Protein 2O1Z (pdb70)

Nearest PDB structures (foldseek):
  2o1z-assembly1_A  TM=1.003E+00  e=4.443E-39  Plasmodium vivax
  2p1i-assembly4_H  TM=9.904E-01  e=1.654E-27  Plasmodium yoelii yoelii 17XNL
  2vux-assembly1_A  TM=9.767E-01  e=7.278E-23  Homo sapiens
  3hf1-assembly1_A  TM=9.801E-01  e=6.678E-22  Homo sapiens
  3hf1-assembly1_B  TM=9.652E-01  e=6.975E-22  Homo sapiens

Radius of gyration: 26.18 Å; Cα contacts (8 Å, |Δi|>4): 699; chains: 2; bounding box: 75×48×66 Å

Solvent-accessible surface area: 23807 Å² total; per-residue (Å²): 112,78,42,17,86,126,7,90,81,120,15,95,87,7,93,2,40,45,81,53,99,117,39,70,21,8,40,89,38,97,44,81,85,2,22,92,43,2,40,46,9,6,89,33,43,14,14,5,122,106,15,103,11,78,64,1,47,154,25,22,74,150,13,83,113,76,21,45,94,4,5,41,36,3,0,0,5,19,34,54,33,84,6,67,50,4,30,63,61,0,75,1,39,0,0,60,12,2,0,1,4,6,24,3,15,58,32,2,11,50,2,0,16,7,41,0,0,43,48,17,1,144,73,62,56,73,18,87,96,18,11,115,53,2,64,51,41,88,1,21,122,60,26,59,67,11,36,72,106,18,54,49,114,66,17,0,6,0,11,28,0,0,0,6,0,0,51,9,14,0,7,39,8,0,0,15,0,0,7,38,43,2,90,105,82,143,30,0,115,2,4,5,80,1,4,51,25,3,27,109,8,23,35,43,5,15,65,0,0,7,30,0,8,68,57,3,90,39,95,10,59,95,123,20,3,33,56,0,0,62,61,0,0,105,13,4,47,26,4,3,19,66,41,4,88,1,83,82,16,50,8,62,38,168,58,1,35,38,12,1,46,49,4,0,4,113,6,0,95,58,12,64,8,70,95,55,50,126,19,152,43,41,19,94,55,29,123,113,79,87,102,67,80,89,15,163,3,45,42,87,45,103,103,40,78,18,7,44,94,38,91,44,83,63,0,18,93,46,2,36,63,10,6,93,26,44,12,16,4,120,94,9,102,29,90,72,2,40,84,56,32,94,91,121,108,39,57,92,13,6,42,58,0,0,0,6,15,36,36,10,83,76,126,135,30,6,40,33,0,34,152,34,0,72,5,39,0,0,63,11,1,0,1,3,2,22,4,13,48,31,1,12,57,1,0,16,5,27,1,0,49,52,13,4,93,52,67,72,74,21,42,101,19,15,137,74,10,67,82,20,93,6,27,64,60,28,60,130,9,32,64,101,19,45,50,98,94,23,11,16,4,35,25,0,0,0,0,0,0,28,10,17,0,7,32,9,0,1,17,1,4,0,46,63,10,108,72,64,106,76,13,93,4,2,7,90,0,3,35,21,2,26,105,11,22,34,34,3,15,66,0,0,5,28,0,4,61,56,10,162,51,94,20,84,93,61,39,4,42,76,0,0,36,60,0,0,100,14,9,32,17,22,2,15,110,43,6,91,29,72,63,30,47,49,174,52,3,28,66,23,4,37,48,4,0,1,133,8,0,99,64,10,64,10,71,82,56,57,125,8,114,48,37,13,109,76,128

Secondary structure (DSSP, 8-state):
-HHHHHHHTTGGG-GGGS---S--SSPSPS-HHHHHHHHHHHHT---GGG---HHHHHHHHHS-HHHHHHHHHHHHHHHH--HHHHHHH---HHHHHHHHHHHHHHHHHHHHHHHHHHHH---HHHHHHHHHHHTTSHHHHHHHHHHHHHSSTTS-HHHHHHHHHHHHHTTTHHHHHHHHHHHHTT--HHHHHHHHHHHHHHHHHHHHHHHHHHT-SSPPPHHHHHHHHHHHHHHHHTTBTTTB--TTTT--HHHHHHHHHHHHHHHHHHTTPPPSS-PPP--TTTT-/-TT----STTS--TT-SSSPSPS-HHHHHHHHHHHHT---GGG---HHHHHHH--HHHHHHHHHHHHHHHHS----HHHHHHHH---HHHHHHHHHHHHHHHHHHHHHHHHHHHH---HHHHHHHHHHHTT-HHHHHHHHHHHHHS-SSS-HHHHHHHHHHHHHTTTHHHHHHHHHHHHTT--HHHHHHHHHHHHHHHHHHHHHHHHHTT-SSPPPHHHHHHHHHHHHHHHHHIIIIITT-----HHHHHHHHHHHHHHHHHHHT---SS----S-TT-

Structure (mmCIF, N/CA/C/O backbone):
data_2O1Z
#
_entry.id   2O1Z
#
_cell.length_a   76.151
_cell.length_b   79.978
_cell.length_c   103.846
_cell.angle_alpha   90.00
_cell.angle_beta   90.00
_cell.angle_gamma   90.00
#
_symmetry.space_group_name_H-M   'P 21 21 21'
#
loop_
_entity.id
_entity.type
_entity.pdbx_description
1 polymer 'Ribonucleotide Reductase Subunit R2'
2 non-polymer 'FE (III) ION'
3 non-polymer 'UNKNOWN ATOM OR ION'
4 water water
#
loop_
_atom_site.group_PDB
_atom_site.id
_atom_site.type_symbol
_atom_site.label_atom_id
_atom_site.label_alt_id
_atom_site.label_comp_id
_atom_site.label_asym_id
_atom_site.label_entity_id
_atom_site.label_seq_id
_atom_site.pdbx_PDB_ins_code
_atom_site.Cartn_x
_atom_site.Cartn_y
_atom_site.Cartn_z
_atom_site.occupancy
_atom_site.B_iso_or_equiv
_atom_site.auth_seq_id
_atom_site.auth_comp_id
_atom_site.auth_asym_id
_atom_site.auth_atom_id
_atom_site.pdbx_PDB_model_num
ATOM 1 N N . LYS A 1 17 ? 27.625 -26.373 -24.162 1.00 66.69 17 LYS A N 1
ATOM 2 C CA . LYS A 1 17 ? 28.793 -26.186 -23.254 1.00 66.43 17 LYS A CA 1
ATOM 3 C C . LYS A 1 17 ? 30.076 -26.741 -23.859 1.00 66.77 17 LYS A C 1
ATOM 4 O O . LYS A 1 17 ? 31.106 -26.796 -23.181 1.00 67.59 17 LYS A O 1
ATOM 6 N N . LYS A 1 18 ? 30.011 -27.155 -25.130 1.00 66.00 18 LYS A N 1
ATOM 7 C CA . LYS A 1 18 ? 31.196 -27.609 -25.866 1.00 65.68 18 LYS A CA 1
ATOM 8 C C . LYS A 1 18 ? 32.156 -26.442 -26.115 1.00 64.94 18 LYS A C 1
ATOM 9 O O . LYS A 1 18 ? 33.372 -26.581 -25.983 1.00 64.25 18 LYS A O 1
ATOM 11 N N . PHE A 1 19 ? 31.583 -25.291 -26.468 1.00 64.49 19 PHE A N 1
ATOM 12 C CA . PHE A 1 19 ? 32.342 -24.061 -26.698 1.00 63.68 19 PHE A CA 1
ATOM 13 C C . PHE A 1 19 ? 32.900 -23.454 -25.397 1.00 62.83 19 PHE A C 1
ATOM 14 O O . PHE A 1 19 ? 33.799 -22.615 -25.438 1.00 62.83 19 PHE A O 1
ATOM 16 N N . SER A 1 20 ? 32.370 -23.898 -24.254 1.00 62.09 20 SER A N 1
ATOM 17 C CA . SER A 1 20 ? 32.837 -23.447 -22.933 1.00 61.13 20 SER A CA 1
ATOM 18 C C . SER A 1 20 ? 33.973 -24.296 -22.378 1.00 61.35 20 SER A C 1
ATOM 19 O O . SER A 1 20 ? 34.870 -23.780 -21.702 1.00 61.94 20 SER A O 1
ATOM 22 N N . ASP A 1 21 ? 33.917 -25.600 -22.633 1.00 61.86 21 ASP A N 1
ATOM 23 C CA . ASP A 1 21 ? 34.925 -26.526 -22.123 1.00 62.17 21 ASP A CA 1
ATOM 24 C C . ASP A 1 21 ? 36.244 -26.384 -22.878 1.00 61.90 21 ASP A C 1
ATOM 25 O O . ASP A 1 21 ? 37.312 -26.594 -22.314 1.00 61.66 21 ASP A O 1
ATOM 30 N N . LEU A 1 22 ? 36.154 -26.003 -24.150 1.00 61.79 22 LEU A N 1
ATOM 31 C CA . LEU A 1 22 ? 37.328 -25.743 -24.967 1.00 62.66 22 LEU A CA 1
ATOM 32 C C . LEU A 1 22 ? 37.985 -24.413 -24.594 1.00 62.43 22 LEU A C 1
ATOM 33 O O . LEU A 1 22 ? 39.198 -24.248 -24.736 1.00 62.62 22 LEU A O 1
ATOM 38 N N . GLN A 1 23 ? 37.166 -23.475 -24.117 1.00 61.96 23 GLN A N 1
ATOM 39 C CA . GLN A 1 23 ? 37.612 -22.136 -23.724 1.00 60.90 23 GLN A CA 1
ATOM 40 C C . GLN A 1 23 ? 38.437 -22.168 -22.432 1.00 60.89 23 GLN A C 1
ATOM 41 O O . GLN A 1 23 ? 39.461 -21.499 -22.332 1.00 59.67 23 GLN A O 1
ATOM 47 N N . LYS A 1 24 ? 37.990 -22.959 -21.456 1.00 62.08 24 LYS A N 1
ATOM 48 C CA . LYS A 1 24 ? 38.704 -23.105 -20.171 1.00 63.46 24 LYS A CA 1
ATOM 49 C C . LYS A 1 24 ? 40.032 -23.813 -20.351 1.00 64.00 24 LYS A C 1
ATOM 50 O O . LYS A 1 24 ? 41.037 -23.414 -19.769 1.00 63.89 24 LYS A O 1
ATOM 56 N N . SER A 1 25 ? 40.011 -24.886 -21.148 1.00 65.08 25 SER A N 1
ATOM 57 C CA . SER A 1 25 ? 41.195 -25.695 -21.447 1.00 65.24 25 SER A CA 1
ATOM 58 C C . SER A 1 25 ? 42.269 -24.888 -22.167 1.00 65.05 25 SER A C 1
ATOM 59 O O . SER A 1 25 ? 43.394 -25.350 -22.322 1.00 65.43 25 SER A O 1
ATOM 61 N N . LYS A 1 26 ? 41.896 -23.690 -22.616 1.00 64.56 26 LYS A N 1
ATOM 62 C CA . LYS A 1 26 ? 42.789 -22.797 -23.334 1.00 64.10 26 LYS A CA 1
ATOM 63 C C . LYS A 1 26 ? 43.305 -21.674 -22.442 1.00 63.79 26 LYS A C 1
ATOM 64 O O . LYS A 1 26 ? 44.356 -21.094 -22.720 1.00 64.16 26 LYS A O 1
ATOM 70 N N . GLU A 1 27 ? 42.546 -21.353 -21.391 1.00 62.74 27 GLU A N 1
ATOM 71 C CA . GLU A 1 27 ? 42.853 -20.213 -20.515 1.00 61.74 27 GLU A CA 1
ATOM 72 C C . GLU A 1 27 ? 43.849 -20.622 -19.436 1.00 61.64 27 GLU A C 1
ATOM 73 O O . GLU A 1 27 ? 44.180 -19.825 -18.530 1.00 61.32 27 GLU A O 1
ATOM 79 N N . ALA A 1 28 ? 44.322 -21.867 -19.538 1.00 60.70 28 ALA A N 1
ATOM 80 C CA . ALA A 1 28 ? 45.389 -22.390 -18.683 1.00 60.14 28 ALA A CA 1
ATOM 81 C C . ALA A 1 28 ? 46.475 -21.343 -18.436 1.00 58.71 28 ALA A C 1
ATOM 82 O O . ALA A 1 28 ? 46.861 -21.083 -17.285 1.00 58.84 28 ALA A O 1
ATOM 84 N N . ASN A 1 29 ? 46.930 -20.726 -19.526 1.00 56.62 29 ASN A N 1
ATOM 85 C CA . ASN A 1 29 ? 48.097 -19.875 -19.511 1.00 54.17 29 ASN A CA 1
ATOM 86 C C . ASN A 1 29 ? 47.843 -18.508 -20.150 1.00 51.85 29 ASN A C 1
ATOM 87 O O . ASN A 1 29 ? 48.679 -18.024 -20.904 1.00 51.55 29 ASN A O 1
ATOM 89 N N . GLU A 1 30 ? 46.683 -17.898 -19.856 1.00 48.78 30 GLU A N 1
ATOM 90 C CA . GLU A 1 30 ? 46.417 -16.487 -20.246 1.00 45.39 30 GLU A CA 1
ATOM 91 C C . GLU A 1 30 ? 47.301 -15.581 -19.431 1.00 43.81 30 GLU A C 1
ATOM 92 O O . GLU A 1 30 ? 47.424 -15.768 -18.225 1.00 43.97 30 GLU A O 1
ATOM 98 N N . LYS A 1 31 ? 47.897 -14.589 -20.088 1.00 42.09 31 LYS A N 1
ATOM 99 C CA . LYS A 1 31 ? 48.768 -13.627 -19.432 1.00 41.41 31 LYS A CA 1
ATOM 100 C C . LYS A 1 31 ? 48.149 -13.043 -18.177 1.00 40.29 31 LYS A C 1
ATOM 101 O O . LYS A 1 31 ? 48.772 -13.031 -17.108 1.00 40.11 31 LYS A O 1
ATOM 104 N N . ILE A 1 32 ? 46.924 -12.538 -18.318 1.00 39.00 32 ILE A N 1
ATOM 105 C CA . ILE A 1 32 ? 46.298 -11.733 -17.278 1.00 37.20 32 ILE A CA 1
ATOM 106 C C . ILE A 1 32 ? 45.685 -12.581 -16.164 1.00 37.79 32 ILE A C 1
ATOM 107 O O . ILE A 1 32 ? 45.253 -12.053 -15.125 1.00 37.55 32 ILE A O 1
ATOM 112 N N . LEU A 1 33 ? 45.684 -13.897 -16.383 1.00 37.87 33 LEU A N 1
ATOM 113 C CA . LEU A 1 33 ? 45.271 -14.876 -15.377 1.00 38.24 33 LEU A CA 1
ATOM 114 C C . LEU A 1 33 ? 46.476 -15.611 -14.728 1.00 40.11 33 LEU A C 1
ATOM 115 O O . LEU A 1 33 ? 46.291 -16.553 -13.931 1.00 38.32 33 LEU A O 1
ATOM 120 N N . SER A 1 34 ? 47.695 -15.147 -15.044 1.00 42.33 34 SER A N 1
ATOM 121 C CA . SER A 1 34 ? 48.948 -15.782 -14.567 1.00 44.72 34 SER A CA 1
ATOM 122 C C . SER A 1 34 ? 49.670 -14.878 -13.591 1.00 46.53 34 SER A C 1
ATOM 123 O O . SER A 1 34 ? 49.862 -13.687 -13.868 1.00 47.13 34 SER A O 1
ATOM 126 N N . LYS A 1 35 ? 50.092 -15.446 -12.458 1.00 48.10 35 LYS A N 1
ATOM 127 C CA . LYS A 1 35 ? 50.844 -14.697 -11.459 1.00 49.43 35 LYS A CA 1
ATOM 128 C C . LYS A 1 35 ? 51.975 -13.868 -12.088 1.00 50.83 35 LYS A C 1
ATOM 129 O O . LYS A 1 35 ? 52.743 -14.363 -12.943 1.00 50.96 35 LYS A O 1
ATOM 131 N N . GLU A 1 36 ? 52.055 -12.600 -11.686 1.00 52.31 36 GLU A N 1
ATOM 132 C CA . GLU A 1 36 ? 53.207 -11.765 -12.028 1.00 53.58 36 GLU A CA 1
ATOM 133 C C . GLU A 1 36 ? 54.389 -12.166 -11.126 1.00 55.08 36 GLU A C 1
ATOM 134 O O . GLU A 1 36 ? 54.503 -11.713 -9.971 1.00 55.26 36 GLU A O 1
ATOM 140 N N . THR A 1 37 ? 55.234 -13.049 -11.655 1.00 55.89 37 THR A N 1
ATOM 141 C CA . THR A 1 37 ? 56.341 -13.613 -10.908 1.00 56.11 37 THR A CA 1
ATOM 142 C C . THR A 1 37 ? 57.538 -12.682 -10.999 1.00 56.32 37 THR A C 1
ATOM 143 O O . THR A 1 37 ? 58.188 -12.383 -9.975 1.00 58.02 37 THR A O 1
ATOM 145 N N . ASP A 1 38 ? 57.800 -12.190 -12.214 1.00 53.93 38 ASP A N 1
ATOM 146 C CA . ASP A 1 38 ? 58.931 -11.307 -12.480 1.00 52.44 38 ASP A CA 1
ATOM 147 C C . ASP A 1 38 ? 58.607 -9.801 -12.315 1.00 50.57 38 ASP A C 1
ATOM 148 O O . ASP A 1 38 ? 59.236 -8.946 -12.958 1.00 50.40 38 ASP A O 1
ATOM 150 N N . ARG A 1 39 ? 57.629 -9.493 -11.454 1.00 48.08 39 ARG A N 1
ATOM 151 C CA . ARG A 1 39 ? 57.273 -8.111 -11.106 1.00 42.95 39 ARG A CA 1
ATOM 152 C C . ARG A 1 39 ? 57.345 -7.978 -9.598 1.00 43.69 39 ARG A C 1
ATOM 153 O O . ARG A 1 39 ? 56.965 -8.895 -8.883 1.00 44.67 39 ARG A O 1
ATOM 161 N N . PHE A 1 40 ? 57.831 -6.831 -9.122 1.00 42.55 40 PHE A N 1
ATOM 162 C CA . PHE A 1 40 ? 58.105 -6.623 -7.700 1.00 41.60 40 PHE A CA 1
ATOM 163 C C . PHE A 1 40 ? 57.626 -5.258 -7.262 1.00 40.59 40 PHE A C 1
ATOM 164 O O . PHE A 1 40 ? 57.484 -4.998 -6.080 1.00 41.79 40 PHE A O 1
ATOM 166 N N . THR A 1 41 ? 57.353 -4.389 -8.227 1.00 37.85 41 THR A N 1
ATOM 167 C CA . THR A 1 41 ? 56.876 -3.053 -7.933 1.00 34.98 41 THR A CA 1
ATOM 168 C C . THR A 1 41 ? 55.922 -2.580 -9.061 1.00 32.50 41 THR A C 1
ATOM 169 O O . THR A 1 41 ? 55.955 -3.103 -10.184 1.00 31.12 41 THR A O 1
ATOM 173 N N . LEU A 1 42 ? 55.057 -1.626 -8.752 1.00 29.57 42 LEU A N 1
ATOM 174 C CA . LEU A 1 42 ? 54.080 -1.154 -9.728 1.00 27.36 42 LEU A CA 1
ATOM 175 C C . LEU A 1 42 ? 54.706 -0.469 -10.972 1.00 26.79 42 LEU A C 1
ATOM 176 O O . LEU A 1 42 ? 54.219 -0.645 -12.116 1.00 25.11 42 LEU A O 1
ATOM 181 N N . TYR A 1 43 ? 55.756 0.315 -10.747 1.00 24.83 43 TYR A N 1
ATOM 182 C CA . TYR A 1 43 ? 56.493 0.960 -11.844 1.00 25.43 43 TYR A CA 1
ATOM 183 C C . TYR A 1 43 ? 57.687 0.142 -12.275 1.00 24.75 43 TYR A C 1
ATOM 184 O O . TYR A 1 43 ? 58.376 -0.454 -11.427 1.00 27.26 43 TYR A O 1
ATOM 193 N N . PRO A 1 44 ? 57.900 0.029 -13.597 1.00 23.85 44 PRO A N 1
ATOM 194 C CA . PRO A 1 44 ? 57.162 0.732 -14.649 1.00 22.49 44 PRO A CA 1
ATOM 195 C C . PRO A 1 44 ? 55.812 0.066 -14.909 1.00 23.03 44 PRO A C 1
ATOM 196 O O . PRO A 1 44 ? 55.649 -1.157 -14.677 1.00 22.39 44 PRO A O 1
ATOM 200 N N . ILE A 1 45 ? 54.855 0.861 -15.375 1.00 22.92 45 ILE A N 1
ATOM 201 C CA . ILE A 1 45 ? 53.513 0.384 -15.627 1.00 24.67 45 ILE A CA 1
ATOM 202 C C . ILE A 1 45 ? 53.509 -0.559 -16.822 1.00 25.61 45 ILE A C 1
ATOM 203 O O . ILE A 1 45 ? 53.935 -0.183 -17.929 1.00 26.45 45 ILE A O 1
ATOM 208 N N . LEU A 1 46 ? 52.987 -1.766 -16.613 1.00 25.90 46 LEU A N 1
ATOM 209 C CA . LEU A 1 46 ? 53.001 -2.780 -17.653 1.00 26.61 46 LEU A CA 1
ATOM 210 C C . LEU A 1 46 ? 51.725 -2.804 -18.507 1.00 26.89 46 LEU A C 1
ATOM 211 O O . LEU A 1 46 ? 51.725 -3.385 -19.599 1.00 27.31 46 LEU A O 1
ATOM 216 N N . TYR A 1 47 ? 50.656 -2.165 -18.016 1.00 25.97 47 TYR A N 1
ATOM 217 C CA . TYR A 1 47 ? 49.366 -2.138 -18.709 1.00 23.23 47 TYR A CA 1
ATOM 218 C C . TYR A 1 47 ? 48.762 -0.750 -18.694 1.00 22.98 47 TYR A C 1
ATOM 219 O O . TYR A 1 47 ? 47.838 -0.509 -17.947 1.00 22.23 47 TYR A O 1
ATOM 228 N N . PRO A 1 48 ? 49.249 0.159 -19.574 1.00 22.76 48 PRO A N 1
ATOM 229 C CA . PRO A 1 48 ? 48.996 1.599 -19.445 1.00 23.33 48 PRO A CA 1
ATOM 230 C C . PRO A 1 48 ? 47.541 1.971 -19.637 1.00 23.39 48 PRO A C 1
ATOM 231 O O . PRO A 1 48 ? 47.121 3.024 -19.171 1.00 25.07 48 PRO A O 1
ATOM 235 N N . ASP A 1 49 ? 46.791 1.145 -20.361 1.00 23.12 49 ASP A N 1
ATOM 236 C CA . ASP A 1 49 ? 45.378 1.415 -20.625 1.00 22.39 49 ASP A CA 1
ATOM 237 C C . ASP A 1 49 ? 44.515 0.961 -19.441 1.00 20.62 49 ASP A C 1
ATOM 238 O O . ASP A 1 49 ? 43.557 1.651 -19.061 1.00 20.86 49 ASP A O 1
ATOM 243 N N . VAL A 1 50 ? 44.810 -0.220 -18.893 1.00 16.31 50 VAL A N 1
ATOM 244 C CA . VAL A 1 50 ? 44.241 -0.604 -17.614 1.00 16.49 50 VAL A CA 1
ATOM 245 C C . VAL A 1 50 ? 44.543 0.452 -16.523 1.00 16.48 50 VAL A C 1
ATOM 246 O O . VAL A 1 50 ? 43.658 0.816 -15.771 1.00 15.28 50 VAL A O 1
ATOM 250 N N . TRP A 1 51 ? 45.785 0.953 -16.470 1.00 18.16 51 TRP A N 1
ATOM 251 C CA . TRP A 1 51 ? 46.161 2.025 -15.531 1.00 20.04 51 TRP A CA 1
ATOM 252 C C . TRP A 1 51 ? 45.307 3.251 -15.706 1.00 20.29 51 TRP A C 1
ATOM 253 O O . TRP A 1 51 ? 44.738 3.767 -14.727 1.00 19.84 51 TRP A O 1
ATOM 264 N N . ASP A 1 52 ? 45.213 3.724 -16.952 1.00 19.91 52 ASP A N 1
ATOM 265 C CA . ASP A 1 52 ? 44.381 4.917 -17.291 1.00 22.07 52 ASP A CA 1
ATOM 266 C C . ASP A 1 52 ? 42.948 4.854 -16.739 1.00 20.55 52 ASP A C 1
ATOM 267 O O . ASP A 1 52 ? 42.424 5.859 -16.281 1.00 21.92 52 ASP A O 1
ATOM 272 N N . PHE A 1 53 ? 42.320 3.678 -16.826 1.00 19.41 53 PHE A N 1
ATOM 273 C CA . PHE A 1 53 ? 40.977 3.441 -16.273 1.00 19.60 53 PHE A CA 1
ATOM 274 C C . PHE A 1 53 ? 40.988 3.653 -14.751 1.00 18.67 53 PHE A C 1
ATOM 275 O O . PHE A 1 53 ? 40.146 4.358 -14.224 1.00 20.22 53 PHE A O 1
ATOM 283 N N . TYR A 1 54 ? 41.982 3.084 -14.071 1.00 17.30 54 TYR A N 1
ATOM 284 C CA . TYR A 1 54 ? 42.098 3.221 -12.636 1.00 17.07 54 TYR A CA 1
ATOM 285 C C . TYR A 1 54 ? 42.197 4.693 -12.204 1.00 15.71 54 TYR A C 1
ATOM 286 O O . TYR A 1 54 ? 41.526 5.110 -11.276 1.00 15.22 54 TYR A O 1
ATOM 295 N N . LYS A 1 55 ? 42.990 5.483 -12.929 1.00 15.32 55 LYS A N 1
ATOM 296 C CA . LYS A 1 55 ? 43.198 6.890 -12.607 1.00 15.65 55 LYS A CA 1
ATOM 297 C C . LYS A 1 55 ? 41.977 7.720 -12.872 1.00 16.81 55 LYS A C 1
ATOM 298 O O . LYS A 1 55 ? 41.737 8.707 -12.154 1.00 17.25 55 LYS A O 1
ATOM 304 N N . LYS A 1 56 ? 41.239 7.388 -13.945 1.00 15.98 56 LYS A N 1
ATOM 305 C CA . LYS A 1 56 ? 39.945 8.032 -14.217 1.00 17.75 56 LYS A CA 1
ATOM 306 C C . LYS A 1 56 ? 38.886 7.744 -13.115 1.00 18.38 56 LYS A C 1
ATOM 307 O O . LYS A 1 56 ? 38.198 8.647 -12.681 1.00 19.42 56 LYS A O 1
ATOM 309 N N . ALA A 1 57 ? 38.716 6.473 -12.754 1.00 17.79 57 ALA A N 1
ATOM 310 C CA . ALA A 1 57 ? 37.900 6.081 -11.625 1.00 18.80 57 ALA A CA 1
ATOM 311 C C . ALA A 1 57 ? 38.249 6.895 -10.350 1.00 21.08 57 ALA A C 1
ATOM 312 O O . ALA A 1 57 ? 37.403 7.594 -9.792 1.00 20.24 57 ALA A O 1
ATOM 314 N N . GLU A 1 58 ? 39.504 6.814 -9.934 1.00 22.19 58 GLU A N 1
ATOM 315 C CA . GLU A 1 58 ? 39.971 7.500 -8.763 1.00 25.56 58 GLU A CA 1
ATOM 316 C C . GLU A 1 58 ? 39.773 9.028 -8.820 1.00 25.52 58 GLU A C 1
ATOM 317 O O . GLU A 1 58 ? 39.328 9.649 -7.821 1.00 26.36 58 GLU A O 1
ATOM 323 N N . ALA A 1 59 ? 39.976 9.624 -9.997 1.00 25.00 59 ALA A N 1
ATOM 324 C CA . ALA A 1 59 ? 39.672 11.056 -10.196 1.00 24.16 59 ALA A CA 1
ATOM 325 C C . ALA A 1 59 ? 38.168 11.352 -10.176 1.00 24.85 59 ALA A C 1
ATOM 326 O O . ALA A 1 59 ? 37.754 12.537 -10.064 1.00 24.56 59 ALA A O 1
ATOM 328 N N . SER A 1 60 ? 37.341 10.309 -10.290 1.00 23.58 60 SER A N 1
ATOM 329 C CA . SER A 1 60 ? 35.881 10.509 -10.277 1.00 24.77 60 SER A CA 1
ATOM 330 C C . SER A 1 60 ? 35.253 10.369 -8.888 1.00 23.99 60 SER A C 1
ATOM 331 O O . SER A 1 60 ? 34.045 10.499 -8.757 1.00 27.67 60 SER A O 1
ATOM 334 N N . PHE A 1 61 ? 36.067 10.068 -7.879 1.00 19.12 61 PHE A N 1
ATOM 335 C CA . PHE A 1 61 ? 35.581 9.758 -6.573 1.00 17.16 61 PHE A CA 1
ATOM 336 C C . PHE A 1 61 ? 34.618 10.792 -6.050 1.00 16.91 61 PHE A C 1
ATOM 337 O O . PHE A 1 61 ? 34.879 11.967 -6.126 1.00 16.60 61 PHE A O 1
ATOM 345 N N . TRP A 1 62 ? 33.471 10.323 -5.554 1.00 16.59 62 TRP A N 1
ATOM 346 C CA . TRP A 1 62 ? 32.441 11.170 -4.951 1.00 15.06 62 TRP A CA 1
ATOM 347 C C . TRP A 1 62 ? 31.791 10.318 -3.871 1.00 15.51 62 TRP A C 1
ATOM 348 O O . TRP A 1 62 ? 31.947 9.103 -3.874 1.00 16.96 62 TRP A O 1
ATOM 359 N N . THR A 1 63 ? 31.138 10.962 -2.900 1.00 15.37 63 THR A N 1
ATOM 360 C CA . THR A 1 63 ? 30.486 10.260 -1.799 1.00 13.77 63 THR A CA 1
ATOM 361 C C . THR A 1 63 ? 29.058 10.737 -1.649 1.00 13.64 63 THR A C 1
ATOM 362 O O . THR A 1 63 ? 28.707 11.812 -2.143 1.00 15.87 63 THR A O 1
ATOM 366 N N . ALA A 1 64 ? 28.234 9.948 -0.973 1.00 14.49 64 ALA A N 1
ATOM 367 C CA . ALA A 1 64 ? 26.817 10.267 -0.779 1.00 17.10 64 ALA A CA 1
ATOM 368 C C . ALA A 1 64 ? 26.629 11.555 0.014 1.00 20.20 64 ALA A C 1
ATOM 369 O O . ALA A 1 64 ? 25.563 12.067 0.083 1.00 22.60 64 ALA A O 1
ATOM 371 N N . GLU A 1 65 ? 27.699 12.060 0.614 1.00 24.77 65 GLU A N 1
ATOM 372 C CA . GLU A 1 65 ? 27.667 13.299 1.371 1.00 27.22 65 GLU A CA 1
ATOM 373 C C . GLU A 1 65 ? 27.350 14.471 0.487 1.00 27.19 65 GLU A C 1
ATOM 374 O O . GLU A 1 65 ? 27.032 15.546 0.977 1.00 27.80 65 GLU A O 1
ATOM 380 N N . GLU A 1 66 ? 27.461 14.269 -0.823 1.00 27.40 66 GLU A N 1
ATOM 381 C CA . GLU A 1 66 ? 27.329 15.359 -1.800 1.00 27.81 66 GLU A CA 1
ATOM 382 C C . GLU A 1 66 ? 25.905 15.431 -2.313 1.00 28.01 66 GLU A C 1
ATOM 383 O O . GLU A 1 66 ? 25.563 16.322 -3.080 1.00 29.89 66 GLU A O 1
ATOM 389 N N . ILE A 1 67 ? 25.076 14.486 -1.885 1.00 26.86 67 ILE A N 1
ATOM 390 C CA . ILE A 1 67 ? 23.705 14.416 -2.323 1.00 27.36 67 ILE A CA 1
ATOM 391 C C . ILE A 1 67 ? 22.780 15.033 -1.279 1.00 29.97 67 ILE A C 1
ATOM 392 O O . ILE A 1 67 ? 22.794 14.626 -0.129 1.00 32.62 67 ILE A O 1
ATOM 397 N N . ASP A 1 68 ? 21.968 15.999 -1.684 1.00 31.99 68 ASP A N 1
ATOM 398 C CA . ASP A 1 68 ? 20.975 16.573 -0.788 1.00 34.86 68 ASP A CA 1
ATOM 399 C C . ASP A 1 68 ? 19.564 16.391 -1.360 1.00 35.92 68 ASP A C 1
ATOM 400 O O . ASP A 1 68 ? 19.347 16.592 -2.547 1.00 36.62 68 ASP A O 1
ATOM 405 N N . LEU A 1 69 ? 18.616 16.024 -0.495 1.00 36.04 69 LEU A N 1
ATOM 406 C CA . LEU A 1 69 ? 17.270 15.664 -0.915 1.00 37.18 69 LEU A CA 1
ATOM 407 C C . LEU A 1 69 ? 16.139 16.614 -0.475 1.00 37.84 69 LEU A C 1
ATOM 408 O O . LEU A 1 69 ? 14.972 16.297 -0.670 1.00 38.85 69 LEU A O 1
ATOM 413 N N . SER A 1 70 ? 16.476 17.788 0.066 1.00 38.30 70 SER A N 1
ATOM 414 C CA . SER A 1 70 ? 15.447 18.740 0.550 1.00 37.85 70 SER A CA 1
ATOM 415 C C . SER A 1 70 ? 14.525 19.227 -0.549 1.00 38.30 70 SER A C 1
ATOM 416 O O . SER A 1 70 ? 13.294 19.252 -0.358 1.00 40.32 70 SER A O 1
ATOM 418 N N . SER A 1 71 ? 15.102 19.649 -1.682 1.00 35.84 71 SER A N 1
ATOM 419 C CA . SER A 1 71 ? 14.304 20.041 -2.845 1.00 35.06 71 SER A CA 1
ATOM 420 C C . SER A 1 71 ? 13.420 18.899 -3.331 1.00 35.12 71 SER A C 1
ATOM 421 O O . SER A 1 71 ? 12.271 19.149 -3.759 1.00 33.90 71 SER A O 1
ATOM 423 N N . ASP A 1 72 ? 13.970 17.665 -3.298 1.00 34.19 72 ASP A N 1
ATOM 424 C CA . ASP A 1 72 ? 13.287 16.454 -3.828 1.00 34.60 72 ASP A CA 1
ATOM 425 C C . ASP A 1 72 ? 11.976 16.195 -3.132 1.00 34.76 72 ASP A C 1
ATOM 426 O O . ASP A 1 72 ? 11.013 15.781 -3.762 1.00 35.11 72 ASP A O 1
ATOM 431 N N . LEU A 1 73 ? 11.960 16.388 -1.815 1.00 35.92 73 LEU A N 1
ATOM 432 C CA . LEU A 1 73 ? 10.819 15.989 -1.000 1.00 36.67 73 LEU A CA 1
ATOM 433 C C . LEU A 1 73 ? 9.624 16.886 -1.284 1.00 37.13 73 LEU A C 1
ATOM 434 O O . LEU A 1 73 ? 8.485 16.428 -1.263 1.00 38.28 73 LEU A O 1
ATOM 436 N N . LYS A 1 74 ? 9.898 18.151 -1.604 1.00 37.48 74 LYS A N 1
ATOM 437 C CA . LYS A 1 74 ? 8.872 19.079 -2.055 1.00 37.66 74 LYS A CA 1
ATOM 438 C C . LYS A 1 74 ? 8.285 18.631 -3.378 1.00 37.48 74 LYS A C 1
ATOM 439 O O . LYS A 1 74 ? 7.070 18.526 -3.515 1.00 38.72 74 LYS A O 1
ATOM 445 N N . ASP A 1 75 ? 9.162 18.379 -4.351 1.00 37.32 75 ASP A N 1
ATOM 446 C CA . ASP A 1 75 ? 8.795 17.776 -5.654 1.00 35.77 75 ASP A CA 1
ATOM 447 C C . ASP A 1 75 ? 7.977 16.476 -5.524 1.00 34.32 75 ASP A C 1
ATOM 448 O O . ASP A 1 75 ? 6.937 16.330 -6.152 1.00 34.42 75 ASP A O 1
ATOM 453 N N . PHE A 1 76 ? 8.491 15.517 -4.758 1.00 33.81 76 PHE A N 1
ATOM 454 C CA . PHE A 1 76 ? 7.883 14.180 -4.643 1.00 33.41 76 PHE A CA 1
ATOM 455 C C . PHE A 1 76 ? 6.424 14.306 -4.201 1.00 35.27 76 PHE A C 1
ATOM 456 O O . PHE A 1 76 ? 5.542 13.622 -4.728 1.00 34.51 76 PHE A O 1
ATOM 464 N N . GLU A 1 77 ? 6.161 15.235 -3.277 1.00 37.16 77 GLU A N 1
ATOM 465 C CA . GLU A 1 77 ? 4.823 15.392 -2.732 1.00 38.09 77 GLU A CA 1
ATOM 466 C C . GLU A 1 77 ? 3.850 15.970 -3.766 1.00 38.75 77 GLU A C 1
ATOM 467 O O . GLU A 1 77 ? 2.654 15.768 -3.643 1.00 38.32 77 GLU A O 1
ATOM 469 N N . LYS A 1 78 ? 4.378 16.677 -4.776 1.00 39.54 78 LYS A N 1
ATOM 470 C CA . LYS A 1 78 ? 3.576 17.195 -5.914 1.00 40.98 78 LYS A CA 1
ATOM 471 C C . LYS A 1 78 ? 3.246 16.109 -6.948 1.00 40.38 78 LYS A C 1
ATOM 472 O O . LYS A 1 78 ? 2.311 16.267 -7.754 1.00 41.13 78 LYS A O 1
ATOM 478 N N . LEU A 1 79 ? 4.035 15.030 -6.952 1.00 39.18 79 LEU A N 1
ATOM 479 C CA . LEU A 1 79 ? 3.922 13.967 -7.978 1.00 39.13 79 LEU A CA 1
ATOM 480 C C . LEU A 1 79 ? 2.595 13.257 -7.858 1.00 38.68 79 LEU A C 1
ATOM 481 O O . LEU A 1 79 ? 2.058 13.159 -6.760 1.00 40.40 79 LEU A O 1
ATOM 486 N N . ASN A 1 80 ? 2.063 12.724 -8.952 1.00 37.32 80 ASN A N 1
ATOM 487 C CA . ASN A 1 80 ? 0.849 11.916 -8.796 1.00 37.31 80 ASN A CA 1
ATOM 488 C C . ASN A 1 80 ? 1.153 10.516 -8.235 1.00 36.40 80 ASN A C 1
ATOM 489 O O . 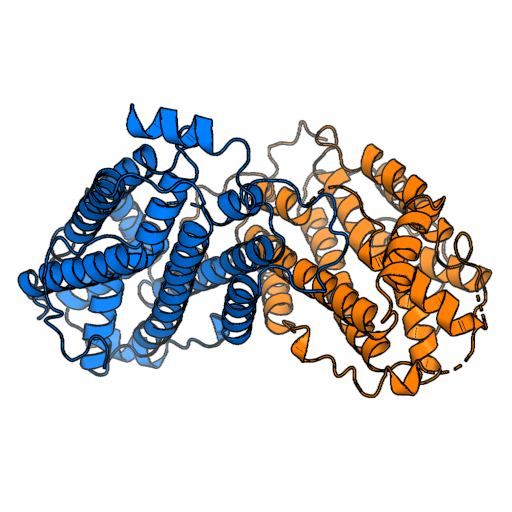ASN A 1 80 ? 2.313 10.160 -8.050 1.00 38.28 80 ASN A O 1
ATOM 494 N N . ASP A 1 81 ? 0.124 9.755 -7.912 1.00 35.48 81 ASP A N 1
ATOM 495 C CA . ASP A 1 81 ? 0.311 8.464 -7.256 1.00 35.99 81 ASP A CA 1
ATOM 496 C C . ASP A 1 81 ? 1.044 7.423 -8.105 1.00 34.37 81 ASP A C 1
ATOM 497 O O . ASP A 1 81 ? 1.873 6.686 -7.583 1.00 34.75 81 ASP A O 1
ATOM 502 N N . ASN A 1 82 ? 0.743 7.369 -9.403 1.00 32.41 82 ASN A N 1
ATOM 503 C CA . ASN A 1 82 ? 1.467 6.491 -10.348 1.00 32.63 82 ASN A CA 1
ATOM 504 C C . ASN A 1 82 ? 3.008 6.700 -10.365 1.00 29.69 82 ASN A C 1
ATOM 505 O O . ASN A 1 82 ? 3.779 5.752 -10.413 1.00 26.88 82 ASN A O 1
ATOM 510 N N . GLU A 1 83 ? 3.404 7.965 -10.381 1.00 29.19 83 GLU A N 1
ATOM 511 C C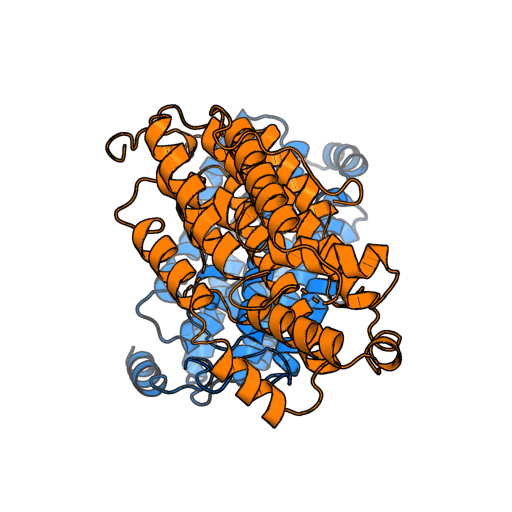A . GLU A 1 83 ? 4.779 8.387 -10.443 1.00 27.80 83 GLU A CA 1
ATOM 512 C C . GLU A 1 83 ? 5.503 8.111 -9.157 1.00 27.20 83 GLU A C 1
ATOM 513 O O . GLU A 1 83 ? 6.642 7.711 -9.198 1.00 28.31 83 GLU A O 1
ATOM 519 N N . LYS A 1 84 ? 4.839 8.319 -8.008 1.00 27.01 84 LYS A N 1
ATOM 520 C CA . LYS A 1 84 ? 5.393 7.918 -6.694 1.00 26.45 84 LYS A CA 1
ATOM 521 C C . LYS A 1 84 ? 5.600 6.400 -6.606 1.00 26.41 84 LYS A C 1
ATOM 522 O O . LYS A 1 84 ? 6.687 5.912 -6.213 1.00 26.35 84 LYS A O 1
ATOM 528 N N . HIS A 1 85 ? 4.567 5.644 -6.961 1.00 24.97 85 HIS A N 1
ATOM 529 C CA . HIS A 1 85 ? 4.680 4.187 -6.974 1.00 26.03 85 HIS A CA 1
ATOM 530 C C . HIS A 1 85 ? 5.839 3.718 -7.886 1.00 24.41 85 HIS A C 1
ATOM 531 O O . HIS A 1 85 ? 6.573 2.786 -7.541 1.00 22.29 85 HIS A O 1
ATOM 538 N N . PHE A 1 86 ? 6.013 4.391 -9.028 1.00 22.70 86 PHE A N 1
ATOM 539 C CA . PHE A 1 86 ? 7.046 4.025 -10.018 1.00 22.84 86 PHE A CA 1
ATOM 540 C C . PHE A 1 86 ? 8.444 4.272 -9.434 1.00 22.59 86 PHE A C 1
ATOM 541 O O . PHE A 1 86 ? 9.299 3.406 -9.446 1.00 22.45 86 PHE A O 1
ATOM 549 N N . ILE A 1 87 ? 8.635 5.459 -8.888 1.00 23.07 87 ILE A N 1
ATOM 550 C CA . ILE A 1 87 ? 9.871 5.842 -8.244 1.00 23.31 87 ILE A CA 1
ATOM 551 C C . ILE A 1 87 ? 10.231 4.934 -7.055 1.00 22.77 87 ILE A C 1
ATOM 552 O O . ILE A 1 87 ? 11.369 4.485 -6.924 1.00 24.03 87 ILE A O 1
ATOM 557 N N . LYS A 1 88 ? 9.265 4.637 -6.209 1.00 24.09 88 LYS A N 1
ATOM 558 C CA . LYS A 1 88 ? 9.543 3.757 -5.048 1.00 23.88 88 LYS A CA 1
ATOM 559 C C . LYS A 1 88 ? 9.998 2.387 -5.480 1.00 22.84 88 LYS A C 1
ATOM 560 O O . LYS A 1 88 ? 10.927 1.828 -4.877 1.00 23.62 88 LYS A O 1
ATOM 566 N N . HIS A 1 89 ? 9.398 1.848 -6.547 1.00 21.44 89 HIS A N 1
ATOM 567 C CA . HIS A 1 89 ? 9.774 0.503 -7.006 1.00 23.18 89 HIS A CA 1
ATOM 568 C C . HIS A 1 89 ? 11.122 0.440 -7.717 1.00 22.24 89 HIS A C 1
ATOM 569 O O . HIS A 1 89 ? 11.864 -0.538 -7.581 1.00 23.61 89 HIS A O 1
ATOM 576 N N . VAL A 1 90 ? 11.440 1.479 -8.462 1.00 21.42 90 VAL A N 1
ATOM 577 C CA . VAL A 1 90 ? 12.745 1.600 -9.110 1.00 19.84 90 VAL A CA 1
ATOM 578 C C . VAL A 1 90 ? 13.858 1.690 -8.052 1.00 20.43 90 VAL A C 1
ATOM 579 O O . VAL A 1 90 ? 14.870 1.022 -8.160 1.00 19.84 90 VAL A O 1
ATOM 583 N N . LEU A 1 91 ? 13.653 2.528 -7.037 1.00 19.75 91 LEU A N 1
ATOM 584 C CA . LEU A 1 91 ? 14.602 2.645 -5.948 1.00 22.23 91 LEU A CA 1
ATOM 585 C C . LEU A 1 91 ? 14.773 1.326 -5.258 1.00 22.53 91 LEU A C 1
ATOM 586 O O . LEU A 1 91 ? 15.904 0.906 -4.951 1.00 23.33 91 LEU A O 1
ATOM 591 N N . ALA A 1 92 ? 13.660 0.659 -5.006 1.00 23.97 92 ALA A N 1
ATOM 592 C CA . ALA A 1 92 ? 13.711 -0.594 -4.232 1.00 25.05 92 ALA A CA 1
ATOM 593 C C . ALA A 1 92 ? 14.351 -1.687 -5.035 1.00 24.76 92 ALA A C 1
ATOM 594 O O . ALA A 1 92 ? 15.003 -2.538 -4.479 1.00 27.03 92 ALA A O 1
ATOM 596 N N . PHE A 1 93 ? 14.141 -1.673 -6.349 1.00 22.87 93 PHE A N 1
ATOM 597 C CA . PHE A 1 93 ? 14.877 -2.553 -7.252 1.00 22.53 93 PHE A CA 1
ATOM 598 C C . PHE A 1 93 ? 16.411 -2.280 -7.235 1.00 22.80 93 PHE A C 1
ATOM 599 O O . PHE A 1 93 ? 17.210 -3.212 -7.141 1.00 26.48 93 PHE A O 1
ATOM 607 N N . PHE A 1 94 ? 16.823 -1.023 -7.350 1.00 19.60 94 PHE A N 1
ATOM 608 C CA . PHE A 1 94 ? 18.239 -0.678 -7.291 1.00 19.35 94 PHE A CA 1
ATOM 609 C C . PHE A 1 94 ? 18.860 -1.170 -5.941 1.00 22.36 94 PHE A C 1
ATOM 610 O O . PHE A 1 94 ? 19.930 -1.763 -5.920 1.00 19.32 94 PHE A O 1
ATOM 618 N N . ALA A 1 95 ? 18.161 -0.899 -4.823 1.00 24.09 95 ALA A N 1
ATOM 619 C CA . ALA A 1 95 ? 18.674 -1.207 -3.493 1.00 26.54 95 ALA A CA 1
ATOM 620 C C . ALA A 1 95 ? 18.908 -2.688 -3.308 1.00 29.89 95 ALA A C 1
ATOM 621 O O . ALA A 1 95 ? 19.935 -3.089 -2.757 1.00 30.72 95 ALA A O 1
ATOM 623 N N . ALA A 1 96 ? 17.981 -3.509 -3.792 1.00 32.58 96 ALA A N 1
ATOM 624 C CA . ALA A 1 96 ? 17.913 -4.891 -3.341 1.00 35.13 96 ALA A CA 1
ATOM 625 C C . ALA A 1 96 ? 17.690 -5.960 -4.419 1.00 37.62 96 ALA A C 1
ATOM 626 O O . ALA A 1 96 ? 17.672 -7.142 -4.098 1.00 40.58 96 ALA A O 1
ATOM 628 N N . SER A 1 97 ? 17.533 -5.573 -5.686 1.00 38.84 97 SER A N 1
ATOM 629 C CA . SER A 1 97 ? 17.194 -6.567 -6.734 1.00 39.65 97 SER A CA 1
ATOM 630 C C . SER A 1 97 ? 18.274 -7.645 -6.901 1.00 40.09 97 SER A C 1
ATOM 631 O O . SER A 1 97 ? 18.129 -8.563 -7.720 1.00 40.34 97 SER A O 1
ATOM 634 N N . LEU A 1 105 ? 30.361 -9.596 -9.543 1.00 20.00 105 LEU A N 1
ATOM 635 C CA . LEU A 1 105 ? 31.353 -9.816 -8.481 1.00 20.00 105 LEU A CA 1
ATOM 636 C C . LEU A 1 105 ? 32.669 -9.176 -8.709 1.00 20.00 105 LEU A C 1
ATOM 637 O O . LEU A 1 105 ? 33.551 -9.814 -9.164 1.00 44.60 105 LEU A O 1
ATOM 639 N N . ALA A 1 106 ? 32.811 -7.907 -8.398 1.00 42.04 106 ALA A N 1
ATOM 640 C CA . ALA A 1 106 ? 34.134 -7.241 -8.494 1.00 41.95 106 ALA A CA 1
ATOM 641 C C . ALA A 1 106 ? 35.146 -7.911 -7.562 1.00 41.86 106 ALA A C 1
ATOM 642 O O . ALA A 1 106 ? 36.342 -7.965 -7.848 1.00 41.94 106 ALA A O 1
ATOM 644 N N . SER A 1 107 ? 34.635 -8.438 -6.456 1.00 41.76 107 SER A N 1
ATOM 645 C CA . SER A 1 107 ? 35.426 -9.170 -5.482 1.00 42.41 107 SER A CA 1
ATOM 646 C C . SER A 1 107 ? 35.978 -10.485 -6.057 1.00 41.69 107 SER A C 1
ATOM 647 O O . SER A 1 107 ? 37.045 -10.935 -5.672 1.00 41.28 107 SER A O 1
ATOM 650 N N . LYS A 1 108 ? 35.228 -11.098 -6.963 1.00 41.60 108 LYS A N 1
ATOM 651 C CA . LYS A 1 108 ? 35.653 -12.331 -7.599 1.00 42.05 108 LYS A CA 1
ATOM 652 C C . LYS A 1 108 ? 36.679 -12.060 -8.730 1.00 41.43 108 LYS A C 1
ATOM 653 O O . LYS A 1 108 ? 37.637 -12.823 -8.904 1.00 41.59 108 LYS A O 1
ATOM 655 N N . PHE A 1 109 ? 36.490 -10.965 -9.471 1.00 40.42 109 PHE A N 1
ATOM 656 C CA . PHE A 1 109 ? 37.476 -10.554 -10.493 1.00 39.52 109 PHE A CA 1
ATOM 657 C C . PHE A 1 109 ? 38.753 -10.020 -9.861 1.00 39.54 109 PHE A C 1
ATOM 658 O O . PHE A 1 109 ? 39.852 -10.313 -10.338 1.00 38.85 109 PHE A O 1
ATOM 666 N N . LEU A 1 110 ? 38.613 -9.298 -8.742 1.00 39.90 110 LEU A N 1
ATOM 667 C CA . LEU A 1 110 ? 39.778 -8.930 -7.912 1.00 38.87 110 LEU A CA 1
ATOM 668 C C . LEU A 1 110 ? 40.711 -10.127 -7.765 1.00 40.57 110 LEU A C 1
ATOM 669 O O . LEU A 1 110 ? 41.899 -10.023 -8.081 1.00 40.76 110 LEU A O 1
ATOM 674 N N . ARG A 1 111 ? 40.166 -11.268 -7.325 1.00 41.46 111 ARG A N 1
ATOM 675 C CA . ARG A 1 111 ? 40.981 -12.451 -7.057 1.00 43.40 111 ARG A CA 1
ATOM 676 C C . ARG A 1 111 ? 41.415 -13.226 -8.310 1.00 44.63 111 ARG A C 1
ATOM 677 O O . ARG A 1 111 ? 42.492 -13.798 -8.322 1.00 46.15 111 ARG A O 1
ATOM 679 N N . GLN A 1 112 ? 40.598 -13.223 -9.359 1.00 44.80 112 GLN A N 1
ATOM 680 C CA . GLN A 1 112 ? 40.894 -14.022 -10.565 1.00 45.22 112 GLN A CA 1
ATOM 681 C C . GLN A 1 112 ? 41.896 -13.409 -11.569 1.00 44.71 112 GLN A C 1
ATOM 682 O O . GLN A 1 112 ? 42.712 -14.133 -12.142 1.00 46.53 112 GLN A O 1
ATOM 688 N N . VAL A 1 113 ? 41.806 -12.105 -11.826 1.00 43.38 113 VAL A N 1
ATOM 689 C CA . VAL A 1 113 ? 42.788 -11.436 -12.690 1.00 41.33 113 VAL A CA 1
ATOM 690 C C . VAL A 1 113 ? 44.041 -11.171 -11.860 1.00 41.56 113 VAL A C 1
ATOM 691 O O . VAL A 1 113 ? 43.943 -10.822 -10.682 1.00 42.83 113 VAL A O 1
ATOM 695 N N . LYS A 1 114 ? 45.221 -11.403 -12.447 1.00 40.55 114 LYS A N 1
ATOM 696 C CA . LYS A 1 114 ? 46.460 -11.443 -11.667 1.00 38.08 114 LYS A CA 1
ATOM 697 C C . LYS A 1 114 ? 47.297 -10.205 -11.845 1.00 36.01 114 LYS A C 1
ATOM 698 O O . LYS A 1 114 ? 48.292 -10.021 -11.135 1.00 36.59 114 LYS A O 1
ATOM 704 N N . ILE A 1 115 ? 46.911 -9.352 -12.784 1.00 31.78 115 ILE A N 1
ATOM 705 C CA . ILE A 1 115 ? 47.698 -8.159 -13.057 1.00 29.37 115 ILE A CA 1
ATOM 706 C C . ILE A 1 115 ? 47.368 -6.984 -12.132 1.00 27.49 115 ILE A C 1
ATOM 707 O O . ILE A 1 115 ? 46.192 -6.669 -11.896 1.00 25.58 115 ILE A O 1
ATOM 712 N N . THR A 1 116 ? 48.420 -6.330 -11.642 1.00 26.58 116 THR A N 1
ATOM 713 C CA . THR A 1 116 ? 48.314 -5.329 -10.574 1.00 27.21 116 THR A CA 1
ATOM 714 C C . THR A 1 116 ? 47.395 -4.153 -10.898 1.00 26.87 116 THR A C 1
ATOM 715 O O . THR A 1 116 ? 46.586 -3.763 -10.062 1.00 27.13 116 THR A O 1
ATOM 719 N N . GLU A 1 117 ? 47.530 -3.580 -12.097 1.00 25.06 117 GLU A N 1
ATOM 720 C CA . GLU A 1 117 ? 46.648 -2.472 -12.515 1.00 24.12 117 GLU A CA 1
ATOM 721 C C . GLU A 1 117 ? 45.138 -2.840 -12.481 1.00 23.51 117 GLU A C 1
ATOM 722 O O . GLU A 1 117 ? 44.300 -2.003 -12.118 1.00 23.89 117 GLU A O 1
ATOM 728 N N . ALA A 1 118 ? 44.797 -4.075 -12.858 1.00 22.11 118 ALA A N 1
ATOM 729 C CA . ALA A 1 118 ? 43.375 -4.508 -12.831 1.00 21.47 118 ALA A CA 1
ATOM 730 C C . ALA A 1 118 ? 42.850 -4.757 -11.436 1.00 21.43 118 ALA A C 1
ATOM 731 O O . ALA A 1 118 ? 41.702 -4.417 -11.133 1.00 24.44 118 ALA A O 1
ATOM 733 N N . LYS A 1 119 ? 43.674 -5.368 -10.589 1.00 20.90 119 LYS A N 1
ATOM 734 C CA . LYS A 1 119 ? 43.366 -5.516 -9.182 1.00 21.14 119 LYS A CA 1
ATOM 735 C C . LYS A 1 119 ? 43.055 -4.191 -8.494 1.00 21.33 119 LYS A C 1
ATOM 736 O O . LYS A 1 119 ? 42.165 -4.128 -7.659 1.00 23.82 119 LYS A O 1
ATOM 742 N N . LYS A 1 120 ? 43.775 -3.137 -8.856 1.00 19.19 120 LYS A N 1
ATOM 743 C CA . LYS A 1 120 ? 43.567 -1.831 -8.265 1.00 19.56 120 LYS A CA 1
ATOM 744 C C . LYS A 1 120 ? 42.243 -1.258 -8.673 1.00 18.90 120 LYS A C 1
ATOM 745 O O . LYS A 1 120 ? 41.526 -0.727 -7.848 1.00 19.77 120 LYS A O 1
ATOM 751 N N . PHE A 1 121 ? 41.911 -1.404 -9.955 1.00 17.39 121 PHE A N 1
ATOM 752 C CA . PHE A 1 121 ? 40.636 -0.982 -10.485 1.00 14.21 121 PHE A CA 1
ATOM 753 C C . PHE A 1 121 ? 39.458 -1.679 -9.796 1.00 14.04 121 PHE A C 1
ATOM 754 O O . PHE A 1 121 ? 38.506 -1.017 -9.374 1.00 13.14 121 PHE A O 1
ATOM 762 N N . TYR A 1 122 ? 39.512 -3.010 -9.732 1.00 14.29 122 TYR A N 1
ATOM 763 C CA . TYR A 1 122 ? 38.473 -3.815 -9.083 1.00 15.07 122 TYR A CA 1
ATOM 764 C C . TYR A 1 122 ? 38.265 -3.542 -7.630 1.00 14.60 122 TYR A C 1
ATOM 765 O O . TYR A 1 122 ? 37.132 -3.479 -7.192 1.00 14.13 122 TYR A O 1
ATOM 774 N N . ALA A 1 123 ? 39.352 -3.429 -6.861 1.00 14.47 123 ALA A N 1
ATOM 775 C CA . ALA A 1 123 ? 39.244 -3.053 -5.461 1.00 13.90 123 ALA A CA 1
ATOM 776 C C . ALA A 1 123 ? 38.603 -1.671 -5.304 1.00 15.90 123 ALA A C 1
ATOM 777 O O . ALA A 1 123 ? 37.758 -1.490 -4.439 1.00 19.25 123 ALA A O 1
ATOM 779 N N . PHE A 1 124 ? 38.981 -0.702 -6.156 1.00 16.34 124 PHE A N 1
ATOM 780 C CA . PHE A 1 124 ? 38.340 0.617 -6.138 1.00 17.85 124 PHE A CA 1
ATOM 781 C C . PHE A 1 124 ? 36.864 0.500 -6.446 1.00 18.88 124 PHE A C 1
ATOM 782 O O . PHE A 1 124 ? 36.026 1.212 -5.851 1.00 21.28 124 PHE A O 1
ATOM 790 N N . GLN A 1 125 ? 36.537 -0.401 -7.358 1.00 18.41 125 GLN A N 1
ATOM 791 C CA . GLN A 1 125 ? 35.158 -0.578 -7.797 1.00 20.20 125 GLN A CA 1
ATOM 792 C C . GLN A 1 125 ? 34.258 -1.032 -6.653 1.00 18.59 125 GLN A C 1
ATOM 793 O O . GLN A 1 125 ? 33.131 -0.605 -6.559 1.00 19.02 125 GLN A O 1
ATOM 799 N N . ILE A 1 126 ? 34.763 -1.903 -5.785 1.00 19.28 126 ILE A N 1
ATOM 800 C CA . ILE A 1 126 ? 33.998 -2.338 -4.594 1.00 18.26 126 ILE A CA 1
ATOM 801 C C . ILE A 1 126 ? 33.559 -1.135 -3.730 1.00 17.50 126 ILE A C 1
ATOM 802 O O . ILE A 1 126 ? 32.400 -0.993 -3.405 1.00 19.30 126 ILE A O 1
ATOM 807 N N . ALA A 1 127 ? 34.502 -0.261 -3.405 1.00 19.37 127 ALA A N 1
ATOM 808 C CA . ALA A 1 127 ? 34.244 0.947 -2.609 1.00 17.90 127 ALA A CA 1
ATOM 809 C C . ALA A 1 127 ? 33.225 1.873 -3.268 1.00 16.62 127 ALA A C 1
ATOM 810 O O . ALA A 1 127 ? 32.437 2.516 -2.586 1.00 18.55 127 ALA A O 1
ATOM 812 N N . VAL A 1 128 ? 33.232 1.919 -4.596 1.00 14.57 128 VAL A N 1
ATOM 813 C CA . VAL A 1 128 ? 32.407 2.844 -5.347 1.00 11.68 128 VAL A CA 1
ATOM 814 C C . VAL A 1 128 ? 30.993 2.315 -5.426 1.00 14.14 128 VAL A C 1
ATOM 815 O O . VAL A 1 128 ? 30.035 3.059 -5.231 1.00 14.63 128 VAL A O 1
ATOM 819 N N . GLU A 1 129 ? 30.858 1.017 -5.671 1.00 15.44 129 GLU A N 1
ATOM 820 C CA . GLU A 1 129 ? 29.567 0.349 -5.635 1.00 19.41 129 GLU A CA 1
ATOM 821 C C . GLU A 1 129 ? 28.926 0.398 -4.240 1.00 17.34 129 GLU A C 1
ATOM 822 O O . GLU A 1 129 ? 27.707 0.524 -4.117 1.00 18.37 129 GLU A O 1
ATOM 828 N N . ASN A 1 130 ? 29.740 0.275 -3.194 1.00 16.04 130 ASN A N 1
ATOM 829 C CA . ASN A 1 130 ? 29.276 0.571 -1.818 1.00 14.49 130 ASN A CA 1
ATOM 830 C C . ASN A 1 130 ? 28.732 1.974 -1.676 1.00 14.48 130 ASN A C 1
ATOM 831 O O . ASN A 1 130 ? 27.740 2.174 -1.008 1.00 15.65 130 ASN A O 1
ATOM 836 N N . ILE A 1 131 ? 29.376 2.955 -2.318 1.00 14.87 131 ILE A N 1
ATOM 837 C CA . ILE A 1 131 ? 28.848 4.324 -2.308 1.00 14.00 131 ILE A CA 1
ATOM 838 C C . ILE A 1 131 ? 27.501 4.470 -3.044 1.00 14.80 131 ILE A C 1
ATOM 839 O O . ILE A 1 131 ? 26.645 5.281 -2.619 1.00 15.83 131 ILE A O 1
ATOM 844 N N . HIS A 1 132 ? 27.333 3.723 -4.153 1.00 14.24 132 HIS A N 1
ATOM 845 C CA . HIS A 1 132 ? 26.059 3.672 -4.941 1.00 13.59 132 HIS A CA 1
ATOM 846 C C . HIS A 1 132 ? 24.960 3.097 -4.075 1.00 12.79 132 HIS A C 1
ATOM 847 O O . HIS A 1 132 ? 23.874 3.627 -4.022 1.00 15.37 132 HIS A O 1
ATOM 854 N N . SER A 1 133 ? 25.219 1.936 -3.500 1.00 12.48 133 SER A N 1
ATOM 855 C CA . SER A 1 133 ? 24.338 1.323 -2.506 1.00 14.84 133 SER A CA 1
ATOM 856 C C . SER A 1 133 ? 23.921 2.278 -1.357 1.00 14.54 133 SER A C 1
ATOM 857 O O . SER A 1 133 ? 22.753 2.409 -1.050 1.00 18.66 133 SER A O 1
ATOM 860 N N . GLU A 1 134 ? 24.861 2.950 -0.741 1.00 14.29 134 GLU A N 1
ATOM 861 C CA . GLU A 1 134 ? 24.537 3.923 0.316 1.00 18.04 134 GLU A CA 1
ATOM 862 C C . GLU A 1 134 ? 23.646 5.046 -0.210 1.00 18.8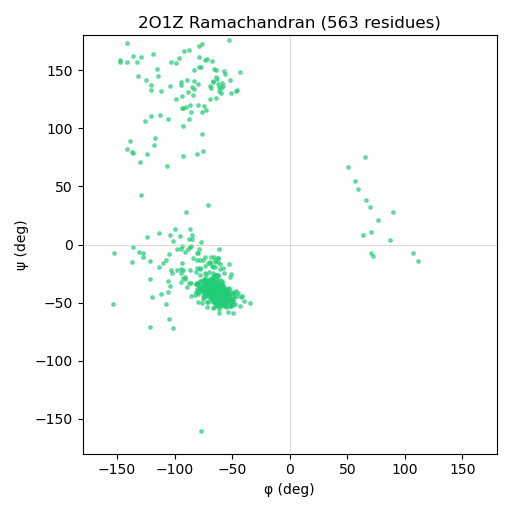7 134 GLU A C 1
ATOM 863 O O . GLU A 1 134 ? 22.742 5.557 0.511 1.00 18.48 134 GLU A O 1
ATOM 869 N N . THR A 1 135 ? 23.906 5.457 -1.454 1.00 16.55 135 THR A N 1
ATOM 870 C CA . THR A 1 135 ? 23.144 6.523 -2.056 1.00 16.63 135 THR A CA 1
ATOM 871 C C . THR A 1 135 ? 21.666 6.116 -2.257 1.00 17.48 135 THR A C 1
ATOM 872 O O . THR A 1 135 ? 20.742 6.898 -1.957 1.00 16.23 135 THR A O 1
ATOM 876 N N . TYR A 1 136 ? 21.455 4.872 -2.694 1.00 16.71 136 TYR A N 1
ATOM 877 C CA . TYR A 1 136 ? 20.107 4.332 -2.817 1.00 17.72 136 TYR A CA 1
ATOM 878 C C . TYR A 1 136 ? 19.403 4.204 -1.422 1.00 17.49 136 TYR A C 1
ATOM 879 O O . TYR A 1 136 ? 18.198 4.498 -1.291 1.00 17.61 136 TYR A O 1
ATOM 888 N N . SER A 1 137 ? 20.171 3.815 -0.407 1.00 15.95 137 SER A N 1
ATOM 889 C CA . SER A 1 137 ? 19.679 3.700 0.964 1.00 17.19 137 SER A CA 1
ATOM 890 C C . SER A 1 137 ? 19.231 5.049 1.456 1.00 16.63 137 SER A C 1
ATOM 891 O O . SER A 1 137 ? 18.163 5.182 1.963 1.00 16.00 137 SER A O 1
ATOM 894 N N . LEU A 1 138 ? 20.063 6.054 1.253 1.00 18.05 138 LEU A N 1
ATOM 895 C CA . LEU A 1 138 ? 19.699 7.450 1.509 1.00 19.38 138 LEU A CA 1
ATOM 896 C C . LEU A 1 138 ? 18.431 7.936 0.756 1.00 20.83 138 LEU A C 1
ATOM 897 O O . LEU A 1 138 ? 17.604 8.633 1.315 1.00 22.03 138 LEU A O 1
ATOM 902 N N . LEU A 1 139 ? 18.303 7.588 -0.518 1.00 22.12 139 LEU A N 1
ATOM 903 C CA . LEU A 1 139 ? 17.148 8.004 -1.295 1.00 20.69 139 LEU A CA 1
ATOM 904 C C . LEU A 1 139 ? 15.896 7.335 -0.701 1.00 20.43 139 LEU A C 1
ATOM 905 O O . LEU A 1 139 ? 14.878 7.975 -0.444 1.00 19.83 139 LEU A O 1
ATOM 910 N N . ILE A 1 140 ? 16.006 6.038 -0.453 1.00 21.83 140 ILE A N 1
ATOM 911 C CA . ILE A 1 140 ? 14.927 5.261 0.077 1.00 22.73 140 ILE A CA 1
ATOM 912 C C . ILE A 1 140 ? 14.519 5.739 1.499 1.00 22.91 140 ILE A C 1
ATOM 913 O O . ILE A 1 140 ? 13.343 5.833 1.806 1.00 23.30 140 ILE A O 1
ATOM 918 N N . ASP A 1 141 ? 15.480 6.113 2.333 1.00 23.09 141 ASP A N 1
ATOM 919 C CA . ASP A 1 141 ? 15.140 6.635 3.655 1.00 25.37 141 ASP A CA 1
ATOM 920 C C . ASP A 1 141 ? 14.379 7.961 3.594 1.00 25.77 141 ASP A C 1
ATOM 921 O O . ASP A 1 141 ? 13.640 8.289 4.493 1.00 24.02 141 ASP A O 1
ATOM 926 N N . ASN A 1 142 ? 14.566 8.719 2.525 1.00 27.56 142 ASN A N 1
ATOM 927 C CA . ASN A 1 142 ? 13.917 10.010 2.428 1.00 30.13 142 ASN A CA 1
ATOM 928 C C . ASN A 1 142 ? 12.571 9.956 1.710 1.00 29.72 142 ASN A C 1
ATOM 929 O O . ASN A 1 142 ? 11.676 10.755 1.985 1.00 28.17 142 ASN A O 1
ATOM 934 N N . TYR A 1 143 ? 12.446 8.998 0.796 1.00 31.91 143 TYR A N 1
ATOM 935 C CA . TYR A 1 143 ? 11.300 8.895 -0.096 1.00 32.31 143 TYR A CA 1
ATOM 936 C C . TYR A 1 143 ? 10.240 8.011 0.559 1.00 32.10 143 TYR A C 1
ATOM 937 O O . TYR A 1 143 ? 9.037 8.157 0.321 1.00 32.39 143 TYR A O 1
ATOM 946 N N . ILE A 1 144 ? 10.705 7.101 1.400 1.00 31.54 144 ILE A N 1
ATOM 947 C CA . ILE A 1 144 ? 9.851 6.104 2.022 1.00 30.70 144 ILE A CA 1
ATOM 948 C C . ILE A 1 144 ? 10.136 6.129 3.529 1.00 31.77 144 ILE A C 1
ATOM 949 O O . ILE A 1 144 ? 10.757 5.231 4.068 1.00 31.68 144 ILE A O 1
ATOM 954 N N . LYS A 1 145 ? 9.698 7.205 4.173 1.00 34.27 145 LYS A N 1
ATOM 955 C CA . LYS A 1 145 ? 9.962 7.474 5.577 1.00 37.91 145 LYS A CA 1
ATOM 956 C C . LYS A 1 145 ? 9.337 6.444 6.517 1.00 38.62 145 LYS A C 1
ATOM 957 O O . LYS A 1 145 ? 9.828 6.219 7.613 1.00 39.34 145 LYS A O 1
ATOM 963 N N . ASP A 1 146 ? 8.263 5.819 6.069 1.00 41.11 146 ASP A N 1
ATOM 964 C CA . ASP A 1 146 ? 7.600 4.753 6.817 1.00 43.55 146 ASP A CA 1
ATOM 965 C C . ASP A 1 146 ? 8.378 3.448 6.768 1.00 41.75 146 ASP A C 1
ATOM 966 O O . ASP A 1 146 ? 8.559 2.889 5.706 1.00 42.94 146 ASP A O 1
ATOM 971 N N . GLU A 1 147 ? 8.799 2.954 7.927 1.00 40.48 147 GLU A N 1
ATOM 972 C CA . GLU A 1 147 ? 9.587 1.719 8.007 1.00 40.33 147 GLU A CA 1
ATOM 973 C C . GLU A 1 147 ? 8.789 0.475 7.594 1.00 39.11 147 GLU A C 1
ATOM 974 O O . GLU A 1 147 ? 9.355 -0.503 7.082 1.00 38.83 147 GLU A O 1
ATOM 976 N N . LYS A 1 148 ? 7.485 0.521 7.833 1.00 38.53 148 LYS A N 1
ATOM 977 C CA . LYS A 1 148 ? 6.587 -0.579 7.496 1.00 38.29 148 LYS A CA 1
ATOM 978 C C . LYS A 1 148 ? 6.355 -0.722 5.980 1.00 36.37 148 LYS A C 1
ATOM 979 O O . LYS A 1 148 ? 6.510 -1.810 5.438 1.00 35.81 148 LYS A O 1
ATOM 981 N N . GLU A 1 149 ? 6.018 0.369 5.300 1.00 36.00 149 GLU A N 1
ATOM 982 C CA . GLU A 1 149 ? 5.923 0.311 3.838 1.00 38.44 149 GLU A CA 1
ATOM 983 C C . GLU A 1 149 ? 7.232 -0.048 3.130 1.00 37.79 149 GLU A C 1
ATOM 984 O O . GLU A 1 149 ? 7.196 -0.745 2.112 1.00 37.75 149 GLU A O 1
ATOM 990 N N . ARG A 1 150 ? 8.369 0.409 3.678 1.00 36.52 150 ARG A N 1
ATOM 991 C CA . ARG A 1 150 ? 9.705 -0.001 3.186 1.00 38.47 150 ARG A CA 1
ATOM 992 C C . ARG A 1 150 ? 9.836 -1.485 3.238 1.00 38.53 150 ARG A C 1
ATOM 993 O O . ARG A 1 150 ? 10.259 -2.109 2.281 1.00 36.85 150 ARG A O 1
ATOM 1001 N N . MET A 1 151 ? 9.523 -2.030 4.414 1.00 40.22 151 MET A N 1
ATOM 1002 C CA . MET A 1 151 ? 9.547 -3.452 4.669 1.00 43.09 151 MET A CA 1
ATOM 1003 C C . MET A 1 151 ? 8.697 -4.194 3.649 1.00 40.21 151 MET A C 1
ATOM 1004 O O . MET A 1 151 ? 9.149 -5.164 3.067 1.00 40.03 151 MET A O 1
ATOM 1009 N N . ASN A 1 152 ? 7.477 -3.704 3.417 1.00 39.42 152 ASN A N 1
ATOM 1010 C CA . ASN A 1 152 ? 6.581 -4.287 2.423 1.00 39.02 152 ASN A CA 1
ATOM 1011 C C . ASN A 1 152 ? 7.067 -4.127 0.993 1.00 38.40 152 ASN A C 1
ATOM 1012 O O . ASN A 1 152 ? 6.928 -5.040 0.187 1.00 40.07 152 ASN A O 1
ATOM 1017 N N . LEU A 1 153 ? 7.632 -2.969 0.673 1.00 36.83 153 LEU A N 1
ATOM 1018 C CA . LEU A 1 153 ? 8.230 -2.776 -0.639 1.00 35.97 153 LEU A CA 1
ATOM 1019 C C . LEU A 1 153 ? 9.270 -3.850 -0.898 1.00 35.49 153 LEU A C 1
ATOM 1020 O O . LEU A 1 153 ? 9.173 -4.557 -1.878 1.00 35.58 153 LEU A O 1
ATOM 1025 N N . PHE A 1 154 ? 10.225 -4.010 0.014 1.00 35.08 154 PHE A N 1
ATOM 1026 C CA . PHE A 1 154 ? 11.320 -4.943 -0.204 1.00 36.64 154 PHE A CA 1
ATOM 1027 C C . PHE A 1 154 ? 10.868 -6.383 -0.305 1.00 38.57 154 PHE A C 1
ATOM 1028 O O . PHE A 1 154 ? 11.354 -7.116 -1.167 1.00 38.66 154 PHE A O 1
ATOM 1036 N N . HIS A 1 155 ? 9.942 -6.791 0.580 1.00 41.03 155 HIS A N 1
ATOM 1037 C CA . HIS A 1 155 ? 9.327 -8.123 0.506 1.00 42.84 155 HIS A CA 1
ATOM 1038 C C . HIS A 1 155 ? 8.604 -8.318 -0.816 1.00 42.74 155 HIS A C 1
ATOM 1039 O O . HIS A 1 155 ? 8.713 -9.364 -1.431 1.00 44.02 155 HIS A O 1
ATOM 1046 N N . ALA A 1 156 ? 7.896 -7.291 -1.265 1.00 43.01 156 ALA A N 1
ATOM 1047 C CA . ALA A 1 156 ? 7.217 -7.330 -2.565 1.00 43.65 156 ALA A CA 1
ATOM 1048 C C . ALA A 1 156 ? 8.145 -7.521 -3.797 1.00 44.66 156 ALA A C 1
ATOM 1049 O O . ALA A 1 156 ? 7.800 -8.276 -4.709 1.00 46.38 156 ALA A O 1
ATOM 1051 N N . ILE A 1 157 ? 9.303 -6.846 -3.829 1.00 43.93 157 ILE A N 1
ATOM 1052 C CA . ILE A 1 157 ? 10.198 -6.942 -4.998 1.00 43.90 157 ILE A CA 1
ATOM 1053 C C . ILE A 1 157 ? 11.021 -8.243 -5.039 1.00 43.85 157 ILE A C 1
ATOM 1054 O O . ILE A 1 157 ? 11.324 -8.757 -6.119 1.00 42.60 157 ILE A O 1
ATOM 1059 N N . GLU A 1 158 ? 11.361 -8.779 -3.866 1.00 44.15 158 GLU A N 1
ATOM 1060 C CA . GLU A 1 158 ? 12.093 -10.066 -3.776 1.00 44.21 158 GLU A CA 1
ATOM 1061 C C . GLU A 1 158 ? 11.389 -11.192 -4.579 1.00 44.13 158 GLU A C 1
ATOM 1062 O O . GLU A 1 158 ? 11.995 -12.223 -4.906 1.00 43.56 158 GLU A O 1
ATOM 1064 N N . ASN A 1 159 ? 10.120 -10.955 -4.912 1.00 44.25 159 ASN A N 1
ATOM 1065 C CA . ASN A 1 159 ? 9.261 -11.956 -5.517 1.00 44.00 159 ASN A CA 1
ATOM 1066 C C . ASN A 1 159 ? 9.009 -11.726 -7.007 1.00 43.88 159 ASN A C 1
ATOM 1067 O O . ASN A 1 159 ? 8.824 -12.680 -7.746 1.00 45.35 159 ASN A O 1
ATOM 1069 N N . ILE A 1 160 ? 8.994 -10.468 -7.449 1.00 42.27 160 ILE A N 1
ATOM 1070 C CA . ILE A 1 160 ? 8.672 -10.174 -8.843 1.00 40.26 160 ILE A CA 1
ATOM 1071 C C . ILE A 1 160 ? 9.514 -10.997 -9.824 1.00 39.20 160 ILE A C 1
ATOM 1072 O O . ILE A 1 160 ? 10.688 -11.260 -9.572 1.00 40.00 160 ILE A O 1
ATOM 1077 N N . PRO A 1 161 ? 8.894 -11.444 -10.927 1.00 38.23 161 PRO A N 1
ATOM 1078 C CA . PRO A 1 161 ? 9.563 -12.224 -11.969 1.00 38.31 161 PRO A CA 1
ATOM 1079 C C . PRO A 1 161 ? 10.898 -11.645 -12.402 1.00 37.38 161 PRO A C 1
ATOM 1080 O O . PRO A 1 161 ? 11.846 -12.400 -12.638 1.00 37.63 161 PRO A O 1
ATOM 1084 N N . ALA A 1 162 ? 10.959 -10.315 -12.510 1.00 36.48 162 ALA A N 1
ATOM 1085 C CA . ALA A 1 162 ? 12.153 -9.604 -12.975 1.00 35.38 162 ALA A CA 1
ATOM 1086 C C . ALA A 1 162 ? 13.397 -9.896 -12.120 1.00 33.70 162 ALA A C 1
ATOM 1087 O O . ALA A 1 162 ? 14.499 -9.992 -12.648 1.00 34.60 162 ALA A O 1
ATOM 1089 N N . VAL A 1 163 ? 13.197 -10.085 -10.812 1.00 32.74 163 VAL A N 1
ATOM 1090 C CA . VAL A 1 163 ? 14.292 -10.433 -9.878 1.00 31.19 163 VAL A CA 1
ATOM 1091 C C . VAL A 1 163 ? 14.646 -11.906 -10.060 1.00 31.91 163 VAL A C 1
ATOM 1092 O O . VAL A 1 163 ? 15.817 -12.293 -10.079 1.00 31.02 163 VAL A O 1
ATOM 1096 N N . LYS A 1 164 ? 13.624 -12.724 -10.232 1.00 34.07 164 LYS A N 1
ATOM 1097 C CA . LYS A 1 164 ? 13.835 -14.129 -10.480 1.00 37.11 164 LYS A CA 1
ATOM 1098 C C . LYS A 1 164 ? 14.484 -14.377 -11.848 1.00 36.46 164 LYS A C 1
ATOM 1099 O O . LYS A 1 164 ? 15.364 -15.236 -11.989 1.00 35.50 164 LYS A O 1
ATOM 1105 N N . ASN A 1 165 ? 14.083 -13.585 -12.840 1.00 36.72 165 ASN A N 1
ATOM 1106 C CA . ASN A 1 165 ? 14.747 -13.592 -14.151 1.00 36.09 165 ASN A CA 1
ATOM 1107 C C . ASN A 1 165 ? 16.209 -13.199 -14.006 1.00 35.19 165 ASN A C 1
ATOM 1108 O O . ASN A 1 165 ? 17.088 -13.809 -14.607 1.00 34.12 165 ASN A O 1
ATOM 1113 N N . LYS A 1 166 ? 16.467 -12.210 -13.147 1.00 34.88 166 LYS A N 1
ATOM 1114 C CA . LYS A 1 166 ? 17.829 -11.719 -12.942 1.00 32.90 166 LYS A CA 1
ATOM 1115 C C . LYS A 1 166 ? 18.722 -12.827 -12.407 1.00 31.89 166 LYS A C 1
ATOM 1116 O O . LYS A 1 166 ? 19.835 -13.008 -12.881 1.00 33.85 166 LYS A O 1
ATOM 1122 N N . ALA A 1 167 ? 18.192 -13.596 -11.462 1.00 31.04 167 ALA A N 1
ATOM 1123 C CA . ALA A 1 167 ? 18.941 -14.606 -10.714 1.00 30.31 167 ALA A CA 1
ATOM 1124 C C . ALA A 1 167 ? 19.259 -15.857 -11.532 1.00 30.29 167 ALA A C 1
ATOM 1125 O O . ALA A 1 167 ? 20.340 -16.436 -11.391 1.00 32.70 167 ALA A O 1
ATOM 1127 N N . LEU A 1 168 ? 18.340 -16.250 -12.408 1.00 30.13 168 LEU A N 1
ATOM 1128 C CA . LEU A 1 168 ? 18.564 -17.370 -13.320 1.00 30.18 168 LEU A CA 1
ATOM 1129 C C . LEU A 1 168 ? 19.631 -17.051 -14.360 1.00 30.63 168 LEU A C 1
ATOM 1130 O O . LEU A 1 168 ? 20.511 -17.888 -14.657 1.00 33.15 168 LEU A O 1
ATOM 1132 N N . TRP A 1 169 ? 19.587 -15.840 -14.904 1.00 27.73 169 TRP A N 1
ATOM 1133 C CA . TRP A 1 169 ? 20.612 -15.423 -15.830 1.00 26.10 169 TRP A CA 1
ATOM 1134 C C . TRP A 1 169 ? 21.962 -15.421 -15.147 1.00 26.66 169 TRP A C 1
ATOM 1135 O O . TRP A 1 169 ? 22.961 -15.873 -15.722 1.00 27.61 169 TRP A O 1
ATOM 1146 N N . ALA A 1 170 ? 21.985 -14.925 -13.906 1.00 27.16 170 ALA A N 1
ATOM 1147 C CA . ALA A 1 170 ? 23.214 -14.804 -13.148 1.00 28.33 170 ALA A CA 1
ATOM 1148 C C . ALA A 1 170 ? 23.749 -16.166 -12.701 1.00 29.61 170 ALA A C 1
ATOM 1149 O O . ALA A 1 170 ? 24.955 -16.397 -12.718 1.00 29.28 170 ALA A O 1
ATOM 1151 N N . ALA A 1 171 ? 22.845 -17.071 -12.319 1.00 31.46 171 ALA A N 1
ATOM 1152 C CA . ALA A 1 171 ? 23.248 -18.438 -11.943 1.00 32.41 171 ALA A CA 1
ATOM 1153 C C . ALA A 1 171 ? 23.783 -19.239 -13.146 1.00 32.07 171 ALA A C 1
ATOM 1154 O O . ALA A 1 171 ? 24.654 -20.079 -12.989 1.00 33.86 171 ALA A O 1
ATOM 1156 N N . LYS A 1 172 ? 23.290 -18.942 -14.340 1.00 30.02 172 LYS A N 1
ATOM 1157 C CA . LYS A 1 172 ? 23.770 -19.605 -15.546 1.00 29.88 172 LYS A CA 1
ATOM 1158 C C . LYS A 1 172 ? 25.144 -19.110 -16.015 1.00 31.28 172 LYS A C 1
ATOM 1159 O O . LYS A 1 172 ? 26.013 -19.908 -16.378 1.00 31.66 172 LYS A O 1
ATOM 1165 N N . TRP A 1 173 ? 25.315 -17.786 -16.061 1.00 32.84 173 TRP A N 1
ATOM 1166 C CA . TRP A 1 173 ? 26.466 -17.180 -16.724 1.00 31.76 173 TRP A CA 1
ATOM 1167 C C . TRP A 1 173 ? 27.595 -16.792 -15.768 1.00 34.55 173 TRP A C 1
ATOM 1168 O O . TRP A 1 173 ? 28.756 -16.618 -16.202 1.00 34.61 173 TRP A O 1
ATOM 1179 N N . ILE A 1 174 ? 27.273 -16.615 -14.482 1.00 36.66 174 ILE A N 1
ATOM 1180 C CA . ILE A 1 174 ? 28.321 -16.341 -13.506 1.00 40.30 174 ILE A CA 1
ATOM 1181 C C . ILE A 1 174 ? 28.412 -17.419 -12.434 1.00 42.39 174 ILE A C 1
ATOM 1182 O O . ILE A 1 174 ? 27.806 -17.318 -11.363 1.00 43.77 174 ILE A O 1
ATOM 1187 N N . ASN A 1 175 ? 29.154 -18.473 -12.735 1.00 44.31 175 ASN A N 1
ATOM 1188 C CA . ASN A 1 175 ? 29.440 -19.497 -11.733 1.00 47.06 175 ASN A CA 1
ATOM 1189 C C . ASN A 1 175 ? 30.900 -19.932 -11.754 1.00 48.70 175 ASN A C 1
ATOM 1190 O O . ASN A 1 175 ? 31.624 -19.698 -12.750 1.00 49.82 175 ASN A O 1
ATOM 1195 N N . ASP A 1 176 ? 31.322 -20.566 -10.654 1.00 49.80 176 ASP A N 1
ATOM 1196 C CA . ASP A 1 176 ? 32.680 -21.111 -10.493 1.00 49.80 176 ASP A CA 1
ATOM 1197 C C . ASP A 1 176 ? 33.013 -22.200 -11.541 1.00 49.59 176 ASP A C 1
ATOM 1198 O O . ASP A 1 176 ? 34.146 -22.715 -11.587 1.00 49.57 176 ASP A O 1
ATOM 1200 N N . THR A 1 177 ? 32.023 -22.537 -12.368 1.00 48.30 177 THR A N 1
ATOM 1201 C CA . THR A 1 177 ? 32.176 -23.543 -13.417 1.00 48.27 177 THR A CA 1
ATOM 1202 C C . THR A 1 177 ? 32.541 -22.906 -14.767 1.00 47.72 177 THR A C 1
ATOM 1203 O O . THR A 1 177 ? 33.253 -23.501 -15.564 1.00 48.87 177 THR A O 1
ATOM 1205 N N . ASN A 1 178 ? 32.049 -21.695 -15.011 1.00 47.26 178 ASN A N 1
ATOM 1206 C CA . ASN A 1 178 ? 32.216 -21.005 -16.310 1.00 46.46 178 ASN A CA 1
ATOM 1207 C C . ASN A 1 178 ? 33.689 -20.907 -16.822 1.00 43.76 178 ASN A C 1
ATOM 1208 O O . ASN A 1 178 ? 34.625 -21.320 -16.138 1.00 42.80 178 ASN A O 1
ATOM 1213 N N . SER A 1 179 ? 33.869 -20.367 -18.031 1.00 40.39 179 SER A N 1
ATOM 1214 C CA . SER A 1 179 ? 35.173 -19.870 -18.447 1.00 37.20 179 SER A CA 1
ATOM 1215 C C . SER A 1 179 ? 35.259 -18.427 -18.032 1.00 34.49 179 SER A C 1
ATOM 1216 O O . SER A 1 179 ? 34.274 -17.729 -18.070 1.00 37.18 179 SER A O 1
ATOM 1219 N N . PHE A 1 180 ? 36.424 -18.003 -17.576 1.00 31.21 180 PHE A N 1
ATOM 1220 C CA . PHE A 1 180 ? 36.671 -16.620 -17.242 1.00 28.47 180 PHE A CA 1
ATOM 1221 C C . PHE A 1 180 ? 36.139 -15.651 -18.318 1.00 28.61 180 PHE A C 1
ATOM 1222 O O . PHE A 1 180 ? 35.550 -14.635 -17.992 1.00 28.81 180 PHE A O 1
ATOM 1230 N N . ALA A 1 181 ? 36.346 -15.996 -19.588 1.00 28.60 181 ALA A N 1
ATOM 1231 C CA . ALA A 1 181 ? 35.884 -15.192 -20.721 1.00 29.05 181 ALA A CA 1
ATOM 1232 C C . ALA A 1 181 ? 34.366 -14.979 -20.713 1.00 29.66 181 ALA A C 1
ATOM 1233 O O . ALA A 1 181 ? 33.896 -13.890 -21.005 1.00 29.83 181 ALA A O 1
ATOM 1235 N N . GLU A 1 182 ? 33.615 -16.037 -20.398 1.00 29.96 182 GLU A N 1
ATOM 1236 C CA . GLU A 1 182 ? 32.161 -15.947 -20.223 1.00 31.53 182 GLU A CA 1
ATOM 1237 C C . GLU A 1 182 ? 31.793 -14.972 -19.099 1.00 31.09 182 GLU A C 1
ATOM 1238 O O . GLU A 1 182 ? 30.914 -14.109 -19.264 1.00 29.95 182 GLU A O 1
ATOM 1244 N N . ARG A 1 183 ? 32.481 -15.109 -17.966 1.00 30.18 183 ARG A N 1
ATOM 1245 C CA . ARG A 1 183 ? 32.117 -14.398 -16.776 1.00 29.79 183 ARG A CA 1
ATOM 1246 C C . ARG A 1 183 ? 32.328 -12.897 -16.938 1.00 28.97 183 ARG A C 1
ATOM 1247 O O . ARG A 1 183 ? 31.575 -12.100 -16.391 1.00 27.13 183 ARG A O 1
ATOM 1255 N N . ILE A 1 184 ? 33.316 -12.546 -17.754 1.00 27.88 184 ILE A N 1
ATOM 1256 C CA . ILE A 1 184 ? 33.729 -11.194 -17.988 1.00 27.17 184 ILE A CA 1
ATOM 1257 C C . ILE A 1 184 ? 32.782 -10.499 -18.983 1.00 25.93 184 ILE A C 1
ATOM 1258 O O . ILE A 1 184 ? 32.507 -9.307 -18.874 1.00 26.34 184 ILE A O 1
ATOM 1263 N N . VAL A 1 185 ? 32.245 -11.267 -19.928 1.00 26.35 185 VAL A N 1
ATOM 1264 C CA . VAL A 1 185 ? 31.172 -10.781 -20.831 1.00 23.67 185 VAL A CA 1
ATOM 1265 C C . VAL A 1 185 ? 29.840 -10.620 -20.077 1.00 22.47 185 VAL A C 1
ATOM 1266 O O . VAL A 1 185 ? 29.105 -9.632 -20.279 1.00 22.39 185 VAL A O 1
ATOM 1270 N N . ALA A 1 186 ? 29.539 -11.573 -19.202 1.00 21.04 186 ALA A N 1
ATOM 1271 C CA . ALA A 1 186 ? 28.404 -11.432 -18.294 1.00 21.61 186 ALA A CA 1
ATOM 1272 C C . ALA A 1 186 ? 28.580 -10.173 -17.411 1.00 22.34 186 ALA A C 1
ATOM 1273 O O . ALA A 1 186 ? 27.698 -9.324 -17.337 1.00 23.53 186 ALA A O 1
ATOM 1275 N N . ASN A 1 187 ? 29.745 -10.037 -16.798 1.00 22.94 187 ASN A N 1
ATOM 1276 C CA . ASN A 1 187 ? 30.052 -8.869 -15.989 1.00 23.44 187 ASN A CA 1
ATOM 1277 C C . ASN A 1 187 ? 29.839 -7.516 -16.729 1.00 23.58 187 ASN A C 1
ATOM 1278 O O . ASN A 1 187 ? 29.303 -6.562 -16.163 1.00 23.36 187 ASN A O 1
ATOM 1283 N N . ALA A 1 188 ? 30.278 -7.465 -17.983 1.00 23.87 188 ALA A N 1
ATOM 1284 C CA . ALA A 1 188 ? 30.039 -6.345 -18.887 1.00 22.91 188 ALA A CA 1
ATOM 1285 C C . ALA A 1 188 ? 28.545 -6.059 -19.114 1.00 22.58 188 ALA A C 1
ATOM 1286 O O . ALA A 1 188 ? 28.148 -4.894 -19.147 1.00 23.59 188 ALA A O 1
ATOM 1288 N N . CYS A 1 189 ? 27.724 -7.113 -19.225 1.00 20.21 189 CYS A N 1
ATOM 1289 C CA . CYS A 1 189 ? 26.250 -6.960 -19.310 1.00 20.92 189 CYS A CA 1
ATOM 1290 C C . CYS A 1 189 ? 25.615 -6.466 -18.038 1.00 21.28 189 CYS A C 1
ATOM 1291 O O . CYS A 1 189 ? 24.628 -5.731 -18.081 1.00 22.46 189 CYS A O 1
ATOM 1294 N N . VAL A 1 190 ? 26.135 -6.921 -16.907 1.00 21.73 190 VAL A N 1
ATOM 1295 C CA . VAL A 1 190 ? 25.675 -6.464 -15.599 1.00 23.43 190 VAL A CA 1
ATOM 1296 C C . VAL A 1 190 ? 25.833 -4.962 -15.457 1.00 23.15 190 VAL A C 1
ATOM 1297 O O . VAL A 1 190 ? 24.926 -4.270 -14.994 1.00 24.48 190 VAL A O 1
ATOM 1301 N N . GLU A 1 191 ? 26.990 -4.457 -15.836 1.00 23.44 191 GLU A N 1
ATOM 1302 C CA . GLU A 1 191 ? 27.198 -3.030 -15.823 1.00 24.96 191 GLU A CA 1
ATOM 1303 C C . GLU A 1 191 ? 26.591 -2.318 -16.988 1.00 24.41 191 GLU A C 1
ATOM 1304 O O . GLU A 1 191 ? 26.174 -1.191 -16.845 1.00 24.96 191 GLU A O 1
ATOM 1310 N N . GLY A 1 192 ? 26.592 -2.958 -18.158 1.00 22.87 192 GLY A N 1
ATOM 1311 C CA . GLY A 1 192 ? 26.252 -2.262 -19.409 1.00 23.60 192 GLY A CA 1
ATOM 1312 C C . GLY A 1 192 ? 24.769 -2.246 -19.714 1.00 20.98 192 GLY A C 1
ATOM 1313 O O . GLY A 1 192 ? 24.257 -1.294 -20.270 1.00 21.63 192 GLY A O 1
ATOM 1314 N N . ILE A 1 193 ? 24.078 -3.298 -19.333 1.00 21.31 193 ILE A N 1
ATOM 1315 C CA . ILE A 1 193 ? 22.717 -3.525 -19.849 1.00 20.54 193 ILE A CA 1
ATOM 1316 C C . ILE A 1 193 ? 21.711 -3.557 -18.719 1.00 19.78 193 ILE A C 1
ATOM 1317 O O . ILE A 1 193 ? 20.633 -2.970 -18.829 1.00 19.46 193 ILE A O 1
ATOM 1322 N N . LEU A 1 194 ? 22.048 -4.272 -17.653 1.00 18.58 194 LEU A N 1
ATOM 1323 C CA . LEU A 1 194 ? 21.170 -4.330 -16.495 1.00 21.21 194 LEU A CA 1
ATOM 1324 C C . LEU A 1 194 ? 21.121 -2.935 -15.849 1.00 22.38 194 LEU A C 1
ATOM 1325 O O . LEU A 1 194 ? 22.127 -2.215 -15.814 1.00 23.46 194 LEU A O 1
ATOM 1330 N N . PHE A 1 195 ? 19.928 -2.543 -15.413 1.00 21.80 195 PHE A N 1
ATOM 1331 C CA . PHE A 1 195 ? 19.678 -1.218 -14.880 1.00 20.14 195 PHE A CA 1
ATOM 1332 C C . PHE A 1 195 ? 19.708 -0.106 -15.931 1.00 19.13 195 PHE A C 1
ATOM 1333 O O . PHE A 1 195 ? 19.337 1.014 -15.636 1.00 18.58 195 PHE A O 1
ATOM 1341 N N . SER A 1 196 ? 20.097 -0.419 -17.164 1.00 18.90 196 SER A N 1
ATOM 1342 C CA . SER A 1 196 ? 20.057 0.603 -18.267 1.00 18.67 196 SER A CA 1
ATOM 1343 C C . SER A 1 196 ? 18.693 1.306 -18.428 1.00 17.97 196 SER A C 1
ATOM 1344 O O . SER A 1 196 ? 18.644 2.537 -18.512 1.00 20.20 196 SER A O 1
ATOM 1347 N N . GLY A 1 197 ? 17.606 0.525 -18.413 1.00 17.45 197 GLY A N 1
ATOM 1348 C CA . GLY A 1 197 ? 16.232 1.044 -18.374 1.00 16.38 197 GLY A CA 1
ATOM 1349 C C . GLY A 1 197 ? 15.847 1.936 -17.181 1.00 18.61 197 GLY A C 1
ATOM 1350 O O . GLY A 1 197 ? 15.116 2.949 -17.354 1.00 18.64 197 GLY A O 1
ATOM 1351 N N . SER A 1 198 ? 16.302 1.582 -15.962 1.00 18.35 198 SER A N 1
ATOM 1352 C CA . SER A 1 198 ? 15.981 2.417 -14.763 1.00 16.49 198 SER A CA 1
ATOM 1353 C C . SER A 1 198 ? 16.818 3.676 -14.771 1.00 16.70 198 SER A C 1
ATOM 1354 O O . SER A 1 198 ? 16.327 4.749 -14.414 1.00 17.40 198 SER A O 1
ATOM 1357 N N . PHE A 1 199 ? 18.078 3.573 -15.206 1.00 17.46 199 PHE A N 1
ATOM 1358 C CA . PHE A 1 199 ? 18.893 4.794 -15.382 1.00 19.67 199 PHE A CA 1
ATOM 1359 C C . PHE A 1 199 ? 18.164 5.743 -16.304 1.00 21.51 199 PHE A C 1
ATOM 1360 O O . PHE A 1 199 ? 17.942 6.902 -15.959 1.00 24.16 199 PHE A O 1
ATOM 1368 N N . CYS A 1 200 ? 17.736 5.222 -17.451 1.00 22.09 200 CYS A N 1
ATOM 1369 C CA . CYS A 1 200 ? 17.034 6.019 -18.479 1.00 21.87 200 CYS A CA 1
ATOM 1370 C C . CYS A 1 200 ? 15.726 6.639 -17.965 1.00 20.22 200 CYS A C 1
ATOM 1371 O O . CYS A 1 200 ? 15.417 7.821 -18.235 1.00 19.99 200 CYS A O 1
ATOM 1374 N N . ALA A 1 201 ? 14.970 5.851 -17.212 1.00 19.09 201 ALA A N 1
ATOM 1375 C CA . ALA A 1 201 ? 13.701 6.314 -16.640 1.00 18.21 201 ALA A CA 1
ATOM 1376 C C . ALA A 1 201 ? 13.931 7.455 -15.679 1.00 19.76 201 ALA A C 1
ATOM 1377 O O . ALA A 1 201 ? 13.144 8.383 -15.636 1.00 20.72 201 ALA A O 1
ATOM 1379 N N . ILE A 1 202 ? 15.025 7.393 -14.906 1.00 20.70 202 ILE A N 1
ATOM 1380 C CA . ILE A 1 202 ? 15.363 8.500 -14.001 1.00 18.93 202 ILE A CA 1
ATOM 1381 C C . ILE A 1 202 ? 15.761 9.751 -14.785 1.00 19.20 202 ILE A C 1
ATOM 1382 O O . ILE A 1 202 ? 15.415 10.844 -14.393 1.00 18.99 202 ILE A O 1
ATOM 1387 N N . PHE A 1 203 ? 16.441 9.580 -15.922 1.00 20.68 203 PHE A N 1
ATOM 1388 C CA . PHE A 1 203 ? 16.778 10.711 -16.798 1.00 22.11 203 PHE A CA 1
ATOM 1389 C C . PHE A 1 203 ? 15.458 11.315 -17.394 1.00 24.75 203 PHE A C 1
ATOM 1390 O O . PHE A 1 203 ? 15.348 12.499 -17.611 1.00 25.76 203 PHE A O 1
ATOM 1398 N N . TRP A 1 204 ? 14.461 10.481 -17.627 1.00 27.96 204 TRP A N 1
ATOM 1399 C CA . TRP A 1 204 ? 13.129 10.975 -17.998 1.00 29.36 204 TRP A CA 1
ATOM 1400 C C . TRP A 1 204 ? 12.613 12.043 -16.993 1.00 28.30 204 TRP A C 1
ATOM 1401 O O . TRP A 1 204 ? 12.060 13.065 -17.389 1.00 26.69 204 TRP A O 1
ATOM 1412 N N . PHE A 1 205 ? 12.866 11.826 -15.702 1.00 28.57 205 PHE A N 1
ATOM 1413 C CA . PHE A 1 205 ? 12.458 12.774 -14.637 1.00 27.87 205 PHE A CA 1
ATOM 1414 C C . PHE A 1 205 ? 13.324 14.065 -14.605 1.00 29.40 205 PHE A C 1
ATOM 1415 O O . PHE A 1 205 ? 12.838 15.160 -14.284 1.00 29.32 205 PHE A O 1
ATOM 1423 N N . LYS A 1 206 ? 14.604 13.923 -14.936 1.00 31.21 206 LYS A N 1
ATOM 1424 C CA . LYS A 1 206 ? 15.508 15.049 -15.037 1.00 32.58 206 LYS A CA 1
ATOM 1425 C C . LYS A 1 206 ? 14.997 15.989 -16.118 1.00 33.92 206 LYS A C 1
ATOM 1426 O O . LYS A 1 206 ? 15.009 17.203 -15.969 1.00 33.46 206 LYS A O 1
ATOM 1432 N N . LYS A 1 207 ? 14.559 15.392 -17.220 1.00 34.96 207 LYS A N 1
ATOM 1433 C CA . LYS A 1 207 ? 14.026 16.113 -18.350 1.00 35.35 207 LYS A CA 1
ATOM 1434 C C . LYS A 1 207 ? 12.793 16.964 -17.940 1.00 34.78 207 LYS A C 1
ATOM 1435 O O . LYS A 1 207 ? 12.597 18.061 -18.450 1.00 34.15 207 LYS A O 1
ATOM 1441 N N . GLN A 1 208 ? 12.012 16.462 -16.977 1.00 35.39 208 GLN A N 1
ATOM 1442 C CA . GLN A 1 208 ? 10.910 17.210 -16.365 1.00 34.53 208 GLN A CA 1
ATOM 1443 C C . GLN A 1 208 ? 11.380 18.256 -15.338 1.00 34.62 208 GLN A C 1
ATOM 1444 O O . GLN A 1 208 ? 10.560 18.897 -14.677 1.00 34.13 208 GLN A O 1
ATOM 1450 N N . ASN A 1 209 ? 12.693 18.388 -15.167 1.00 34.76 209 ASN A N 1
ATOM 1451 C CA . ASN A 1 209 ? 13.251 19.322 -14.206 1.00 35.75 209 ASN A CA 1
ATOM 1452 C C . ASN A 1 209 ? 12.768 19.002 -12.776 1.00 35.96 209 ASN A C 1
ATOM 1453 O O . ASN A 1 209 ? 12.344 19.886 -12.019 1.00 36.31 209 ASN A O 1
ATOM 1458 N N . LYS A 1 210 ? 12.851 17.730 -12.407 1.00 35.45 210 LYS A N 1
ATOM 1459 C CA . LYS A 1 210 ? 12.302 17.270 -11.123 1.00 35.15 210 LYS A CA 1
ATOM 1460 C C . LYS A 1 210 ? 13.294 16.398 -10.382 1.00 32.95 210 LYS A C 1
ATOM 1461 O O . LYS A 1 210 ? 14.173 15.787 -10.999 1.00 32.26 210 LYS A O 1
ATOM 1465 N N . LEU A 1 211 ? 13.117 16.319 -9.056 1.00 30.16 211 LEU A N 1
ATOM 1466 C CA . LEU A 1 211 ? 13.847 15.387 -8.199 1.00 27.35 211 LEU A CA 1
ATOM 1467 C C . LEU A 1 211 ? 15.340 15.443 -8.405 1.00 26.10 211 LEU A C 1
ATOM 1468 O O . LEU A 1 211 ? 15.934 14.484 -8.879 1.00 27.56 211 LEU A O 1
ATOM 1473 N N . HIS A 1 212 ? 15.950 16.567 -8.039 1.00 25.89 212 HIS A N 1
ATOM 1474 C CA . HIS A 1 212 ? 17.353 16.840 -8.390 1.00 24.79 212 HIS A CA 1
ATOM 1475 C C . HIS A 1 212 ? 18.358 15.870 -7.731 1.00 22.19 212 HIS A C 1
ATOM 1476 O O . HIS A 1 212 ? 19.202 15.333 -8.402 1.00 23.04 212 HIS A O 1
ATOM 1483 N N . GLY A 1 213 ? 18.262 15.672 -6.424 1.00 20.85 213 GLY A N 1
ATOM 1484 C CA . GLY A 1 213 ? 19.029 14.618 -5.753 1.00 20.69 213 GLY A CA 1
ATOM 1485 C C . GLY A 1 213 ? 18.978 13.249 -6.448 1.00 18.26 213 GLY A C 1
ATOM 1486 O O . GLY A 1 213 ? 20.009 12.637 -6.731 1.00 17.00 213 GLY A O 1
ATOM 1487 N N . LEU A 1 214 ? 17.783 12.791 -6.746 1.00 17.46 214 LEU A N 1
ATOM 1488 C CA . LEU A 1 214 ? 17.605 11.509 -7.446 1.00 18.56 214 LEU A CA 1
ATOM 1489 C C . LEU A 1 214 ? 18.326 11.496 -8.817 1.00 17.54 214 LEU A C 1
ATOM 1490 O O . LEU A 1 214 ? 19.080 10.558 -9.125 1.00 16.94 214 LEU A O 1
ATOM 1495 N N . THR A 1 215 ? 18.145 12.559 -9.596 1.00 15.62 215 THR A N 1
ATOM 1496 C CA . THR A 1 215 ? 18.597 12.556 -10.978 1.00 16.72 215 THR A CA 1
ATOM 1497 C C . THR A 1 215 ? 20.077 12.865 -11.025 1.00 17.69 215 THR A C 1
ATOM 1498 O O . THR A 1 215 ? 20.798 12.349 -11.884 1.00 17.92 215 THR A O 1
ATOM 1502 N N . PHE A 1 216 ? 20.529 13.715 -10.104 1.00 18.28 216 PHE A N 1
ATOM 1503 C CA . PHE A 1 216 ? 21.936 14.052 -10.023 1.00 19.42 216 PHE A CA 1
ATOM 1504 C C . PHE A 1 216 ? 22.832 12.889 -9.555 1.00 18.51 216 PHE A C 1
ATOM 1505 O O . PHE A 1 216 ? 23.879 12.619 -10.144 1.00 20.00 216 PHE A O 1
ATOM 1513 N N . SER A 1 217 ? 22.431 12.206 -8.500 1.00 17.49 217 SER A N 1
ATOM 1514 C CA . SER A 1 217 ? 23.126 10.991 -8.094 1.00 17.23 217 SER A CA 1
ATOM 1515 C C . SER A 1 217 ? 22.991 9.921 -9.192 1.00 17.29 217 SER A C 1
ATOM 1516 O O . SER A 1 217 ? 23.863 9.083 -9.347 1.00 18.20 217 SER A O 1
ATOM 1519 N N . ASN A 1 218 ? 21.885 9.959 -9.939 1.00 18.43 218 ASN A N 1
ATOM 1520 C CA . ASN A 1 218 ? 21.683 9.067 -11.094 1.00 19.29 218 ASN A CA 1
ATOM 1521 C C . ASN A 1 218 ? 22.707 9.222 -12.194 1.00 19.51 218 ASN A C 1
ATOM 1522 O O . ASN A 1 218 ? 23.219 8.238 -12.698 1.00 20.53 218 ASN A O 1
ATOM 1527 N N . GLU A 1 219 ? 23.005 10.459 -12.580 1.00 22.03 219 GLU A N 1
ATOM 1528 C CA . GLU A 1 219 ? 24.059 10.684 -13.556 1.00 25.06 219 GLU A CA 1
ATOM 1529 C C . GLU A 1 219 ? 25.468 10.351 -13.073 1.00 22.17 219 GLU A C 1
ATOM 1530 O O . GLU A 1 219 ? 26.290 9.920 -13.861 1.00 23.84 219 GLU A O 1
ATOM 1536 N N . LEU A 1 220 ? 25.739 10.527 -11.776 1.00 20.76 220 LEU A N 1
ATOM 1537 C CA . LEU A 1 220 ? 27.033 10.149 -11.213 1.00 17.33 220 LEU A CA 1
ATOM 1538 C C . LEU A 1 220 ? 27.186 8.648 -11.266 1.00 16.25 220 LEU A C 1
ATOM 1539 O O . LEU A 1 220 ? 28.233 8.146 -11.630 1.00 17.04 220 LEU A O 1
ATOM 1544 N N . ILE A 1 221 ? 26.136 7.929 -10.880 1.00 14.13 221 ILE A N 1
ATOM 1545 C CA . ILE A 1 221 ? 26.196 6.492 -10.765 1.00 13.96 221 ILE A CA 1
ATOM 1546 C C . ILE A 1 221 ? 26.189 5.839 -12.189 1.00 17.56 221 ILE A C 1
ATOM 1547 O O . ILE A 1 221 ? 26.953 4.902 -12.467 1.00 17.97 221 ILE A O 1
ATOM 1552 N N . SER A 1 222 ? 25.301 6.331 -13.057 1.00 17.21 222 SER A N 1
ATOM 1553 C CA . SER A 1 222 ? 25.307 5.960 -14.464 1.00 19.42 222 SER A CA 1
ATOM 1554 C C . SER A 1 222 ? 26.661 6.147 -15.144 1.00 19.09 222 SER A C 1
ATOM 1555 O O . SER A 1 222 ? 27.143 5.262 -15.826 1.00 21.04 222 SER A O 1
ATOM 1558 N N . ARG A 1 223 ? 27.273 7.302 -14.958 1.00 19.03 223 ARG A N 1
ATOM 1559 C CA . ARG A 1 223 ? 28.630 7.531 -15.461 1.00 18.92 223 ARG A CA 1
ATOM 1560 C C . ARG A 1 223 ? 29.646 6.500 -14.900 1.00 18.81 223 ARG A C 1
ATOM 1561 O O . ARG A 1 223 ? 30.472 5.987 -15.643 1.00 17.21 223 ARG A O 1
ATOM 1569 N N . ASP A 1 224 ? 29.568 6.178 -13.595 1.00 20.72 224 ASP A N 1
ATOM 1570 C CA . ASP A 1 224 ? 30.460 5.121 -13.007 1.00 20.32 224 ASP A CA 1
ATOM 1571 C C . ASP A 1 224 ? 30.283 3.742 -13.670 1.00 20.47 224 ASP A C 1
ATOM 1572 O O . ASP A 1 224 ? 31.267 3.093 -13.973 1.00 23.22 224 ASP A O 1
ATOM 1577 N N . GLU A 1 225 ? 29.038 3.286 -13.821 1.00 19.93 225 GLU A N 1
ATOM 1578 C CA . GLU A 1 225 ? 28.696 2.020 -14.575 1.00 20.99 225 GLU A CA 1
ATOM 1579 C C . GLU A 1 225 ? 29.189 1.998 -16.047 1.00 20.59 225 GLU A C 1
ATOM 1580 O O . GLU A 1 225 ? 29.651 0.974 -16.518 1.00 20.71 225 GLU A O 1
ATOM 1586 N N . GLY A 1 226 ? 29.105 3.144 -16.753 1.00 19.75 226 GLY A N 1
ATOM 1587 C CA . GLY A 1 226 ? 29.770 3.316 -18.064 1.00 15.72 226 GLY A CA 1
ATOM 1588 C C . GLY A 1 226 ? 31.268 2.989 -18.004 1.00 15.82 226 GLY A C 1
ATOM 1589 O O . GLY A 1 226 ? 31.792 2.248 -18.827 1.00 15.16 226 GLY A O 1
ATOM 1590 N N . LEU A 1 227 ? 31.955 3.526 -17.005 1.00 15.45 227 LEU A N 1
ATOM 1591 C CA . LEU A 1 227 ? 33.395 3.286 -16.856 1.00 14.81 227 LEU A CA 1
ATOM 1592 C C . LEU A 1 227 ? 33.679 1.818 -16.512 1.00 13.24 227 LEU A C 1
ATOM 1593 O O . LEU A 1 227 ? 34.646 1.237 -16.982 1.00 12.25 227 LEU A O 1
ATOM 1598 N N . HIS A 1 228 ? 32.843 1.252 -15.661 1.00 12.40 228 HIS A N 1
ATOM 1599 C CA . HIS A 1 228 ? 32.945 -0.153 -15.317 1.00 16.95 228 HIS A CA 1
ATOM 1600 C C . HIS A 1 228 ? 32.710 -1.056 -16.543 1.00 15.76 228 HIS A C 1
ATOM 1601 O O . HIS A 1 228 ? 33.402 -1.985 -16.732 1.00 15.30 228 HIS A O 1
ATOM 1608 N N . THR A 1 229 ? 31.725 -0.723 -17.361 1.00 17.32 229 THR A N 1
ATOM 1609 C CA . THR A 1 229 ? 31.419 -1.460 -18.591 1.00 18.97 229 THR A CA 1
ATOM 1610 C C . THR A 1 229 ? 32.584 -1.479 -19.573 1.00 21.23 229 THR A C 1
ATOM 1611 O O . THR A 1 229 ? 32.990 -2.555 -20.027 1.00 22.14 229 THR A O 1
ATOM 1615 N N . ASP A 1 230 ? 33.110 -0.290 -19.904 1.00 21.68 230 ASP A N 1
ATOM 1616 C CA . ASP A 1 230 ? 34.257 -0.150 -20.821 1.00 22.32 230 ASP A CA 1
ATOM 1617 C C . ASP A 1 230 ? 35.508 -0.880 -20.349 1.00 22.05 230 ASP A C 1
ATOM 1618 O O . ASP A 1 230 ? 36.327 -1.342 -21.155 1.00 23.05 230 ASP A O 1
ATOM 1623 N N . PHE A 1 231 ? 35.713 -0.889 -19.042 1.00 20.80 231 PHE A N 1
ATOM 1624 C CA . PHE A 1 231 ? 36.884 -1.551 -18.445 1.00 19.36 231 PHE A CA 1
ATOM 1625 C C . PHE A 1 231 ? 36.805 -3.074 -18.635 1.00 19.57 231 PHE A C 1
ATOM 1626 O O . PHE A 1 231 ? 37.796 -3.714 -18.993 1.00 19.49 231 PHE A O 1
ATOM 1634 N N . ASN A 1 232 ? 35.630 -3.650 -18.394 1.00 19.27 232 ASN A N 1
ATOM 1635 C CA . ASN A 1 232 ? 35.403 -5.039 -18.727 1.00 21.04 232 ASN A CA 1
ATOM 1636 C C . ASN A 1 232 ? 35.582 -5.339 -20.219 1.00 21.87 232 ASN A C 1
ATOM 1637 O O . ASN A 1 232 ? 36.076 -6.409 -20.569 1.00 22.29 232 ASN A O 1
ATOM 1642 N N . CYS A 1 233 ? 35.231 -4.383 -21.090 1.00 21.56 233 CYS A N 1
ATOM 1643 C CA . CYS A 1 233 ? 35.479 -4.547 -22.519 1.00 23.76 233 CYS A CA 1
ATOM 1644 C C . CYS A 1 233 ? 36.964 -4.569 -22.846 1.00 23.31 233 CYS A C 1
ATOM 1645 O O . CYS A 1 233 ? 37.405 -5.394 -23.638 1.00 25.28 233 CYS A O 1
ATOM 1648 N N . LEU A 1 234 ? 37.712 -3.640 -22.260 1.00 22.52 234 LEU A N 1
ATOM 1649 C CA . LEU A 1 234 ? 39.179 -3.672 -22.280 1.00 22.24 234 LEU A CA 1
ATOM 1650 C C . LEU A 1 234 ? 39.765 -4.991 -21.783 1.00 22.02 234 LEU A C 1
ATOM 1651 O O . LEU A 1 234 ? 40.614 -5.607 -22.458 1.00 22.77 234 LEU A O 1
ATOM 1656 N N . ILE A 1 235 ? 39.351 -5.421 -20.598 1.00 21.92 235 ILE A N 1
ATOM 1657 C CA . ILE A 1 235 ? 39.838 -6.690 -20.058 1.00 21.66 235 ILE A CA 1
ATOM 1658 C C . ILE A 1 235 ? 39.589 -7.863 -21.035 1.00 21.74 235 ILE A C 1
ATOM 1659 O O . ILE A 1 235 ? 40.466 -8.683 -21.255 1.00 23.00 235 ILE A O 1
ATOM 1664 N N . TYR A 1 236 ? 38.398 -7.921 -21.612 1.00 21.21 236 TYR A N 1
ATOM 1665 C CA . TYR A 1 236 ? 38.069 -8.928 -22.597 1.00 21.79 236 TYR A CA 1
ATOM 1666 C C . TYR A 1 236 ? 38.993 -8.872 -23.831 1.00 22.10 236 TYR A C 1
ATOM 1667 O O . TYR A 1 236 ? 39.465 -9.910 -24.326 1.00 20.71 236 TYR A O 1
ATOM 1676 N N . SER A 1 237 ? 39.262 -7.667 -24.306 1.00 21.89 237 SER A N 1
ATOM 1677 C CA . SER A 1 237 ? 40.214 -7.481 -25.373 1.00 23.51 237 SER A CA 1
ATOM 1678 C C . SER A 1 237 ? 41.654 -7.960 -25.024 1.00 26.38 237 SER A C 1
ATOM 1679 O O . SER A 1 237 ? 42.460 -8.180 -25.923 1.00 28.51 237 SER A O 1
ATOM 1682 N N . LEU A 1 238 ? 41.958 -8.159 -23.734 1.00 27.11 238 LEU A N 1
ATOM 1683 C CA . LEU A 1 238 ? 43.328 -8.567 -23.327 1.00 27.44 238 LEU A CA 1
ATOM 1684 C C . LEU A 1 238 ? 43.460 -10.071 -23.341 1.00 29.09 238 LEU A C 1
ATOM 1685 O O . LEU A 1 238 ? 44.533 -10.598 -23.100 1.00 30.95 238 LEU A O 1
ATOM 1690 N N . LEU A 1 239 ? 42.358 -10.761 -23.622 1.00 29.53 239 LEU A N 1
ATOM 1691 C CA . LEU A 1 239 ? 42.364 -12.207 -23.746 1.00 31.51 239 LEU A CA 1
ATOM 1692 C C . LEU A 1 239 ? 42.781 -12.666 -25.156 1.00 33.32 239 LEU A C 1
ATOM 1693 O O . LEU A 1 239 ? 42.221 -12.215 -26.136 1.00 34.17 239 LEU A O 1
ATOM 1698 N N . GLU A 1 240 ? 43.755 -13.578 -25.224 1.00 35.01 240 GLU A N 1
ATOM 1699 C CA . GLU A 1 240 ? 44.234 -14.139 -26.481 1.00 36.80 240 GLU A CA 1
ATOM 1700 C C . GLU A 1 240 ? 43.141 -14.991 -27.136 1.00 38.30 240 GLU A C 1
ATOM 1701 O O . GLU A 1 240 ? 42.859 -14.877 -28.365 1.00 37.46 240 GLU A O 1
ATOM 1703 N N . ASN A 1 241 ? 42.505 -15.811 -26.295 1.00 39.33 241 ASN A N 1
ATOM 1704 C CA . ASN A 1 241 ? 41.403 -16.682 -26.691 1.00 39.54 241 ASN A CA 1
ATOM 1705 C C . ASN A 1 241 ? 40.030 -16.051 -26.483 1.00 38.95 241 ASN A C 1
ATOM 1706 O O . ASN A 1 241 ? 39.522 -15.997 -25.368 1.00 38.59 241 ASN A O 1
ATOM 1711 N N . LYS A 1 242 ? 39.441 -15.579 -27.578 1.00 39.06 242 LYS A N 1
ATOM 1712 C CA . LYS A 1 242 ? 38.097 -15.021 -27.572 1.00 38.52 242 LYS A CA 1
ATOM 1713 C C . LYS A 1 242 ? 37.009 -16.083 -27.658 1.00 39.04 242 LYS A C 1
ATOM 1714 O O . LYS A 1 242 ? 37.211 -17.149 -28.227 1.00 41.25 242 LYS A O 1
ATOM 1720 N N . LEU A 1 243 ? 35.853 -15.780 -27.063 1.00 39.74 243 LEU A N 1
ATOM 1721 C CA . LEU A 1 243 ? 34.622 -16.558 -27.231 1.00 38.35 243 LEU A CA 1
ATOM 1722 C C . LEU A 1 243 ? 34.139 -16.504 -28.681 1.00 38.25 243 LEU A C 1
ATOM 1723 O O . LEU A 1 243 ? 34.338 -15.494 -29.367 1.00 36.32 243 LEU A O 1
ATOM 1728 N N . PRO A 1 244 ? 33.462 -17.580 -29.142 1.00 38.32 244 PRO A N 1
ATOM 1729 C CA . PRO A 1 244 ? 32.764 -17.498 -30.415 1.00 38.56 244 PRO A CA 1
ATOM 1730 C C . PRO A 1 244 ? 31.742 -16.356 -30.325 1.00 39.85 244 PRO A C 1
ATOM 1731 O O . PRO A 1 244 ? 31.102 -16.190 -29.280 1.00 40.54 244 PRO A O 1
ATOM 1735 N N . GLU A 1 245 ? 31.607 -15.570 -31.388 1.00 39.90 245 GLU A N 1
ATOM 1736 C CA . GLU A 1 245 ? 30.652 -14.468 -31.405 1.00 41.39 245 GLU A CA 1
ATOM 1737 C C . GLU A 1 245 ? 29.253 -14.918 -30.987 1.00 41.35 245 GLU A C 1
ATOM 1738 O O . GLU A 1 245 ? 28.461 -14.112 -30.500 1.00 41.86 245 GLU A O 1
ATOM 1744 N N . GLU A 1 246 ? 28.961 -16.208 -31.175 1.00 40.32 246 GLU A N 1
ATOM 1745 C CA . GLU A 1 246 ? 27.620 -16.741 -30.972 1.00 39.35 246 GLU A CA 1
ATOM 1746 C C . GLU A 1 246 ? 27.346 -16.837 -29.499 1.00 35.72 246 GLU A C 1
ATOM 1747 O O . GLU A 1 246 ? 26.221 -16.735 -29.066 1.00 35.34 246 GLU A O 1
ATOM 1753 N N . VAL A 1 247 ? 28.392 -17.062 -28.731 1.00 33.57 247 VAL A N 1
ATOM 1754 C CA . VAL A 1 247 ? 28.259 -17.156 -27.287 1.00 31.64 247 VAL A CA 1
ATOM 1755 C C . VAL A 1 247 ? 28.132 -15.767 -26.702 1.00 29.53 247 VAL A C 1
ATOM 1756 O O . VAL A 1 247 ? 27.305 -15.531 -25.867 1.00 28.66 247 VAL A O 1
ATOM 1760 N N . VAL A 1 248 ? 28.919 -14.839 -27.219 1.00 29.27 248 VAL A N 1
ATOM 1761 C CA . VAL A 1 248 ? 28.834 -13.454 -26.819 1.00 29.41 248 VAL A CA 1
ATOM 1762 C C . VAL A 1 248 ? 27.430 -12.894 -27.050 1.00 29.44 248 VAL A C 1
ATOM 1763 O O . VAL A 1 248 ? 26.849 -12.244 -26.172 1.00 30.23 248 VAL A O 1
ATOM 1767 N N . GLN A 1 249 ? 26.864 -13.190 -28.208 1.00 29.74 249 GLN A N 1
ATOM 1768 C CA . GLN A 1 249 ? 25.497 -12.751 -28.523 1.00 29.88 249 GLN A CA 1
ATOM 1769 C C . GLN A 1 249 ? 24.398 -13.339 -27.669 1.00 29.34 249 GLN A C 1
ATOM 1770 O O . GLN A 1 249 ? 23.464 -12.632 -27.316 1.00 30.04 249 GLN A O 1
ATOM 1776 N N . ASN A 1 250 ? 24.516 -14.614 -27.307 1.00 28.36 250 ASN A N 1
ATOM 1777 C CA . ASN A 1 250 ? 23.549 -15.234 -26.415 1.00 28.49 250 ASN A CA 1
ATOM 1778 C C . ASN A 1 250 ? 23.548 -14.624 -25.022 1.00 26.77 250 ASN A C 1
ATOM 1779 O O . ASN A 1 250 ? 22.489 -14.351 -24.470 1.00 27.73 250 ASN A O 1
ATOM 1784 N N . ILE A 1 251 ? 24.737 -14.418 -24.451 1.00 24.68 251 ILE A N 1
ATOM 1785 C CA . ILE A 1 251 ? 24.858 -13.726 -23.154 1.00 23.56 251 ILE A CA 1
ATOM 1786 C C . ILE A 1 251 ? 24.066 -12.405 -23.170 1.00 22.13 251 ILE A C 1
ATOM 1787 O O . ILE A 1 251 ? 23.258 -12.138 -22.285 1.00 22.76 251 ILE A O 1
ATOM 1792 N N . VAL A 1 252 ? 24.270 -11.641 -24.231 1.00 21.44 252 VAL A N 1
ATOM 1793 C CA . VAL A 1 252 ? 23.794 -10.295 -24.363 1.00 20.84 252 VAL A CA 1
ATOM 1794 C C . VAL A 1 252 ? 22.284 -10.246 -24.639 1.00 23.02 252 VAL A C 1
ATOM 1795 O O . VAL A 1 252 ? 21.576 -9.446 -24.027 1.00 23.38 252 VAL A O 1
ATOM 1799 N N . LYS A 1 253 ? 21.787 -11.149 -25.490 1.00 24.60 253 LYS A N 1
ATOM 1800 C CA . LYS A 1 253 ? 20.344 -11.261 -25.771 1.00 27.02 253 LYS A CA 1
ATOM 1801 C C . LYS A 1 253 ? 19.582 -11.654 -24.544 1.00 26.86 253 LYS A C 1
ATOM 1802 O O . LYS A 1 253 ? 18.483 -11.178 -24.316 1.00 27.26 253 LYS A O 1
ATOM 1806 N N . GLU A 1 254 ? 20.127 -12.605 -23.796 1.00 26.97 254 GLU A N 1
ATOM 1807 C CA . GLU A 1 254 ? 19.511 -13.043 -22.550 1.00 26.83 254 GLU A CA 1
ATOM 1808 C C . GLU A 1 254 ? 19.453 -11.909 -21.517 1.00 24.20 254 GLU A C 1
ATOM 1809 O O . GLU A 1 254 ? 18.457 -11.756 -20.831 1.00 24.12 254 GLU A O 1
ATOM 1815 N N . ALA A 1 255 ? 20.506 -11.102 -21.439 1.00 23.19 255 ALA A N 1
ATOM 1816 C CA . ALA A 1 255 ? 20.552 -9.936 -20.503 1.00 22.36 255 ALA A CA 1
ATOM 1817 C C . ALA A 1 255 ? 19.498 -8.851 -20.842 1.00 22.63 255 ALA A C 1
ATOM 1818 O O . ALA A 1 255 ? 18.919 -8.228 -19.940 1.00 22.75 255 ALA A O 1
ATOM 1820 N N . VAL A 1 256 ? 19.265 -8.647 -22.140 1.00 21.23 256 VAL A N 1
ATOM 1821 C CA . VAL A 1 256 ? 18.264 -7.715 -22.622 1.00 20.96 256 VAL A CA 1
ATOM 1822 C C . VAL A 1 256 ? 16.901 -8.153 -22.157 1.00 22.93 256 VAL A C 1
ATOM 1823 O O . VAL A 1 256 ? 16.087 -7.319 -21.709 1.00 22.43 256 VAL A O 1
ATOM 1827 N N . GLU A 1 257 ? 16.630 -9.460 -22.315 1.00 25.08 257 GLU A N 1
ATOM 1828 C CA . GLU A 1 257 ? 15.383 -10.070 -21.849 1.00 27.13 257 GLU A CA 1
ATOM 1829 C C . GLU A 1 257 ? 15.189 -9.903 -20.361 1.00 24.79 257 GLU A C 1
ATOM 1830 O O . GLU A 1 257 ? 14.087 -9.641 -19.921 1.00 26.14 257 GLU A O 1
ATOM 1836 N N . VAL A 1 258 ? 16.268 -10.044 -19.595 1.00 24.00 258 VAL A N 1
ATOM 1837 C CA . VAL A 1 258 ? 16.245 -9.746 -18.146 1.00 22.21 258 VAL A CA 1
ATOM 1838 C C . VAL A 1 258 ? 15.872 -8.295 -17.874 1.00 23.42 258 VAL A C 1
ATOM 1839 O O . VAL A 1 258 ? 14.956 -8.009 -17.065 1.00 21.09 258 VAL A O 1
ATOM 1843 N N . GLU A 1 259 ? 16.532 -7.378 -18.603 1.00 26.00 259 GLU A N 1
ATOM 1844 C CA . GLU A 1 259 ? 16.281 -5.943 -18.454 1.00 27.29 259 GLU A CA 1
ATOM 1845 C C . GLU A 1 259 ? 14.900 -5.495 -18.953 1.00 28.41 259 GLU A C 1
ATOM 1846 O O . GLU A 1 259 ? 14.251 -4.680 -18.301 1.00 29.57 259 GLU A O 1
ATOM 1852 N N . ARG A 1 260 ? 14.438 -6.047 -20.072 1.00 29.53 260 ARG A N 1
ATOM 1853 C CA . ARG A 1 260 ? 13.084 -5.748 -20.562 1.00 29.94 260 ARG A CA 1
ATOM 1854 C C . ARG A 1 260 ? 11.994 -6.213 -19.566 1.00 29.76 260 ARG A C 1
ATOM 1855 O O . ARG A 1 260 ? 10.945 -5.547 -19.411 1.00 28.76 260 ARG A O 1
ATOM 1860 N N . SER A 1 261 ? 12.242 -7.332 -18.877 1.00 29.56 261 SER A N 1
ATOM 1861 C CA . SER A 1 261 ? 11.240 -7.883 -17.925 1.00 30.30 261 SER A CA 1
ATOM 1862 C C . SER A 1 261 ? 10.931 -7.003 -16.690 1.00 31.78 261 SER A C 1
ATOM 1863 O O . SER A 1 261 ? 9.936 -7.251 -15.984 1.00 32.96 261 SER A O 1
ATOM 1866 N N . PHE A 1 262 ? 11.754 -5.980 -16.425 1.00 30.52 262 PHE A N 1
ATOM 1867 C CA . PHE A 1 262 ? 11.450 -5.084 -15.319 1.00 30.62 262 PHE A CA 1
ATOM 1868 C C . PHE A 1 262 ? 10.920 -3.778 -15.812 1.00 31.74 262 PHE A C 1
ATOM 1869 O O . PHE A 1 262 ? 9.788 -3.369 -15.536 1.00 28.77 262 PHE A O 1
ATOM 1877 N N . ILE A 1 263 ? 11.759 -3.088 -16.518 1.00 35.58 263 ILE A N 1
ATOM 1878 C CA . ILE A 1 263 ? 11.421 -1.762 -16.838 1.00 40.52 263 ILE A CA 1
ATOM 1879 C C . ILE A 1 263 ? 10.446 -1.784 -18.021 1.00 43.79 263 ILE A C 1
ATOM 1880 O O . ILE A 1 263 ? 10.735 -2.385 -19.097 1.00 44.21 263 ILE A O 1
ATOM 1885 N N . CYS A 1 264 ? 9.251 -1.229 -17.747 1.00 45.56 264 CYS A N 1
ATOM 1886 C CA . CYS A 1 264 ? 8.112 -1.216 -18.656 1.00 45.64 264 CYS A CA 1
ATOM 1887 C C . CYS A 1 264 ? 7.561 -2.625 -18.913 1.00 46.03 264 CYS A C 1
ATOM 1888 O O . CYS A 1 264 ? 7.153 -2.949 -20.050 1.00 48.80 264 CYS A O 1
ATOM 1891 N N . GLU A 1 265 ? 7.548 -3.452 -17.863 1.00 43.24 265 GLU A N 1
ATOM 1892 C CA . GLU A 1 265 ? 6.866 -4.757 -17.880 1.00 41.67 265 GLU A CA 1
ATOM 1893 C C . GLU A 1 265 ? 6.445 -5.199 -16.488 1.00 41.21 265 GLU A C 1
ATOM 1894 O O . GLU A 1 265 ? 5.310 -5.573 -16.276 1.00 41.88 265 GLU A O 1
ATOM 1896 N N . SER A 1 266 ? 7.375 -5.177 -15.546 1.00 42.21 266 SER A N 1
ATOM 1897 C CA . SER A 1 266 ? 7.060 -5.427 -14.138 1.00 41.61 266 SER A CA 1
ATOM 1898 C C . SER A 1 266 ? 6.650 -4.112 -13.508 1.00 42.06 266 SER A C 1
ATOM 1899 O O . SER A 1 266 ? 5.983 -4.071 -12.465 1.00 42.15 266 SER A O 1
ATOM 1902 N N . LEU A 1 267 ? 7.079 -3.037 -14.138 1.00 42.37 267 LEU A N 1
ATOM 1903 C CA . LEU A 1 267 ? 6.818 -1.713 -13.652 1.00 44.38 267 LEU A CA 1
ATOM 1904 C C . LEU A 1 267 ? 6.493 -0.905 -14.854 1.00 45.46 267 LEU A C 1
ATOM 1905 O O . LEU A 1 267 ? 7.393 -0.389 -15.497 1.00 46.31 267 LEU A O 1
ATOM 1910 N N . PRO A 1 268 ? 5.201 -0.863 -15.222 1.00 47.53 268 PRO A N 1
ATOM 1911 C CA . PRO A 1 268 ? 4.720 -0.220 -16.437 1.00 48.91 268 PRO A CA 1
ATOM 1912 C C . PRO A 1 268 ? 4.861 1.316 -16.405 1.00 49.44 268 PRO A C 1
ATOM 1913 O O . PRO A 1 268 ? 4.499 1.952 -15.413 1.00 50.04 268 PRO A O 1
ATOM 1917 N N . CYS A 1 269 ? 5.364 1.882 -17.503 1.00 48.79 269 CYS A N 1
ATOM 1918 C CA . CYS A 1 269 ? 5.810 3.262 -17.547 1.00 48.81 269 CYS A CA 1
ATOM 1919 C C . CYS A 1 269 ? 4.894 4.136 -18.380 1.00 47.76 269 CYS A C 1
ATOM 1920 O O . CYS A 1 269 ? 4.990 5.348 -18.329 1.00 46.68 269 CYS A O 1
ATOM 1923 N N . ASP A 1 270 ? 4.050 3.508 -19.188 1.00 47.84 270 ASP A N 1
ATOM 1924 C CA . ASP A 1 270 ? 3.166 4.221 -20.110 1.00 48.62 270 ASP A CA 1
ATOM 1925 C C . ASP A 1 270 ? 2.145 5.101 -19.385 1.00 48.06 270 ASP A C 1
ATOM 1926 O O . ASP A 1 270 ? 1.946 6.288 -19.751 1.00 47.18 270 ASP A O 1
ATOM 1931 N N . LEU A 1 271 ? 1.511 4.522 -18.363 1.00 46.68 271 LEU A N 1
ATOM 1932 C CA . LEU A 1 271 ? 0.566 5.254 -17.518 1.00 45.77 271 LEU A CA 1
ATOM 1933 C C . LEU A 1 271 ? 1.216 6.537 -17.006 1.00 44.11 271 LEU A C 1
ATOM 1934 O O . LEU A 1 271 ? 0.535 7.540 -16.805 1.00 43.74 271 LEU A O 1
ATOM 1936 N N . ILE A 1 272 ? 2.548 6.508 -16.881 1.00 41.83 272 ILE A N 1
ATOM 1937 C CA . ILE A 1 272 ? 3.335 7.605 -16.278 1.00 40.04 272 ILE A CA 1
ATOM 1938 C C . ILE A 1 272 ? 3.832 8.669 -17.265 1.00 39.92 272 ILE A C 1
ATOM 1939 O O . ILE A 1 272 ? 4.400 9.712 -16.877 1.00 39.83 272 ILE A O 1
ATOM 1944 N N . GLY A 1 273 ? 3.611 8.414 -18.544 1.00 38.93 273 GLY A N 1
ATOM 1945 C CA . GLY A 1 273 ? 3.967 9.368 -19.543 1.00 36.65 273 GLY A CA 1
ATOM 1946 C C . GLY A 1 273 ? 5.104 8.888 -20.377 1.00 35.06 273 GLY A C 1
ATOM 1947 O O . GLY A 1 273 ? 5.355 9.445 -21.424 1.00 37.46 273 GLY A O 1
ATOM 1948 N N . MET A 1 274 ? 5.786 7.853 -19.915 1.00 33.11 274 MET A N 1
ATOM 1949 C CA . MET A 1 274 ? 6.877 7.225 -20.673 1.00 34.59 274 MET A CA 1
ATOM 1950 C C . MET A 1 274 ? 6.364 6.292 -21.757 1.00 31.37 274 MET A C 1
ATOM 1951 O O . MET A 1 274 ? 5.175 5.948 -21.791 1.00 31.70 274 MET A O 1
ATOM 1956 N N . ASN A 1 275 ? 7.270 5.835 -22.606 1.00 27.76 275 ASN A N 1
ATOM 1957 C CA . ASN A 1 275 ? 6.886 4.937 -23.688 1.00 26.90 275 ASN A CA 1
ATOM 1958 C C . ASN A 1 275 ? 7.602 3.578 -23.641 1.00 25.37 275 ASN A C 1
ATOM 1959 O O . ASN A 1 275 ? 8.806 3.490 -23.884 1.00 23.58 275 ASN A O 1
ATOM 1964 N N . SER A 1 276 ? 6.832 2.536 -23.333 1.00 23.04 276 SER A N 1
ATOM 1965 C CA . SER A 1 276 ? 7.333 1.190 -23.210 1.00 24.14 276 SER A CA 1
ATOM 1966 C C . SER A 1 276 ? 8.032 0.668 -24.491 1.00 25.59 276 SER A C 1
ATOM 1967 O O . SER A 1 276 ? 9.090 0.042 -24.426 1.00 25.16 276 SER A O 1
ATOM 1970 N N . ARG A 1 277 ? 7.434 0.941 -25.649 1.00 24.56 277 ARG A N 1
ATOM 1971 C CA . ARG A 1 277 ? 7.957 0.473 -26.917 1.00 23.55 277 ARG A CA 1
ATOM 1972 C C . ARG A 1 277 ? 9.328 1.117 -27.304 1.00 21.78 277 ARG A C 1
ATOM 1973 O O . ARG A 1 277 ? 10.226 0.455 -27.820 1.00 21.04 277 ARG A O 1
ATOM 1981 N N . LEU A 1 278 ? 9.486 2.392 -26.994 1.00 20.37 278 LEU A N 1
ATOM 1982 C CA . LEU A 1 278 ? 10.759 3.069 -27.145 1.00 19.51 278 LEU A CA 1
ATOM 1983 C C . LEU A 1 278 ? 11.786 2.652 -26.071 1.00 20.75 278 LEU A C 1
ATOM 1984 O O . LEU A 1 278 ? 12.997 2.603 -26.346 1.00 21.12 278 LEU A O 1
ATOM 1989 N N . MET A 1 279 ? 11.297 2.329 -24.864 1.00 21.87 279 MET A N 1
ATOM 1990 C CA . MET A 1 279 ? 12.135 1.704 -23.837 1.00 23.87 279 MET A CA 1
ATOM 1991 C C . MET A 1 279 ? 12.825 0.426 -24.313 1.00 21.62 279 MET A C 1
ATOM 1992 O O . MET A 1 279 ? 14.031 0.322 -24.141 1.00 22.52 279 MET A O 1
ATOM 1997 N N . SER A 1 280 ? 12.096 -0.524 -24.933 1.00 18.38 280 SER A N 1
ATOM 1998 C CA . SER A 1 280 ? 12.764 -1.744 -25.525 1.00 19.70 280 SER A CA 1
ATOM 1999 C C . SER A 1 280 ? 13.721 -1.406 -26.616 1.00 16.62 280 SER A C 1
ATOM 2000 O O . SER A 1 280 ? 14.675 -2.114 -26.834 1.00 16.73 280 SER A O 1
ATOM 2003 N N . GLN A 1 281 ? 13.407 -0.374 -27.372 1.00 14.86 281 GLN A N 1
ATOM 2004 C CA . GLN A 1 281 ? 14.246 -0.008 -28.462 1.00 15.83 281 GLN A CA 1
ATOM 2005 C C . GLN A 1 281 ? 15.511 0.620 -27.924 1.00 16.06 281 GLN A C 1
ATOM 2006 O O . GLN A 1 281 ? 16.596 0.435 -28.485 1.00 14.94 281 GLN A O 1
ATOM 2012 N N . TYR A 1 282 ? 15.382 1.331 -26.803 1.00 17.60 282 TYR A N 1
ATOM 2013 C CA . TYR A 1 282 ? 16.544 1.977 -26.182 1.00 18.43 282 TYR A CA 1
ATOM 2014 C C . TYR A 1 282 ? 17.498 0.933 -25.544 1.00 18.53 282 TYR A C 1
ATOM 2015 O O . TYR A 1 282 ? 18.730 1.035 -25.663 1.00 21.12 282 TYR A O 1
ATOM 2024 N N . ILE A 1 283 ? 16.925 -0.094 -24.922 1.00 18.57 283 ILE A N 1
ATOM 2025 C CA . ILE A 1 283 ? 17.710 -1.193 -24.321 1.00 17.99 283 ILE A CA 1
ATOM 2026 C C . ILE A 1 283 ? 18.448 -2.019 -25.385 1.00 19.64 283 ILE A C 1
ATOM 2027 O O . ILE A 1 283 ? 19.621 -2.337 -25.223 1.00 20.75 283 ILE A O 1
ATOM 2032 N N . GLU A 1 284 ? 17.770 -2.338 -26.483 1.00 19.84 284 GLU A N 1
ATOM 2033 C CA . GLU A 1 284 ? 18.435 -2.891 -27.687 1.00 21.95 284 GLU A CA 1
ATOM 2034 C C . GLU A 1 284 ? 19.602 -2.026 -28.268 1.00 19.93 284 GLU A C 1
ATOM 2035 O O . GLU A 1 284 ? 20.613 -2.545 -28.715 1.00 22.34 284 GLU A O 1
ATOM 2041 N N . PHE A 1 285 ? 19.436 -0.717 -28.287 1.00 20.18 285 PHE A N 1
ATOM 2042 C CA . PHE A 1 285 ? 20.524 0.207 -28.649 1.00 18.86 285 PHE A CA 1
ATOM 2043 C C . PHE A 1 285 ? 21.749 0.058 -27.711 1.00 19.28 285 PHE A C 1
ATOM 2044 O O . PHE A 1 285 ? 22.905 0.031 -28.157 1.00 20.02 285 PHE A O 1
ATOM 2052 N N . VAL A 1 286 ? 21.486 0.010 -26.412 1.00 20.43 286 VAL A N 1
ATOM 2053 C CA . VAL A 1 286 ? 22.552 -0.084 -25.406 1.00 20.07 286 VAL A CA 1
ATOM 2054 C C . VAL A 1 286 ? 23.265 -1.391 -25.555 1.00 18.90 286 VAL A C 1
ATOM 2055 O O . VAL A 1 286 ? 24.502 -1.448 -25.471 1.00 19.01 286 VAL A O 1
ATOM 2059 N N . ALA A 1 287 ? 22.488 -2.450 -25.797 1.00 17.99 287 ALA A N 1
ATOM 2060 C CA . ALA A 1 287 ? 23.059 -3.798 -25.993 1.00 20.81 287 ALA A CA 1
ATOM 2061 C C . ALA A 1 287 ? 23.932 -3.890 -27.236 1.00 21.22 287 ALA A C 1
ATOM 2062 O O . ALA A 1 287 ? 24.994 -4.513 -27.185 1.00 23.53 287 ALA A O 1
ATOM 2064 N N . ASP A 1 288 ? 23.501 -3.269 -28.339 1.00 20.73 288 ASP A N 1
ATOM 2065 C CA . ASP A 1 288 ? 24.312 -3.282 -29.572 1.00 22.30 288 ASP A CA 1
ATOM 2066 C C . ASP A 1 288 ? 25.609 -2.534 -29.372 1.00 21.68 288 ASP A C 1
ATOM 2067 O O . ASP A 1 288 ? 26.625 -2.908 -29.929 1.00 19.22 288 ASP A O 1
ATOM 2072 N N . ARG A 1 289 ? 25.557 -1.468 -28.572 1.00 22.27 289 ARG A N 1
ATOM 2073 C CA . ARG A 1 289 ? 26.743 -0.658 -28.293 1.00 24.28 289 ARG A CA 1
ATOM 2074 C C . ARG A 1 289 ? 27.708 -1.468 -27.439 1.00 22.93 289 ARG A C 1
ATOM 2075 O O . ARG A 1 289 ? 28.898 -1.441 -27.670 1.00 23.52 289 ARG A O 1
ATOM 2083 N N . LEU A 1 290 ? 27.172 -2.308 -26.553 1.00 21.95 290 LEU A N 1
ATOM 2084 C CA . LEU A 1 290 ? 28.018 -3.273 -25.828 1.00 21.47 290 LEU A CA 1
ATOM 2085 C C . LEU A 1 290 ? 28.685 -4.352 -26.717 1.00 21.47 290 LEU A C 1
ATOM 2086 O O . LEU A 1 290 ? 29.902 -4.587 -26.619 1.00 20.49 290 LEU A O 1
ATOM 2091 N N . LEU A 1 291 ? 27.906 -4.996 -27.574 1.00 21.50 291 LEU A N 1
ATOM 2092 C CA . LEU A 1 291 ? 28.462 -6.022 -28.483 1.00 22.45 291 LEU A CA 1
ATOM 2093 C C . LEU A 1 291 ? 29.628 -5.479 -29.304 1.00 23.93 291 LEU A C 1
ATOM 2094 O O . LEU A 1 291 ? 30.645 -6.111 -29.406 1.00 23.25 291 LEU A O 1
ATOM 2099 N N . GLU A 1 292 ? 29.467 -4.310 -29.888 1.00 28.19 292 GLU A N 1
ATOM 2100 C CA . GLU A 1 292 ? 30.510 -3.780 -30.736 1.00 34.64 292 GLU A CA 1
ATOM 2101 C C . GLU A 1 292 ? 31.720 -3.297 -29.905 1.00 36.88 292 GLU A C 1
ATOM 2102 O O . GLU A 1 292 ? 32.853 -3.309 -30.352 1.00 36.80 292 GLU A O 1
ATOM 2108 N N . CYS A 1 293 ? 31.455 -2.935 -28.661 1.00 41.76 293 CYS A N 1
ATOM 2109 C CA . CYS A 1 293 ? 32.503 -2.714 -27.697 1.00 41.04 293 CYS A CA 1
ATOM 2110 C C . CYS A 1 293 ? 33.218 -4.037 -27.335 1.00 38.61 293 CYS A C 1
ATOM 2111 O O . CYS A 1 293 ? 34.425 -4.054 -27.102 1.00 38.45 293 CYS A O 1
ATOM 2114 N N . LEU A 1 294 ? 32.467 -5.138 -27.327 1.00 36.05 294 LEU A N 1
ATOM 2115 C CA . LEU A 1 294 ? 33.031 -6.481 -27.119 1.00 33.74 294 LEU A CA 1
ATOM 2116 C C . LEU A 1 294 ? 33.557 -7.110 -28.421 1.00 33.60 294 LEU A C 1
ATOM 2117 O O . LEU A 1 294 ? 33.898 -8.303 -28.457 1.00 33.13 294 LEU A O 1
ATOM 2122 N N . GLY A 1 295 ? 33.596 -6.313 -29.488 1.00 34.80 295 GLY A N 1
ATOM 2123 C CA . GLY A 1 295 ? 34.141 -6.741 -30.781 1.00 36.14 295 GLY A CA 1
ATOM 2124 C C . GLY A 1 295 ? 33.238 -7.656 -31.597 1.00 37.73 295 GLY A C 1
ATOM 2125 O O . GLY A 1 295 ? 33.713 -8.373 -32.481 1.00 40.44 295 GLY A O 1
ATOM 2126 N N . SER A 1 296 ? 31.940 -7.640 -31.302 1.00 37.01 296 SER A N 1
ATOM 2127 C CA . SER A 1 296 ? 30.957 -8.416 -32.050 1.00 36.99 296 SER A CA 1
ATOM 2128 C C . SER A 1 296 ? 30.169 -7.511 -32.997 1.00 36.55 296 SER A C 1
ATOM 2129 O O . SER A 1 296 ? 30.082 -6.289 -32.768 1.00 36.54 296 SER A O 1
ATOM 2132 N N . PRO A 1 297 ? 29.589 -8.104 -34.067 1.00 35.20 297 PRO A N 1
ATOM 2133 C CA . PRO A 1 297 ? 28.588 -7.381 -34.840 1.00 34.52 297 PRO A CA 1
ATOM 2134 C C . PRO A 1 297 ? 27.331 -7.070 -34.005 1.00 31.79 297 PRO A C 1
ATOM 2135 O O . PRO A 1 297 ? 26.966 -7.849 -33.146 1.00 29.99 297 PRO A O 1
ATOM 2139 N N . LYS A 1 298 ? 26.723 -5.905 -34.250 1.00 32.08 298 LYS A N 1
ATOM 2140 C CA . LYS A 1 298 ? 25.364 -5.601 -33.784 1.00 31.28 298 LYS A CA 1
ATOM 2141 C C . LYS A 1 298 ? 24.388 -6.644 -34.301 1.00 32.56 298 LYS A C 1
ATOM 2142 O O . LYS A 1 298 ? 24.548 -7.156 -35.416 1.00 32.95 298 LYS A O 1
ATOM 2148 N N . ILE A 1 299 ? 23.339 -6.905 -33.520 1.00 32.12 299 ILE A N 1
ATOM 2149 C CA . ILE A 1 299 ? 22.357 -7.905 -33.878 1.00 30.76 299 ILE A CA 1
ATOM 2150 C C . ILE A 1 299 ? 20.924 -7.344 -33.827 1.00 30.14 299 ILE A C 1
ATOM 2151 O O . ILE A 1 299 ? 19.965 -8.005 -34.262 1.00 30.55 299 ILE A O 1
ATOM 2156 N N . PHE A 1 300 ? 20.776 -6.145 -33.271 1.00 27.94 300 PHE A N 1
ATOM 2157 C CA . PHE A 1 300 ? 19.440 -5.581 -33.057 1.00 25.92 300 PHE A CA 1
ATOM 2158 C C . PHE A 1 300 ? 19.210 -4.507 -34.073 1.00 23.72 300 PHE A C 1
ATOM 2159 O O . PHE A 1 300 ? 18.125 -4.368 -34.573 1.00 24.29 300 PHE A O 1
ATOM 2167 N N . HIS A 1 301 ? 20.246 -3.717 -34.311 1.00 21.66 301 HIS A N 1
ATOM 2168 C CA . HIS A 1 301 ? 20.205 -2.556 -35.200 1.00 23.51 301 HIS A CA 1
ATOM 2169 C C . HIS A 1 301 ? 19.256 -1.441 -34.750 1.00 23.69 301 HIS A C 1
ATOM 2170 O O . HIS A 1 301 ? 19.061 -0.451 -35.481 1.00 25.73 301 HIS A O 1
ATOM 2177 N N . ALA A 1 302 ? 18.709 -1.568 -33.536 1.00 23.13 302 ALA A N 1
ATOM 2178 C CA . ALA A 1 302 ? 17.903 -0.492 -32.945 1.00 23.04 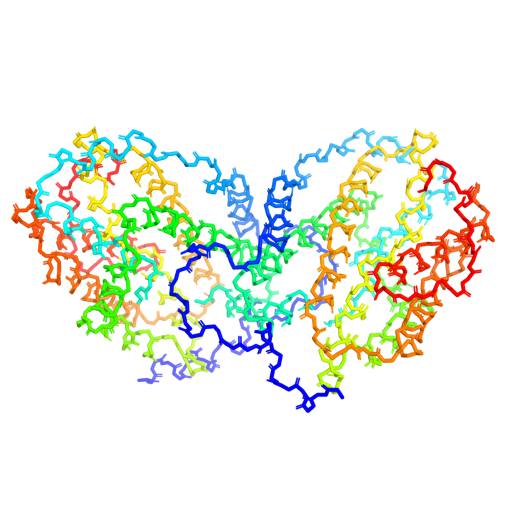302 ALA A CA 1
ATOM 2179 C C . ALA A 1 302 ? 18.723 0.788 -32.749 1.00 23.35 302 ALA A C 1
ATOM 2180 O O . ALA A 1 302 ? 19.886 0.737 -32.345 1.00 23.63 302 ALA A O 1
ATOM 2182 N N . LYS A 1 303 ? 18.135 1.919 -33.119 1.00 23.23 303 LYS A N 1
ATOM 2183 C CA . LYS A 1 303 ? 18.741 3.218 -32.876 1.00 24.64 303 LYS A CA 1
ATOM 2184 C C . LYS A 1 303 ? 18.161 3.753 -31.626 1.00 24.35 303 LYS A C 1
ATOM 2185 O O . LYS A 1 303 ? 17.088 3.336 -31.193 1.00 24.37 303 LYS A O 1
ATOM 2191 N N . ASN A 1 304 ? 18.872 4.701 -31.049 1.00 24.26 304 ASN A N 1
ATOM 2192 C CA . ASN A 1 304 ? 18.465 5.327 -29.826 1.00 22.18 304 ASN A CA 1
ATOM 2193 C C . ASN A 1 304 ? 17.295 6.227 -30.164 1.00 20.21 304 ASN A C 1
ATOM 2194 O O . ASN A 1 304 ? 17.445 7.195 -30.892 1.00 19.68 304 ASN A O 1
ATOM 2199 N N . PRO A 1 305 ? 16.123 5.918 -29.606 1.00 19.75 305 PRO A N 1
ATOM 2200 C CA . PRO A 1 305 ? 14.939 6.716 -29.880 1.00 18.89 305 PRO A CA 1
ATOM 2201 C C . PRO A 1 305 ? 14.922 8.071 -29.159 1.00 20.72 305 PRO A C 1
ATOM 2202 O O . PRO A 1 305 ? 14.098 8.921 -29.487 1.00 22.00 305 PRO A O 1
ATOM 2206 N N . PHE A 1 306 ? 15.811 8.262 -28.177 1.00 20.80 306 PHE A N 1
ATOM 2207 C CA . PHE A 1 306 ? 15.685 9.372 -27.230 1.00 21.67 306 PHE A CA 1
ATOM 2208 C C . PHE A 1 306 ? 16.803 10.366 -27.428 1.00 26.09 306 PHE A C 1
ATOM 2209 O O . PHE A 1 306 ? 17.984 10.062 -27.113 1.00 26.63 306 PHE A O 1
ATOM 2217 N N . ASN A 1 307 ? 16.446 11.555 -27.921 1.00 29.17 307 ASN A N 1
ATOM 2218 C CA . ASN A 1 307 ? 17.411 12.628 -28.124 1.00 32.62 307 ASN A CA 1
ATOM 2219 C C . ASN A 1 307 ? 17.977 13.147 -26.810 1.00 33.97 307 ASN A C 1
ATOM 2220 O O . ASN A 1 307 ? 19.048 13.716 -26.792 1.00 35.84 307 ASN A O 1
ATOM 2222 N N . TRP A 1 308 ? 17.280 12.879 -25.704 1.00 34.54 308 TRP A N 1
ATOM 2223 C CA . TRP A 1 308 ? 17.772 13.252 -24.370 1.00 34.42 308 TRP A CA 1
ATOM 2224 C C . TRP A 1 308 ? 18.710 12.218 -23.705 1.00 36.69 308 TRP A C 1
ATOM 2225 O O . TRP A 1 308 ? 19.222 12.486 -22.623 1.00 38.94 308 TRP A O 1
ATOM 2236 N N . MET A 1 309 ? 18.966 11.069 -24.351 1.00 38.54 309 MET A N 1
ATOM 2237 C CA . MET A 1 309 ? 19.792 9.993 -23.727 1.00 41.83 309 MET A CA 1
ATOM 2238 C C . MET A 1 309 ? 21.303 9.873 -24.077 1.00 47.03 309 MET A C 1
ATOM 2239 O O . MET A 1 309 ? 22.003 9.021 -23.492 1.00 49.54 309 MET A O 1
ATOM 2244 N N . ASP A 1 310 ? 21.824 10.690 -24.982 1.00 51.28 310 ASP A N 1
ATOM 2245 C CA . ASP A 1 310 ? 23.296 10.971 -24.937 1.00 56.37 310 ASP A CA 1
ATOM 2246 C C . ASP A 1 310 ? 23.576 12.467 -24.773 1.00 58.29 310 ASP A C 1
ATOM 2247 O O . ASP A 1 310 ? 24.585 12.869 -24.169 1.00 58.68 310 ASP A O 1
ATOM 2252 N N . LEU A 1 311 ? 22.664 13.289 -25.289 1.00 59.88 311 LEU A N 1
ATOM 2253 C CA . LEU A 1 311 ? 22.636 14.699 -24.943 1.00 61.34 311 LEU A CA 1
ATOM 2254 C C . LEU A 1 311 ? 22.316 14.858 -23.454 1.00 61.86 311 LEU A C 1
ATOM 2255 O O . LEU A 1 311 ? 22.277 13.869 -22.706 1.00 61.94 311 LEU A O 1
ATOM 2257 N N . LYS B 1 24 ? 37.724 -19.819 22.175 1.00 53.45 24 LYS B N 1
ATOM 2258 C CA . LYS B 1 24 ? 36.929 -18.573 21.913 1.00 53.96 24 LYS B CA 1
ATOM 2259 C C . LYS B 1 24 ? 36.003 -18.733 20.703 1.00 53.75 24 LYS B C 1
ATOM 2260 O O . LYS B 1 24 ? 35.060 -17.958 20.531 1.00 53.62 24 LYS B O 1
ATOM 2264 N N . SER B 1 25 ? 36.286 -19.743 19.879 1.00 53.57 25 SER B N 1
ATOM 2265 C CA . SER B 1 25 ? 35.613 -19.954 18.603 1.00 54.26 25 SER B CA 1
ATOM 2266 C C . SER B 1 25 ? 34.186 -20.484 18.785 1.00 54.38 25 SER B C 1
ATOM 2267 O O . SER B 1 25 ? 33.299 -20.199 17.981 1.00 54.28 25 SER B O 1
ATOM 2270 N N . LYS B 1 26 ? 33.975 -21.234 19.860 1.00 55.12 26 LYS B N 1
ATOM 2271 C CA . LYS B 1 26 ? 32.667 -21.784 20.186 1.00 56.10 26 LYS B CA 1
ATOM 2272 C C . LYS B 1 26 ? 31.612 -20.689 20.412 1.00 56.08 26 LYS B C 1
ATOM 2273 O O . LYS B 1 26 ? 30.418 -20.939 20.291 1.00 56.29 26 LYS B O 1
ATOM 2275 N N . GLU B 1 27 ? 32.060 -19.474 20.716 1.00 57.03 27 GLU B N 1
ATOM 2276 C CA . GLU B 1 27 ? 31.174 -18.293 20.665 1.00 57.27 27 GLU B CA 1
ATOM 2277 C C . GLU B 1 27 ? 31.012 -17.759 19.223 1.00 57.34 27 GLU B C 1
ATOM 2278 O O . GLU B 1 27 ? 31.654 -16.778 18.809 1.00 57.45 27 GLU B O 1
ATOM 2284 N N . ALA B 1 28 ? 30.170 -18.471 18.465 1.00 57.14 28 ALA B N 1
ATOM 2285 C CA . ALA B 1 28 ? 29.784 -18.111 17.096 1.00 55.86 28 ALA B CA 1
ATOM 2286 C C . ALA B 1 28 ? 28.415 -17.424 17.132 1.00 54.81 28 ALA B C 1
ATOM 2287 O O . ALA B 1 28 ? 27.762 -17.238 16.095 1.00 54.58 28 ALA B O 1
ATOM 2289 N N . ASN B 1 29 ? 27.997 -17.053 18.346 1.00 52.64 29 ASN B N 1
ATOM 2290 C CA . ASN B 1 29 ? 26.766 -16.308 18.567 1.00 50.26 29 ASN B CA 1
ATOM 2291 C C . ASN B 1 29 ? 27.025 -14.798 18.647 1.00 47.67 29 ASN B C 1
ATOM 2292 O O . ASN B 1 29 ? 26.123 -14.027 18.986 1.00 46.81 29 ASN B O 1
ATOM 2294 N N . GLU B 1 30 ? 28.260 -14.378 18.354 1.00 44.30 30 GLU B N 1
ATOM 2295 C CA . GLU B 1 30 ? 28.566 -12.950 18.336 1.00 41.41 30 GLU B CA 1
ATOM 2296 C C . GLU B 1 30 ? 27.694 -12.249 17.321 1.00 39.91 30 GLU B C 1
ATOM 2297 O O . GLU B 1 30 ? 27.504 -12.732 16.219 1.00 40.27 30 GLU B O 1
ATOM 2303 N N . LYS B 1 31 ? 27.138 -11.122 17.724 1.00 38.99 31 LYS B N 1
ATOM 2304 C CA . LYS B 1 31 ? 26.232 -10.364 16.893 1.00 39.11 31 LYS B CA 1
ATOM 2305 C C . LYS B 1 31 ? 26.903 -9.737 15.663 1.00 38.01 31 LYS B C 1
ATOM 2306 O O . LYS B 1 31 ? 26.279 -9.651 14.596 1.00 37.93 31 LYS B O 1
ATOM 2312 N N . ILE B 1 32 ? 28.161 -9.303 15.802 1.00 36.05 32 ILE B N 1
ATOM 2313 C CA . ILE B 1 32 ? 28.846 -8.665 14.675 1.00 35.32 32 ILE B CA 1
ATOM 2314 C C . ILE B 1 32 ? 29.415 -9.692 13.683 1.00 36.05 32 ILE B C 1
ATOM 2315 O O . ILE B 1 32 ? 29.776 -9.345 12.573 1.00 34.55 32 ILE B O 1
ATOM 2320 N N . LEU B 1 33 ? 29.456 -10.954 14.112 1.00 37.44 33 LEU B N 1
ATOM 2321 C CA . LEU B 1 33 ? 29.847 -12.084 13.289 1.00 40.00 33 LEU B CA 1
ATOM 2322 C C . LEU B 1 33 ? 28.602 -12.859 12.820 1.00 42.94 33 LEU B C 1
ATOM 2323 O O . LEU B 1 33 ? 28.721 -13.894 12.163 1.00 43.72 33 LEU B O 1
ATOM 2328 N N . SER B 1 34 ? 27.419 -12.348 13.175 1.00 44.96 34 SER B N 1
ATOM 2329 C CA . SER B 1 34 ? 26.130 -12.960 12.810 1.00 47.82 34 SER B CA 1
ATOM 2330 C C . SER B 1 34 ? 25.443 -12.207 11.669 1.00 48.44 34 SER B C 1
ATOM 2331 O O . SER B 1 34 ? 25.391 -10.977 11.680 1.00 49.47 34 SER B O 1
ATOM 2334 N N . LYS B 1 35 ? 24.892 -12.946 10.710 1.00 49.98 35 LYS B N 1
ATOM 2335 C CA . LYS B 1 35 ? 24.174 -12.346 9.569 1.00 51.85 35 LYS B CA 1
ATOM 2336 C C . LYS B 1 35 ? 23.017 -11.472 10.033 1.00 53.21 35 LYS B C 1
ATOM 2337 O O . LYS B 1 35 ? 22.249 -11.856 10.936 1.00 52.39 35 LYS B O 1
ATOM 2339 N N . GLU B 1 36 ? 22.890 -10.297 9.415 1.00 54.59 36 GLU B N 1
ATOM 2340 C CA . GLU B 1 36 ? 21.844 -9.342 9.793 1.00 55.81 36 GLU B CA 1
ATOM 2341 C C . GLU B 1 36 ? 20.583 -9.520 8.938 1.00 55.94 36 GLU B C 1
ATOM 2342 O O . GLU B 1 36 ? 20.322 -8.734 8.032 1.00 57.11 36 GLU B O 1
ATOM 2344 N N . THR B 1 37 ? 19.810 -10.563 9.239 1.00 56.29 37 THR B N 1
ATOM 2345 C CA . THR B 1 37 ? 18.591 -10.889 8.480 1.00 56.11 37 THR B CA 1
ATOM 2346 C C . THR B 1 37 ? 17.512 -9.819 8.669 1.00 55.40 37 THR B C 1
ATOM 2347 O O . THR B 1 37 ? 16.762 -9.500 7.742 1.00 55.67 37 THR B O 1
ATOM 2349 N N . ASP B 1 38 ? 17.467 -9.246 9.865 1.00 54.46 38 ASP B N 1
ATOM 2350 C CA . ASP B 1 38 ? 16.416 -8.300 10.221 1.00 53.34 38 ASP B CA 1
ATOM 2351 C C . ASP B 1 38 ? 16.493 -6.976 9.455 1.00 51.14 38 ASP B C 1
ATOM 2352 O O . ASP B 1 38 ? 15.534 -6.186 9.491 1.00 52.32 38 ASP B O 1
ATOM 2354 N N . ARG B 1 39 ? 17.608 -6.753 8.737 1.00 47.91 39 ARG B N 1
ATOM 2355 C CA . ARG B 1 39 ? 17.894 -5.449 8.074 1.00 42.41 39 ARG B CA 1
ATOM 2356 C C . ARG B 1 39 ? 18.063 -5.594 6.568 1.00 44.21 39 ARG B C 1
ATOM 2357 O O . ARG B 1 39 ? 18.793 -6.473 6.107 1.00 45.38 39 ARG B O 1
ATOM 2365 N N . PHE B 1 40 ? 17.389 -4.709 5.817 1.00 44.15 40 PHE B N 1
ATOM 2366 C CA . PHE B 1 40 ? 17.259 -4.806 4.345 1.00 43.74 40 PHE B CA 1
ATOM 2367 C C . PHE B 1 40 ? 17.806 -3.571 3.633 1.00 42.34 40 PHE B C 1
ATOM 2368 O O . PHE B 1 40 ? 18.030 -3.588 2.399 1.00 41.90 40 PHE B O 1
ATOM 2376 N N . THR B 1 41 ? 18.028 -2.503 4.410 1.00 38.85 41 THR B N 1
ATOM 2377 C CA . THR B 1 41 ? 18.714 -1.306 3.915 1.00 34.69 41 THR B CA 1
ATOM 2378 C C . THR B 1 41 ? 19.669 -0.713 4.995 1.00 32.86 41 THR B C 1
ATOM 2379 O O . THR B 1 41 ? 19.672 -1.185 6.142 1.00 32.95 41 THR B O 1
ATOM 2383 N N . LEU B 1 42 ? 20.458 0.308 4.629 1.00 27.19 42 LEU B N 1
ATOM 2384 C CA . LEU B 1 42 ? 21.493 0.877 5.528 1.00 23.78 42 LEU B CA 1
ATOM 2385 C C . LEU B 1 42 ? 20.926 1.622 6.727 1.00 22.34 42 LEU B C 1
ATOM 2386 O O . LEU B 1 42 ? 21.447 1.499 7.820 1.00 19.77 42 LEU B O 1
ATOM 2391 N N . TYR B 1 43 ? 19.915 2.464 6.480 1.00 22.65 43 TYR B N 1
ATOM 2392 C CA . TYR B 1 43 ? 19.270 3.270 7.518 1.00 21.89 43 TYR B CA 1
ATOM 2393 C C . TYR B 1 43 ? 18.029 2.612 8.092 1.00 22.31 43 TYR B C 1
ATOM 2394 O O . TYR B 1 43 ? 17.206 2.064 7.333 1.00 21.06 43 TYR B O 1
ATOM 2403 N N . PRO B 1 44 ? 17.842 2.722 9.440 1.00 22.25 44 PRO B N 1
ATOM 2404 C CA . PRO B 1 44 ? 18.658 3.574 10.327 1.00 20.09 44 PRO B CA 1
ATOM 2405 C C . PRO B 1 44 ? 19.999 2.949 10.625 1.00 19.98 44 PRO B C 1
ATOM 2406 O O . PRO B 1 44 ? 20.126 1.713 10.593 1.00 19.99 44 PRO B O 1
ATOM 2410 N N . ILE B 1 45 ? 21.001 3.797 10.903 1.00 19.65 45 ILE B N 1
ATOM 2411 C CA . ILE B 1 45 ? 22.334 3.326 11.292 1.00 19.06 45 ILE B CA 1
ATOM 2412 C C . ILE B 1 45 ? 22.270 2.555 12.658 1.00 20.47 45 ILE B C 1
ATOM 2413 O O . ILE B 1 45 ? 21.751 3.074 13.673 1.00 20.10 45 ILE B O 1
ATOM 2418 N N . LEU B 1 46 ? 22.783 1.332 12.654 1.00 18.73 46 LEU B N 1
ATOM 2419 C CA . LEU B 1 46 ? 22.668 0.460 13.767 1.00 20.01 46 LEU B CA 1
ATOM 2420 C C . LEU B 1 46 ? 23.915 0.560 14.655 1.00 22.01 46 LEU B C 1
ATOM 2421 O O . LEU B 1 46 ? 23.865 0.207 15.850 1.00 21.26 46 LEU B O 1
ATOM 2426 N N . TYR B 1 47 ? 25.019 1.044 14.055 1.00 21.62 47 TYR B N 1
ATOM 2427 C CA . TYR B 1 47 ? 26.342 1.159 14.706 1.00 20.04 47 TYR B CA 1
ATOM 2428 C C . TYR B 1 47 ? 26.940 2.508 14.337 1.00 18.63 47 TYR B C 1
ATOM 2429 O O . TYR B 1 47 ? 27.707 2.611 13.387 1.00 19.18 47 TYR B O 1
ATOM 2438 N N . PRO B 1 48 ? 26.491 3.572 15.013 1.00 18.27 48 PRO B N 1
ATOM 2439 C CA . PRO B 1 48 ? 26.860 4.964 14.647 1.00 16.39 48 PRO B CA 1
ATOM 2440 C C . PRO B 1 48 ? 28.334 5.229 14.818 1.00 18.72 48 PRO B C 1
ATOM 2441 O O . PRO B 1 48 ? 28.912 6.067 14.109 1.00 19.90 48 PRO B O 1
ATOM 2445 N N . ASP B 1 49 ? 28.968 4.490 15.711 1.00 18.97 49 ASP B N 1
ATOM 2446 C CA . ASP B 1 49 ? 30.336 4.735 15.996 1.00 19.27 49 ASP B CA 1
ATOM 2447 C C . ASP B 1 49 ? 31.265 4.123 14.963 1.00 18.85 49 ASP B C 1
ATOM 2448 O O . ASP B 1 49 ? 32.270 4.768 14.551 1.00 17.48 49 ASP B O 1
ATOM 2453 N N . VAL B 1 50 ? 30.956 2.898 14.522 1.00 18.56 50 VAL B N 1
ATOM 2454 C CA . VAL B 1 50 ? 31.718 2.305 13.389 1.00 18.38 50 VAL B CA 1
ATOM 2455 C C . VAL B 1 50 ? 31.430 3.032 12.028 1.00 17.51 50 VAL B C 1
ATOM 2456 O O . VAL B 1 50 ? 32.324 3.194 11.196 1.00 16.95 50 VAL B O 1
ATOM 2460 N N . TRP B 1 51 ? 30.223 3.567 11.903 1.00 17.67 51 TRP B N 1
ATOM 2461 C CA . TRP B 1 51 ? 29.822 4.383 10.766 1.00 19.42 51 TRP B CA 1
ATOM 2462 C C . TRP B 1 51 ? 30.573 5.720 10.678 1.00 20.44 51 TRP B C 1
ATOM 2463 O O . TRP B 1 51 ? 31.035 6.084 9.621 1.00 22.34 51 TRP B O 1
ATOM 2474 N N . ASP B 1 52 ? 30.728 6.416 11.807 1.00 21.75 52 ASP B N 1
ATOM 2475 C CA . ASP B 1 52 ? 31.601 7.602 11.898 1.00 20.92 52 ASP B CA 1
ATOM 2476 C C . ASP B 1 52 ? 33.038 7.375 11.419 1.00 18.85 52 ASP B C 1
ATOM 2477 O O . ASP B 1 52 ? 33.644 8.274 10.843 1.00 17.99 52 ASP B O 1
ATOM 2482 N N . PHE B 1 53 ? 33.598 6.199 11.708 1.00 17.46 53 PHE B N 1
ATOM 2483 C CA . PHE B 1 53 ? 34.948 5.836 11.246 1.00 18.08 53 PHE B CA 1
ATOM 2484 C C . PHE B 1 53 ? 34.982 5.702 9.704 1.00 17.30 53 PHE B C 1
ATOM 2485 O O . PHE B 1 53 ? 35.896 6.162 9.060 1.00 17.55 53 PHE B O 1
ATOM 2493 N N . TYR B 1 54 ? 33.955 5.071 9.133 1.00 17.41 54 TYR B N 1
ATOM 2494 C CA . TYR B 1 54 ? 33.810 5.001 7.697 1.00 17.93 54 TYR B CA 1
ATOM 2495 C C . TYR B 1 54 ? 33.705 6.401 7.057 1.00 18.24 54 TYR B C 1
ATOM 2496 O O . TYR B 1 54 ? 34.394 6.711 6.066 1.00 16.98 54 TYR B O 1
ATOM 2505 N N . LYS B 1 55 ? 32.876 7.250 7.643 1.00 18.20 55 LYS B N 1
ATOM 2506 C CA . LYS B 1 55 ? 32.732 8.611 7.143 1.00 19.03 55 LYS B CA 1
ATOM 2507 C C . LYS B 1 55 ? 34.030 9.418 7.231 1.00 18.06 55 LYS B C 1
ATOM 2508 O O . LYS B 1 55 ? 34.358 10.175 6.314 1.00 20.28 55 LYS B O 1
ATOM 2514 N N . LYS B 1 56 ? 34.784 9.226 8.298 1.00 16.17 56 LYS B N 1
ATOM 2515 C CA . LYS B 1 56 ? 36.109 9.834 8.416 1.00 18.79 56 LYS B CA 1
ATOM 2516 C C . LYS B 1 56 ? 37.170 9.319 7.383 1.00 18.26 56 LYS B C 1
ATOM 2517 O O . LYS B 1 56 ? 37.970 10.101 6.860 1.00 17.95 56 LYS B O 1
ATOM 2520 N N . ALA B 1 57 ? 37.205 8.019 7.131 1.00 17.27 57 ALA B N 1
ATOM 2521 C CA . ALA B 1 57 ? 38.109 7.471 6.109 1.00 17.27 57 ALA B CA 1
ATOM 2522 C C . ALA B 1 57 ? 37.773 7.987 4.727 1.00 17.95 57 ALA B C 1
ATOM 2523 O O . ALA B 1 57 ? 38.628 8.386 3.982 1.00 18.43 57 ALA B O 1
ATOM 2525 N N . GLU B 1 58 ? 36.496 7.938 4.395 1.00 19.91 58 GLU B N 1
ATOM 2526 C CA . GLU B 1 58 ? 35.971 8.462 3.156 1.00 20.66 58 GLU B CA 1
ATOM 2527 C C . GLU B 1 58 ? 36.358 9.950 2.935 1.00 21.02 58 GLU B C 1
ATOM 2528 O O . GLU B 1 58 ? 36.740 10.324 1.842 1.00 21.17 58 GLU B O 1
ATOM 2534 N N . ALA B 1 59 ? 36.273 10.775 3.994 1.00 20.05 59 ALA B N 1
ATOM 2535 C CA . ALA B 1 59 ? 36.579 12.198 3.911 1.00 19.26 59 ALA B CA 1
ATOM 2536 C C . ALA B 1 59 ? 38.091 12.473 3.900 1.00 20.68 59 ALA B C 1
ATOM 2537 O O . ALA B 1 59 ? 38.533 13.546 3.485 1.00 20.70 59 ALA B O 1
ATOM 2539 N N . SER B 1 60 ? 38.876 11.507 4.373 1.00 19.68 60 SER B N 1
ATOM 2540 C CA . SER B 1 60 ? 40.328 11.617 4.392 1.00 18.97 60 SER B CA 1
ATOM 2541 C C . SER B 1 60 ? 41.000 11.136 3.073 1.00 20.05 60 SER B C 1
ATOM 2542 O O . SER B 1 60 ? 42.231 11.078 2.998 1.00 21.39 60 SER B O 1
ATOM 2544 N N . PHE B 1 61 ? 40.189 10.789 2.069 1.00 18.59 61 PHE B N 1
ATOM 2545 C CA . PHE B 1 61 ? 40.661 10.137 0.820 1.00 18.02 61 PHE B CA 1
ATOM 2546 C C . PHE B 1 61 ? 41.672 11.014 0.084 1.00 17.96 61 PHE B C 1
ATOM 2547 O O . PHE B 1 61 ? 41.454 12.202 -0.116 1.00 19.48 61 PHE B O 1
ATOM 2555 N N . TRP B 1 62 ? 42.785 10.426 -0.293 1.00 17.84 62 TRP B N 1
ATOM 2556 C CA . TRP B 1 62 ? 43.837 11.145 -1.021 1.00 17.97 62 TRP B CA 1
ATOM 2557 C C . TRP B 1 62 ? 44.396 10.186 -2.050 1.00 18.89 62 TRP B C 1
ATOM 2558 O O . TRP B 1 62 ? 44.199 8.962 -1.928 1.00 19.39 62 TRP B O 1
ATOM 2569 N N . THR B 1 63 ? 45.004 10.728 -3.118 1.00 21.76 63 THR B N 1
ATOM 2570 C CA . THR B 1 63 ? 45.635 9.901 -4.171 1.00 23.49 63 THR B CA 1
ATOM 2571 C C . THR B 1 63 ? 47.125 10.186 -4.288 1.00 24.86 63 THR B C 1
ATOM 2572 O O . THR B 1 63 ? 47.596 11.184 -3.739 1.00 25.25 63 THR B O 1
ATOM 2576 N N . ALA B 1 64 ? 47.876 9.290 -4.956 1.00 24.66 64 ALA B N 1
ATOM 2577 C CA . ALA B 1 64 ? 49.311 9.511 -5.171 1.00 26.65 64 ALA B CA 1
ATOM 2578 C C . ALA B 1 64 ? 49.603 10.821 -5.917 1.00 28.32 64 ALA B C 1
ATOM 2579 O O . ALA B 1 64 ? 50.702 11.342 -5.829 1.00 29.88 64 ALA B O 1
ATOM 2581 N N . GLU B 1 65 ? 48.597 11.352 -6.608 1.00 28.96 65 GLU B N 1
ATOM 2582 C CA . GLU B 1 65 ? 48.726 12.543 -7.433 1.00 33.78 65 GLU B CA 1
ATOM 2583 C C . GLU B 1 65 ? 49.057 13.790 -6.643 1.00 34.83 65 GLU B C 1
ATOM 2584 O O . GLU B 1 65 ? 49.466 14.806 -7.224 1.00 33.57 65 GLU B O 1
ATOM 2590 N N . GLU B 1 66 ? 48.799 13.731 -5.335 1.00 36.33 66 GLU B N 1
ATOM 2591 C CA . GLU B 1 66 ? 48.972 14.870 -4.432 1.00 37.93 66 GLU B CA 1
ATOM 2592 C C . GLU B 1 66 ? 50.433 14.967 -3.972 1.00 38.52 66 GLU B C 1
ATOM 2593 O O . GLU B 1 66 ? 50.850 15.958 -3.373 1.00 37.94 66 GLU B O 1
ATOM 2599 N N . ILE B 1 67 ? 51.200 13.918 -4.249 1.00 39.90 67 ILE B N 1
ATOM 2600 C CA . ILE B 1 67 ? 52.609 13.905 -3.925 1.00 43.17 67 ILE B CA 1
ATOM 2601 C C . ILE B 1 67 ? 53.374 14.558 -5.085 1.00 46.44 67 ILE B C 1
ATOM 2602 O O . ILE B 1 67 ? 53.330 14.069 -6.225 1.00 47.30 67 ILE B O 1
ATOM 2607 N N . ASP B 1 68 ? 53.986 15.711 -4.803 1.00 49.87 68 ASP B N 1
ATOM 2608 C CA . ASP B 1 68 ? 54.895 16.373 -5.730 1.00 53.39 68 ASP B CA 1
ATOM 2609 C C . ASP B 1 68 ? 56.313 15.874 -5.478 1.00 55.54 68 ASP B C 1
ATOM 2610 O O . ASP B 1 68 ? 56.869 16.039 -4.378 1.00 54.68 68 ASP B O 1
ATOM 2615 N N . LEU B 1 69 ? 56.888 15.249 -6.497 1.00 58.41 69 LEU B N 1
ATOM 2616 C CA . LEU B 1 69 ? 58.115 14.480 -6.334 1.00 61.33 69 LEU B CA 1
ATOM 2617 C C . LEU B 1 69 ? 59.350 15.204 -6.873 1.00 63.30 69 LEU B C 1
ATOM 2618 O O . LEU B 1 69 ? 60.452 15.086 -6.299 1.00 63.41 69 LEU B O 1
ATOM 2623 N N . SER B 1 70 ? 59.165 15.937 -7.978 1.00 64.56 70 SER B N 1
ATOM 2624 C CA . SER B 1 70 ? 60.270 16.628 -8.673 1.00 66.20 70 SER B CA 1
ATOM 2625 C C . SER B 1 70 ? 61.268 17.331 -7.728 1.00 66.11 70 SER B C 1
ATOM 2626 O O . SER B 1 70 ? 62.481 17.203 -7.893 1.00 66.52 70 SER B O 1
ATOM 2629 N N . SER B 1 71 ? 60.748 18.041 -6.733 1.00 66.69 71 SER B N 1
ATOM 2630 C CA . SER B 1 71 ? 61.576 18.829 -5.818 1.00 67.15 71 SER B CA 1
ATOM 2631 C C . SER B 1 71 ? 62.098 18.016 -4.621 1.00 67.58 71 SER B C 1
ATOM 2632 O O . SER B 1 71 ? 62.608 18.580 -3.639 1.00 67.58 71 SER B O 1
ATOM 2634 N N . ASP B 1 72 ? 61.971 16.693 -4.714 1.00 68.08 72 ASP B N 1
ATOM 2635 C CA . ASP B 1 72 ? 62.535 15.778 -3.713 1.00 68.34 72 ASP B CA 1
ATOM 2636 C C . ASP B 1 72 ? 63.654 14.914 -4.296 1.00 68.02 72 ASP B C 1
ATOM 2637 O O . ASP B 1 72 ? 64.465 14.363 -3.551 1.00 68.30 72 ASP B O 1
ATOM 2639 N N . LEU B 1 73 ? 63.695 14.801 -5.627 1.00 67.66 73 LEU B N 1
ATOM 2640 C CA . LEU B 1 73 ? 64.792 14.095 -6.315 1.00 67.53 73 LEU B CA 1
ATOM 2641 C C . LEU B 1 73 ? 66.058 14.971 -6.385 1.00 67.29 73 LEU B C 1
ATOM 2642 O O . LEU B 1 73 ? 67.190 14.471 -6.234 1.00 67.30 73 LEU B O 1
ATOM 2644 N N . LYS B 1 74 ? 65.858 16.272 -6.615 1.00 66.34 74 LYS B N 1
ATOM 2645 C CA . LYS B 1 74 ? 66.912 17.267 -6.414 1.00 65.11 74 LYS B CA 1
ATOM 2646 C C . LYS B 1 74 ? 67.332 17.281 -4.949 1.00 64.10 74 LYS B C 1
ATOM 2647 O O . LYS B 1 74 ? 68.509 17.473 -4.637 1.00 64.19 74 LYS B O 1
ATOM 2649 N N . ASP B 1 75 ? 66.358 17.045 -4.062 1.00 63.02 75 ASP B N 1
ATOM 2650 C CA . ASP B 1 75 ? 66.564 17.051 -2.603 1.00 61.52 75 ASP B CA 1
ATOM 2651 C C . ASP B 1 75 ? 67.180 15.742 -2.076 1.00 60.47 75 ASP B C 1
ATOM 2652 O O . ASP B 1 75 ? 68.011 15.752 -1.154 1.00 58.36 75 ASP B O 1
ATOM 2654 N N . PHE B 1 76 ? 66.750 14.616 -2.649 1.00 59.94 76 PHE B N 1
ATOM 2655 C CA . PHE B 1 76 ? 67.377 13.324 -2.365 1.00 59.46 76 PHE B CA 1
ATOM 2656 C C . PHE B 1 76 ? 68.842 13.351 -2.809 1.00 59.47 76 PHE B C 1
ATOM 2657 O O . PHE B 1 76 ? 69.727 12.901 -2.069 1.00 59.35 76 PHE B O 1
ATOM 2665 N N . GLU B 1 77 ? 69.090 13.897 -4.009 1.00 59.24 77 GLU B N 1
ATOM 2666 C CA . GLU B 1 77 ? 70.462 14.065 -4.521 1.00 60.17 77 GLU B CA 1
ATOM 2667 C C . GLU B 1 77 ? 71.174 15.238 -3.839 1.00 59.93 77 GLU B C 1
ATOM 2668 O O . GLU B 1 77 ? 72.403 15.270 -3.773 1.00 59.21 77 GLU B O 1
ATOM 2670 N N . ASN B 1 80 ? 73.188 13.182 1.646 1.00 49.27 80 ASN B N 1
ATOM 2671 C CA . ASN B 1 80 ? 74.356 12.414 2.092 1.00 50.18 80 ASN B CA 1
ATOM 2672 C C . ASN B 1 80 ? 74.204 10.906 1.837 1.00 51.44 80 ASN B C 1
ATOM 2673 O O . ASN B 1 80 ? 73.090 10.405 1.658 1.00 51.93 80 ASN B O 1
ATOM 2675 N N . ASP B 1 81 ? 75.323 10.189 1.837 1.00 52.67 81 ASP B N 1
ATOM 2676 C CA . ASP B 1 81 ? 75.353 8.808 1.358 1.00 53.37 81 ASP B CA 1
ATOM 2677 C C . ASP B 1 81 ? 74.886 7.780 2.372 1.00 52.46 81 ASP B C 1
ATOM 2678 O O . ASP B 1 81 ? 74.458 6.693 1.990 1.00 52.95 81 ASP B O 1
ATOM 2683 N N . ASN B 1 82 ? 74.968 8.112 3.656 1.00 52.16 82 ASN B N 1
ATOM 2684 C CA . ASN B 1 82 ? 74.444 7.227 4.713 1.00 51.32 82 ASN B CA 1
ATOM 2685 C C . ASN B 1 82 ? 72.917 7.334 4.883 1.00 50.39 82 ASN B C 1
ATOM 2686 O O . ASN B 1 82 ? 72.241 6.353 5.203 1.00 50.09 82 ASN B O 1
ATOM 2691 N N . GLU B 1 83 ? 72.398 8.538 4.676 1.00 49.35 83 GLU B N 1
ATOM 2692 C CA . GLU B 1 83 ? 70.972 8.781 4.635 1.00 49.05 83 GLU B CA 1
ATOM 2693 C C . GLU B 1 83 ? 70.346 8.088 3.399 1.00 48.44 83 GLU B C 1
ATOM 2694 O O . GLU B 1 83 ? 69.442 7.255 3.550 1.00 48.02 83 GLU B O 1
ATOM 2700 N N . LYS B 1 84 ? 70.880 8.386 2.202 1.00 46.89 84 LYS B N 1
ATOM 2701 C CA . LYS B 1 84 ? 70.471 7.726 0.955 1.00 45.93 84 LYS B CA 1
ATOM 2702 C C . LYS B 1 84 ? 70.277 6.227 1.128 1.00 44.82 84 LYS B C 1
ATOM 2703 O O . LYS B 1 84 ? 69.286 5.654 0.661 1.00 44.59 84 LYS B O 1
ATOM 2709 N N . HIS B 1 85 ? 71.215 5.607 1.825 1.00 44.41 85 HIS B N 1
ATOM 2710 C CA . HIS B 1 85 ? 71.214 4.164 2.048 1.00 43.28 85 HIS B CA 1
ATOM 2711 C C . HIS B 1 85 ? 70.102 3.729 2.984 1.00 42.28 85 HIS B C 1
ATOM 2712 O O . HIS B 1 85 ? 69.530 2.651 2.820 1.00 42.39 85 HIS B O 1
ATOM 2719 N N . PHE B 1 86 ? 69.841 4.545 4.001 1.00 40.38 86 PHE B N 1
ATOM 2720 C CA . PHE B 1 86 ? 68.825 4.228 4.985 1.00 38.68 86 PHE B CA 1
ATOM 2721 C C . PHE B 1 86 ? 67.435 4.315 4.348 1.00 38.03 86 PHE B C 1
ATOM 2722 O O . PHE B 1 86 ? 66.575 3.486 4.604 1.00 38.38 86 PHE B O 1
ATOM 2730 N N . ILE B 1 87 ? 67.248 5.321 3.505 1.00 36.78 87 ILE B N 1
ATOM 2731 C CA . ILE B 1 87 ? 65.983 5.588 2.888 1.00 37.08 87 ILE B CA 1
ATOM 2732 C C . ILE B 1 87 ? 65.625 4.497 1.920 1.00 37.65 87 ILE B C 1
ATOM 2733 O O . ILE B 1 87 ? 64.500 3.986 1.945 1.00 39.23 87 ILE B O 1
ATOM 2738 N N . LYS B 1 88 ? 66.584 4.127 1.069 1.00 37.48 88 LYS B N 1
ATOM 2739 C CA . LYS B 1 88 ? 66.353 3.122 0.037 1.00 36.14 88 LYS B CA 1
ATOM 2740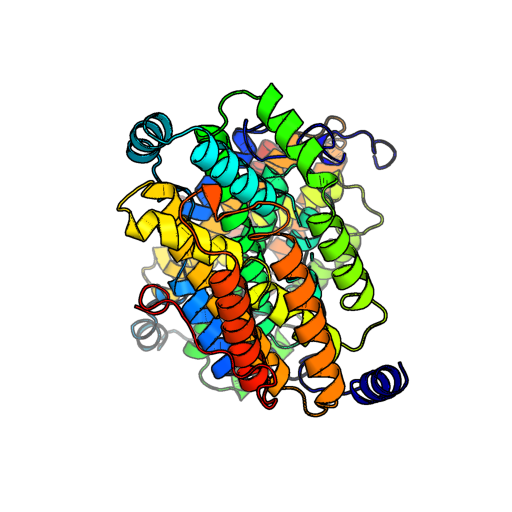 C C . LYS B 1 88 ? 65.907 1.840 0.674 1.00 34.19 88 LYS B C 1
ATOM 2741 O O . LYS B 1 88 ? 64.955 1.224 0.227 1.00 33.60 88 LYS B O 1
ATOM 2747 N N . HIS B 1 89 ? 66.531 1.496 1.785 1.00 33.14 89 HIS B N 1
ATOM 2748 C CA . HIS B 1 89 ? 66.142 0.314 2.519 1.00 34.36 89 HIS B CA 1
ATOM 2749 C C . HIS B 1 89 ? 64.768 0.385 3.236 1.00 33.19 89 HIS B C 1
ATOM 2750 O O . HIS B 1 89 ? 64.086 -0.626 3.372 1.00 32.55 89 HIS B O 1
ATOM 2757 N N . VAL B 1 90 ? 64.377 1.568 3.703 1.00 32.22 90 VAL B N 1
ATOM 2758 C CA . VAL B 1 90 ? 63.086 1.705 4.388 1.00 31.62 90 VAL B CA 1
ATOM 2759 C C . VAL B 1 90 ? 61.950 1.664 3.364 1.00 30.67 90 VAL B C 1
ATOM 2760 O O . VAL B 1 90 ? 60.947 1.029 3.594 1.00 28.36 90 VAL B O 1
ATOM 2764 N N . LEU B 1 91 ? 62.160 2.297 2.207 1.00 30.48 91 LEU B N 1
ATOM 2765 C CA . LEU B 1 91 ? 61.207 2.228 1.106 1.00 31.41 91 LEU B CA 1
ATOM 2766 C C . LEU B 1 91 ? 61.036 0.813 0.569 1.00 32.35 91 LEU B C 1
ATOM 2767 O O . LEU B 1 91 ? 59.930 0.385 0.280 1.00 32.29 91 LEU B O 1
ATOM 2772 N N . ALA B 1 92 ? 62.147 0.102 0.433 1.00 33.15 92 ALA B N 1
ATOM 2773 C CA . ALA B 1 92 ? 62.132 -1.271 -0.039 1.00 32.95 92 ALA B CA 1
ATOM 2774 C C . ALA B 1 92 ? 61.413 -2.152 0.948 1.00 32.39 92 ALA B C 1
ATOM 2775 O O . ALA B 1 92 ? 60.609 -2.971 0.557 1.00 34.49 92 ALA B O 1
ATOM 2777 N N . PHE B 1 93 ? 61.696 -1.965 2.231 1.00 31.92 93 PHE B N 1
ATOM 2778 C CA . PHE B 1 93 ? 60.947 -2.619 3.310 1.00 32.40 93 PHE B CA 1
ATOM 2779 C C . PHE B 1 93 ? 59.418 -2.398 3.217 1.00 34.24 93 PHE B C 1
ATOM 2780 O O . PHE B 1 93 ? 58.658 -3.364 3.137 1.00 36.31 93 PHE B O 1
ATOM 2783 N N . PHE B 1 94 ? 58.980 -1.127 3.225 1.00 33.96 94 PHE B N 1
ATOM 2784 C CA . PHE B 1 94 ? 57.571 -0.776 3.057 1.00 33.89 94 PHE B CA 1
ATOM 2785 C C . PHE B 1 94 ? 56.953 -1.504 1.867 1.00 36.01 94 PHE B C 1
ATOM 2786 O O . PHE B 1 94 ? 55.819 -1.994 1.939 1.00 35.58 94 PHE B O 1
ATOM 2794 N N . ALA B 1 95 ? 57.689 -1.533 0.758 1.00 38.06 95 ALA B N 1
ATOM 2795 C CA . ALA B 1 95 ? 57.159 -2.043 -0.489 1.00 40.11 95 ALA B CA 1
ATOM 2796 C C . ALA B 1 95 ? 57.126 -3.583 -0.560 1.00 42.97 95 ALA B C 1
ATOM 2797 O O . ALA B 1 95 ? 56.289 -4.136 -1.263 1.00 43.57 95 ALA B O 1
ATOM 2799 N N . ALA B 1 96 ? 58.009 -4.262 0.194 1.00 45.10 96 ALA B N 1
ATOM 2800 C CA . ALA B 1 96 ? 58.259 -5.702 -0.003 1.00 47.39 96 ALA B CA 1
ATOM 2801 C C . ALA B 1 96 ? 58.227 -6.597 1.251 1.00 49.85 96 ALA B C 1
ATOM 2802 O O . ALA B 1 96 ? 58.308 -7.817 1.135 1.00 50.30 96 ALA B O 1
ATOM 2804 N N . SER B 1 97 ? 58.116 -5.998 2.432 1.00 52.51 97 SER B N 1
ATOM 2805 C CA . SER B 1 97 ? 58.289 -6.726 3.700 1.00 54.86 97 SER B CA 1
ATOM 2806 C C . SER B 1 97 ? 57.195 -7.776 3.996 1.00 57.24 97 SER B C 1
ATOM 2807 O O . SER B 1 97 ? 57.478 -8.832 4.583 1.00 57.07 97 SER B O 1
ATOM 2809 N N . ASP B 1 98 ? 55.954 -7.478 3.600 1.00 59.97 98 ASP B N 1
ATOM 2810 C CA . ASP B 1 98 ? 54.800 -8.332 3.939 1.00 61.98 98 ASP B CA 1
ATOM 2811 C C . ASP B 1 98 ? 54.528 -9.450 2.920 1.00 63.33 98 ASP B C 1
ATOM 2812 O O . ASP B 1 98 ? 54.472 -9.204 1.709 1.00 63.39 98 ASP B O 1
ATOM 2817 N N . GLY B 1 99 ? 54.359 -10.677 3.422 1.00 64.29 99 GLY B N 1
ATOM 2818 C CA . GLY B 1 99 ? 54.007 -11.830 2.577 1.00 66.04 99 GLY B CA 1
ATOM 2819 C C . GLY B 1 99 ? 52.536 -11.841 2.178 1.00 67.57 99 GLY B C 1
ATOM 2820 O O . GLY B 1 99 ? 51.862 -10.801 2.245 1.00 68.10 99 GLY B O 1
ATOM 2821 N N . ILE B 1 100 ? 52.032 -13.013 1.768 1.00 68.40 100 ILE B N 1
ATOM 2822 C CA . ILE B 1 100 ? 50.621 -13.149 1.321 1.00 69.13 100 ILE B CA 1
ATOM 2823 C C . ILE B 1 100 ? 49.646 -13.417 2.479 1.00 69.26 100 ILE B C 1
ATOM 2824 O O . ILE B 1 100 ? 48.539 -12.870 2.515 1.00 69.02 100 ILE B O 1
ATOM 2826 N N . ASN B 1 104 ? 46.133 -8.993 2.185 1.00 55.31 104 ASN B N 1
ATOM 2827 C CA . ASN B 1 104 ? 44.830 -9.631 1.947 1.00 55.31 104 ASN B CA 1
ATOM 2828 C C . ASN B 1 104 ? 43.864 -9.619 3.139 1.00 53.44 104 ASN B C 1
ATOM 2829 O O . ASN B 1 104 ? 42.730 -10.023 2.993 1.00 54.64 104 ASN B O 1
ATOM 2834 N N . LEU B 1 105 ? 44.324 -9.183 4.314 1.00 51.45 105 LEU B N 1
ATOM 2835 C CA . LEU B 1 105 ? 43.545 -9.378 5.560 1.00 50.27 105 LEU B CA 1
ATOM 2836 C C . LEU B 1 105 ? 42.400 -8.392 5.832 1.00 47.86 105 LEU B C 1
ATOM 2837 O O . LEU B 1 105 ? 41.489 -8.709 6.600 1.00 47.47 105 LEU B O 1
ATOM 2842 N N . ALA B 1 106 ? 42.434 -7.218 5.196 1.00 45.66 106 ALA B N 1
ATOM 2843 C CA . ALA B 1 106 ? 41.251 -6.346 5.160 1.00 44.27 106 ALA B CA 1
ATOM 2844 C C . ALA B 1 106 ? 40.122 -7.085 4.438 1.00 44.01 106 ALA B C 1
ATOM 2845 O O . ALA B 1 106 ? 38.945 -6.954 4.788 1.00 43.94 106 ALA B O 1
ATOM 2847 N N . SER B 1 107 ? 40.500 -7.890 3.442 1.00 43.30 107 SER B N 1
ATOM 2848 C CA . SER B 1 107 ? 39.544 -8.659 2.674 1.00 42.97 107 SER B CA 1
ATOM 2849 C C . SER B 1 107 ? 38.960 -9.808 3.481 1.00 42.60 107 SER B C 1
ATOM 2850 O O . SER B 1 107 ? 37.789 -10.152 3.292 1.00 42.15 107 SER B O 1
ATOM 2853 N N . LYS B 1 108 ? 39.768 -10.401 4.380 1.00 42.38 108 LYS B N 1
ATOM 2854 C CA . LYS B 1 108 ? 39.285 -11.467 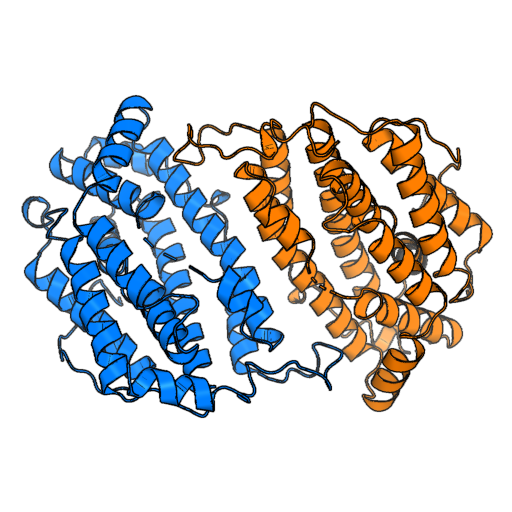5.285 1.00 42.51 108 LYS B CA 1
ATOM 2855 C C . LYS B 1 108 ? 38.192 -10.918 6.174 1.00 40.61 108 LYS B C 1
ATOM 2856 O O . LYS B 1 108 ? 37.106 -11.481 6.258 1.00 42.01 108 LYS B O 1
ATOM 2862 N N . PHE B 1 109 ? 38.500 -9.808 6.845 1.00 39.04 109 PHE B N 1
ATOM 2863 C CA . PHE B 1 109 ? 37.587 -9.177 7.800 1.00 36.64 109 PHE B CA 1
ATOM 2864 C C . PHE B 1 109 ? 36.362 -8.624 7.129 1.00 35.95 109 PHE B C 1
ATOM 2865 O O . PHE B 1 109 ? 35.298 -8.611 7.718 1.00 36.16 109 PHE B O 1
ATOM 2873 N N . LEU B 1 110 ? 36.518 -8.156 5.890 1.00 36.82 110 LEU B N 1
ATOM 2874 C CA . LEU B 1 110 ? 35.382 -7.795 5.039 1.00 37.87 110 LEU B CA 1
ATOM 2875 C C . LEU B 1 110 ? 34.422 -8.998 4.890 1.00 40.89 110 LEU B C 1
ATOM 2876 O O . LEU B 1 110 ? 33.202 -8.861 5.061 1.00 41.13 110 LEU B O 1
ATOM 2881 N N . ARG B 1 111 ? 34.977 -10.176 4.615 1.00 42.84 111 ARG B N 1
ATOM 2882 C CA . ARG B 1 111 ? 34.152 -11.372 4.470 1.00 45.37 111 ARG B CA 1
ATOM 2883 C C . ARG B 1 111 ? 33.484 -11.809 5.791 1.00 45.00 111 ARG B C 1
ATOM 2884 O O . ARG B 1 111 ? 32.294 -12.100 5.805 1.00 45.54 111 ARG B O 1
ATOM 2892 N N . GLN B 1 112 ? 34.227 -11.816 6.898 1.00 45.57 112 GLN B N 1
ATOM 2893 C CA . GLN B 1 112 ? 33.706 -12.448 8.131 1.00 45.27 112 GLN B CA 1
ATOM 2894 C C . GLN B 1 112 ? 32.946 -11.584 9.171 1.00 43.05 112 GLN B C 1
ATOM 2895 O O . GLN B 1 112 ? 32.194 -12.118 9.975 1.00 44.41 112 GLN B O 1
ATOM 2901 N N . VAL B 1 113 ? 33.148 -10.269 9.167 1.00 39.47 113 VAL B N 1
ATOM 2902 C CA . VAL B 1 113 ? 32.315 -9.380 9.982 1.00 36.68 113 VAL B CA 1
ATOM 2903 C C . VAL B 1 113 ? 31.033 -9.108 9.184 1.00 35.08 113 VAL B C 1
ATOM 2904 O O . VAL B 1 113 ? 31.093 -8.958 7.963 1.00 33.76 113 VAL B O 1
ATOM 2908 N N . LYS B 1 114 ? 29.879 -9.069 9.858 1.00 32.96 114 LYS B N 1
ATOM 2909 C CA . LYS B 1 114 ? 28.597 -9.091 9.151 1.00 31.90 114 LYS B CA 1
ATOM 2910 C C . LYS B 1 114 ? 27.829 -7.780 9.129 1.00 30.45 114 LYS B C 1
ATOM 2911 O O . LYS B 1 114 ? 26.880 -7.630 8.388 1.00 31.47 114 LYS B O 1
ATOM 2917 N N . ILE B 1 115 ? 28.226 -6.833 9.943 1.00 30.06 115 ILE B N 1
ATOM 2918 C CA . ILE B 1 115 ? 27.489 -5.581 10.018 1.00 28.16 115 ILE B CA 1
ATOM 2919 C C . ILE B 1 115 ? 27.923 -4.653 8.900 1.00 25.65 115 ILE B C 1
ATOM 2920 O O . ILE B 1 115 ? 29.092 -4.514 8.645 1.00 25.09 115 ILE B O 1
ATOM 2925 N N . THR B 1 116 ? 26.951 -4.046 8.230 1.00 25.83 116 THR B N 1
ATOM 2926 C CA . THR B 1 116 ? 27.183 -3.244 7.019 1.00 26.59 116 THR B CA 1
ATOM 2927 C C . THR B 1 116 ? 28.183 -2.102 7.196 1.00 24.32 116 THR B C 1
ATOM 2928 O O . THR B 1 116 ? 28.985 -1.860 6.333 1.00 23.42 116 THR B O 1
ATOM 2932 N N . GLU B 1 117 ? 28.099 -1.405 8.325 1.00 22.72 117 GLU B N 1
ATOM 2933 C CA . GLU B 1 117 ? 28.993 -0.315 8.643 1.00 20.24 117 GLU B CA 1
ATOM 2934 C C . GLU B 1 117 ? 30.420 -0.801 8.648 1.00 19.96 117 GLU B C 1
ATOM 2935 O O . GLU B 1 117 ? 31.303 -0.106 8.215 1.00 21.14 117 GLU B O 1
ATOM 2941 N N . ALA B 1 118 ? 30.643 -1.994 9.190 1.00 20.80 118 ALA B N 1
ATOM 2942 C CA . ALA B 1 118 ? 31.985 -2.598 9.219 1.00 21.92 118 ALA B CA 1
ATOM 2943 C C . ALA B 1 118 ? 32.446 -3.107 7.858 1.00 21.68 118 ALA B C 1
ATOM 2944 O O . ALA B 1 118 ? 33.583 -2.905 7.512 1.00 23.55 118 ALA B O 1
ATOM 2946 N N . LYS B 1 119 ? 31.563 -3.778 7.104 1.00 21.62 119 LYS B N 1
ATOM 2947 C CA . LYS B 1 119 ? 31.867 -4.192 5.710 1.00 23.20 119 LYS B CA 1
ATOM 2948 C C . LYS B 1 119 ? 32.348 -2.994 4.843 1.00 22.19 119 LYS B C 1
ATOM 2949 O O . LYS B 1 119 ? 33.330 -3.102 4.136 1.00 22.82 119 LYS B O 1
ATOM 2955 N N . LYS B 1 120 ? 31.683 -1.851 4.981 1.00 20.37 120 LYS B N 1
ATOM 2956 C CA . LYS B 1 120 ? 32.006 -0.629 4.209 1.00 21.14 120 LYS B CA 1
ATOM 2957 C C . LYS B 1 120 ? 33.388 -0.073 4.526 1.00 20.10 120 LYS B C 1
ATOM 2958 O O . LYS B 1 120 ? 34.104 0.376 3.638 1.00 19.30 120 LYS B O 1
ATOM 2964 N N . PHE B 1 121 ? 33.773 -0.159 5.798 1.00 18.78 121 PHE B N 1
ATOM 2965 C CA . PHE B 1 121 ? 35.023 0.375 6.234 1.00 15.53 121 PHE B CA 1
ATOM 2966 C C . PHE B 1 121 ? 36.176 -0.489 5.730 1.00 16.37 121 PHE B C 1
ATOM 2967 O O . PHE B 1 121 ? 37.155 0.039 5.214 1.00 16.20 121 PHE B O 1
ATOM 2975 N N . TYR B 1 122 ? 36.039 -1.811 5.839 1.00 18.07 122 TYR B N 1
ATOM 2976 C CA . TYR B 1 122 ? 37.095 -2.744 5.368 1.00 19.08 122 TYR B CA 1
ATOM 2977 C C . TYR B 1 122 ? 37.308 -2.699 3.855 1.00 19.24 122 TYR B C 1
ATOM 2978 O O . TYR B 1 122 ? 38.425 -2.832 3.387 1.00 19.86 122 TYR B O 1
ATOM 2987 N N . ALA B 1 123 ? 36.218 -2.515 3.105 1.00 18.60 123 ALA B N 1
ATOM 2988 C CA . ALA B 1 123 ? 36.264 -2.416 1.658 1.00 17.81 123 ALA B CA 1
ATOM 2989 C C . ALA B 1 123 ? 36.896 -1.080 1.199 1.00 18.46 123 ALA B C 1
ATOM 2990 O O . ALA B 1 123 ? 37.589 -1.014 0.179 1.00 19.43 123 ALA B O 1
ATOM 2992 N N . PHE B 1 124 ? 36.630 -0.008 1.930 1.00 18.37 124 PHE B N 1
ATOM 2993 C CA . PHE B 1 124 ? 37.287 1.250 1.647 1.00 18.02 124 PHE B CA 1
ATOM 2994 C C . PHE B 1 124 ? 38.772 1.155 2.019 1.00 19.87 124 PHE B C 1
ATOM 2995 O O . PHE B 1 124 ? 39.610 1.781 1.405 1.00 18.23 124 PHE B O 1
ATOM 3003 N N . GLN B 1 125 ? 39.075 0.342 3.025 1.00 21.20 125 GLN B N 1
ATOM 3004 C CA . GLN B 1 125 ? 40.427 0.207 3.523 1.00 22.98 125 GLN B CA 1
ATOM 3005 C C . GLN B 1 125 ? 41.308 -0.510 2.518 1.00 21.44 125 GLN B C 1
ATOM 3006 O O . GLN B 1 125 ? 42.477 -0.209 2.418 1.00 22.87 125 GLN B O 1
ATOM 3012 N N . ILE B 1 126 ? 40.744 -1.448 1.768 1.00 21.54 126 ILE B N 1
ATOM 3013 C CA . ILE B 1 126 ? 41.526 -2.175 0.733 1.00 22.54 126 ILE B CA 1
ATOM 3014 C C . ILE B 1 126 ? 41.993 -1.232 -0.397 1.00 20.99 126 ILE B C 1
ATOM 3015 O O . ILE B 1 126 ? 43.120 -1.296 -0.815 1.00 24.75 126 ILE B O 1
ATOM 3020 N N . ALA B 1 127 ? 41.111 -0.373 -0.865 1.00 18.40 127 ALA B N 1
ATOM 3021 C CA . ALA B 1 127 ? 41.457 0.669 -1.798 1.00 17.71 127 ALA B CA 1
ATOM 3022 C C . ALA B 1 127 ? 42.436 1.732 -1.211 1.00 17.63 127 ALA B C 1
ATOM 3023 O O . ALA B 1 127 ? 43.207 2.327 -1.949 1.00 19.32 127 ALA B O 1
ATOM 3025 N N . VAL B 1 128 ? 42.409 1.992 0.085 1.00 16.59 128 VAL B N 1
ATOM 3026 C CA . VAL B 1 128 ? 43.438 2.888 0.596 1.00 16.84 128 VAL B CA 1
ATOM 3027 C C . VAL B 1 128 ? 44.818 2.302 0.763 1.00 17.59 128 VAL B C 1
ATOM 3028 O O . VAL B 1 128 ? 45.788 2.993 0.433 1.00 16.84 128 VAL B O 1
ATOM 3032 N N . GLU B 1 129 ? 44.907 1.005 1.172 1.00 18.87 129 GLU B N 1
ATOM 3033 C CA . GLU B 1 129 ? 46.195 0.247 1.195 1.00 20.50 129 GLU B CA 1
ATOM 3034 C C . GLU B 1 129 ? 46.857 0.193 -0.178 1.00 20.51 129 GLU B C 1
ATOM 3035 O O . GLU B 1 129 ? 48.099 0.241 -0.287 1.00 21.51 129 GLU B O 1
ATOM 3041 N N . ASN B 1 130 ? 46.025 0.030 -1.209 1.00 17.27 130 ASN B N 1
ATOM 3042 C CA . ASN B 1 130 ? 46.442 0.123 -2.599 1.00 16.13 130 ASN B CA 1
ATOM 3043 C C . ASN B 1 130 ? 47.041 1.465 -3.013 1.00 15.74 130 ASN B C 1
ATOM 3044 O O . ASN B 1 130 ? 48.054 1.497 -3.685 1.00 16.74 130 ASN B O 1
ATOM 3049 N N . ILE B 1 131 ? 46.399 2.574 -2.643 1.00 15.59 131 ILE B N 1
ATOM 3050 C CA . ILE B 1 131 ? 47.025 3.897 -2.761 1.00 15.79 131 ILE B CA 1
ATOM 3051 C C . ILE B 1 131 ? 48.355 4.016 -1.971 1.00 17.04 131 ILE B C 1
ATOM 3052 O O . ILE B 1 131 ? 49.303 4.616 -2.454 1.00 18.02 131 ILE B O 1
ATOM 3057 N N . HIS B 1 132 ? 48.434 3.409 -0.787 1.00 19.22 132 HIS B N 1
ATOM 3058 C CA . HIS B 1 132 ? 49.693 3.373 -0.025 1.00 20.17 132 HIS B CA 1
ATOM 3059 C C . HIS B 1 132 ? 50.800 2.655 -0.813 1.00 21.55 132 HIS B C 1
ATOM 3060 O O . HIS B 1 132 ? 51.926 3.153 -0.946 1.00 23.60 132 HIS B O 1
ATOM 3067 N N . SER B 1 133 ? 50.473 1.477 -1.306 1.00 20.42 133 SER B N 1
ATOM 3068 C CA . SER B 1 133 ? 51.402 0.664 -2.050 1.00 20.60 133 SER B CA 1
ATOM 3069 C C . SER B 1 133 ? 51.884 1.353 -3.352 1.00 19.75 133 SER B C 1
ATOM 3070 O O . SER B 1 133 ? 53.063 1.313 -3.673 1.00 20.52 133 SER B O 1
ATOM 3073 N N . GLU B 1 134 ? 50.969 1.994 -4.069 1.00 18.69 134 GLU B N 1
ATOM 3074 C CA . GLU B 1 134 ? 51.295 2.753 -5.263 1.00 20.12 134 GLU B CA 1
ATOM 3075 C C . GLU B 1 134 ? 52.228 3.923 -4.937 1.00 21.45 134 GLU B C 1
ATOM 3076 O O . GLU B 1 134 ? 53.154 4.214 -5.694 1.00 23.28 134 GLU B O 1
ATOM 3082 N N . THR B 1 135 ? 51.951 4.619 -3.839 1.00 21.37 135 THR B N 1
ATOM 3083 C CA . THR B 1 135 ? 52.766 5.752 -3.424 1.00 21.11 135 THR B CA 1
ATOM 3084 C C . THR B 1 135 ? 54.223 5.334 -3.089 1.00 20.95 135 THR B C 1
ATOM 3085 O O . THR B 1 135 ? 55.170 6.018 -3.479 1.00 19.98 135 THR B O 1
ATOM 3089 N N . TYR B 1 136 ? 54.387 4.192 -2.428 1.00 20.46 136 TYR B N 1
ATOM 3090 C CA . TYR B 1 136 ? 55.710 3.636 -2.178 1.00 21.48 136 TYR B CA 1
ATOM 3091 C C . TYR B 1 136 ? 56.424 3.239 -3.443 1.00 24.55 136 TYR B C 1
ATOM 3092 O O . TYR B 1 136 ? 57.625 3.372 -3.521 1.00 26.20 136 TYR B O 1
ATOM 3101 N N . SER B 1 137 ? 55.683 2.696 -4.409 1.00 26.58 137 SER B N 1
ATOM 3102 C CA . SER B 1 137 ? 56.234 2.338 -5.701 1.00 27.49 137 SER B CA 1
ATOM 3103 C C . SER B 1 137 ? 56.714 3.585 -6.409 1.00 27.83 137 SER B C 1
ATOM 3104 O O . SER B 1 137 ? 57.797 3.619 -6.936 1.00 29.09 137 SER B O 1
ATOM 3107 N N . LEU B 1 138 ? 55.875 4.598 -6.435 1.00 27.50 138 LEU B N 1
ATOM 3108 C CA . LEU B 1 138 ? 56.218 5.860 -7.053 1.00 28.77 138 LEU B CA 1
ATOM 3109 C C . LEU B 1 138 ? 57.463 6.508 -6.434 1.00 28.85 138 LEU B C 1
ATOM 3110 O O . LEU B 1 138 ? 58.306 7.013 -7.143 1.00 30.00 138 LEU B O 1
ATOM 3115 N N . LEU B 1 139 ? 57.550 6.495 -5.108 1.00 29.08 139 LEU B N 1
ATOM 3116 C CA . LEU B 1 139 ? 58.690 7.006 -4.391 1.00 27.95 139 LEU B CA 1
ATOM 3117 C C . LEU B 1 139 ? 59.928 6.203 -4.814 1.00 29.64 139 LEU B C 1
ATOM 3118 O O . LEU B 1 139 ? 60.986 6.759 -5.090 1.00 28.95 139 LEU B O 1
ATOM 3123 N N . ILE B 1 140 ? 59.765 4.886 -4.900 1.00 30.93 140 ILE B N 1
ATOM 3124 C CA . ILE B 1 140 ? 60.861 3.994 -5.219 1.00 31.06 140 ILE B CA 1
ATOM 3125 C C . ILE B 1 140 ? 61.362 4.251 -6.624 1.00 31.43 140 ILE B C 1
ATOM 3126 O O . ILE B 1 140 ? 62.558 4.273 -6.869 1.00 30.14 140 ILE B O 1
ATOM 3131 N N . ASP B 1 141 ? 60.434 4.496 -7.528 1.00 32.45 141 ASP B N 1
ATOM 3132 C CA . ASP B 1 141 ? 60.762 4.765 -8.898 1.00 34.97 141 ASP B CA 1
ATOM 3133 C C . ASP B 1 141 ? 61.577 6.039 -9.002 1.00 36.39 141 ASP B C 1
ATOM 3134 O O . ASP B 1 141 ? 62.448 6.150 -9.850 1.00 36.19 141 ASP B O 1
ATOM 3139 N N . ASN B 1 142 ? 61.301 6.997 -8.122 1.00 39.09 142 ASN B N 1
ATOM 3140 C CA . ASN B 1 142 ? 61.989 8.286 -8.176 1.00 41.27 142 ASN B CA 1
ATOM 3141 C C . ASN B 1 142 ? 63.361 8.308 -7.532 1.00 41.65 142 ASN B C 1
ATOM 3142 O O . ASN B 1 142 ? 64.242 9.023 -7.972 1.00 41.39 142 ASN B O 1
ATOM 3147 N N . TYR B 1 143 ? 63.510 7.533 -6.474 1.00 43.57 143 TYR B N 1
ATOM 3148 C CA . TYR B 1 143 ? 64.706 7.533 -5.643 1.00 45.60 143 TYR B CA 1
ATOM 3149 C C . TYR B 1 143 ? 65.766 6.598 -6.211 1.00 45.59 143 TYR B C 1
ATOM 3150 O O . TYR B 1 143 ? 66.954 6.849 -6.076 1.00 46.47 143 TYR B O 1
ATOM 3159 N N . ILE B 1 144 ? 65.311 5.512 -6.836 1.00 45.20 144 ILE B N 1
ATOM 3160 C CA . ILE B 1 144 ? 66.178 4.494 -7.405 1.00 43.95 144 ILE B CA 1
ATOM 3161 C C . ILE B 1 144 ? 65.837 4.338 -8.862 1.00 44.66 144 ILE B C 1
ATOM 3162 O O . ILE B 1 144 ? 65.140 3.385 -9.260 1.00 42.94 144 ILE B O 1
ATOM 3167 N N . LYS B 1 145 ? 66.334 5.294 -9.647 1.00 45.98 145 LYS B N 1
ATOM 3168 C CA . LYS B 1 145 ? 66.132 5.356 -11.093 1.00 47.75 145 LYS B CA 1
ATOM 3169 C C . LYS B 1 145 ? 66.606 4.120 -11.869 1.00 48.03 145 LYS B C 1
ATOM 3170 O O . LYS B 1 145 ? 66.092 3.860 -12.966 1.00 47.53 145 LYS B O 1
ATOM 3172 N N . ASP B 1 146 ? 67.564 3.369 -11.300 1.00 48.25 146 ASP B N 1
ATOM 3173 C CA . ASP B 1 146 ? 68.151 2.180 -11.963 1.00 49.34 146 ASP B CA 1
ATOM 3174 C C . ASP B 1 146 ? 67.447 0.860 -11.609 1.00 49.83 146 ASP B C 1
ATOM 3175 O O . ASP B 1 146 ? 67.473 0.415 -10.458 1.00 49.02 146 ASP B O 1
ATOM 3177 N N . GLU B 1 147 ? 66.864 0.222 -12.630 1.00 51.06 147 GLU B N 1
ATOM 3178 C CA . GLU B 1 147 ? 66.070 -1.007 -12.471 1.00 50.36 147 GLU B CA 1
ATOM 3179 C C . GLU B 1 147 ? 66.890 -2.158 -11.934 1.00 50.93 147 GLU B C 1
ATOM 3180 O O . GLU B 1 147 ? 66.352 -3.085 -11.330 1.00 51.54 147 GLU B O 1
ATOM 3182 N N . LYS B 1 148 ? 68.196 -2.104 -12.187 1.00 51.27 148 LYS B N 1
ATOM 3183 C CA . LYS B 1 148 ? 69.128 -3.123 -11.734 1.00 50.67 148 LYS B CA 1
ATOM 3184 C C . LYS B 1 148 ? 69.414 -2.974 -10.239 1.00 50.01 148 LYS B C 1
ATOM 3185 O O . LYS B 1 148 ? 69.329 -3.949 -9.474 1.00 49.96 148 LYS B O 1
ATOM 3187 N N . GLU B 1 149 ? 69.752 -1.752 -9.827 1.00 48.92 149 GLU B N 1
ATOM 3188 C CA . GLU B 1 149 ? 69.876 -1.432 -8.409 1.00 48.25 149 GLU B CA 1
ATOM 3189 C C . GLU B 1 149 ? 68.620 -1.853 -7.634 1.00 47.08 149 GLU B C 1
ATOM 3190 O O . GLU B 1 149 ? 68.705 -2.450 -6.574 1.00 45.64 149 GLU B O 1
ATOM 3196 N N . ARG B 1 150 ? 67.465 -1.537 -8.203 1.00 47.08 150 ARG B N 1
ATOM 3197 C CA . ARG B 1 150 ? 66.181 -1.687 -7.545 1.00 47.05 150 ARG B CA 1
ATOM 3198 C C . ARG B 1 150 ? 65.819 -3.151 -7.350 1.00 46.16 150 ARG B C 1
ATOM 3199 O O . ARG B 1 150 ? 65.407 -3.545 -6.272 1.00 46.26 150 ARG B O 1
ATOM 3207 N N . MET B 1 151 ? 66.037 -3.960 -8.381 1.00 45.87 151 MET B N 1
ATOM 3208 C CA . MET B 1 151 ? 65.834 -5.404 -8.293 1.00 46.14 151 MET B CA 1
ATOM 3209 C C . MET B 1 151 ? 66.806 -6.057 -7.307 1.00 45.96 151 MET B C 1
ATOM 3210 O O . MET B 1 151 ? 66.421 -6.934 -6.526 1.00 46.20 151 MET B O 1
ATOM 3212 N N . ASN B 1 152 ? 68.064 -5.621 -7.335 1.00 45.66 152 ASN B N 1
ATOM 3213 C CA . ASN B 1 152 ? 69.045 -6.077 -6.354 1.00 45.53 152 ASN B CA 1
ATOM 3214 C C . ASN B 1 152 ? 68.639 -5.722 -4.921 1.00 45.48 152 ASN B C 1
ATOM 3215 O O . ASN B 1 152 ? 68.789 -6.542 -4.008 1.00 45.84 152 ASN B O 1
ATOM 3220 N N . LEU B 1 153 ? 68.112 -4.506 -4.737 1.00 44.53 153 LEU B N 1
ATOM 3221 C CA . LEU B 1 153 ? 67.635 -4.047 -3.432 1.00 45.53 153 LEU B CA 1
ATOM 3222 C C . LEU B 1 153 ? 66.421 -4.870 -2.944 1.00 46.23 153 LEU B C 1
ATOM 3223 O O . LEU B 1 153 ? 66.346 -5.238 -1.762 1.00 46.01 153 LEU B O 1
ATOM 3226 N N . PHE B 1 154 ? 65.502 -5.189 -3.860 1.00 46.82 154 PHE B N 1
ATOM 3227 C CA . PHE B 1 154 ? 64.338 -6.017 -3.523 1.00 49.01 154 PHE B CA 1
ATOM 3228 C C . PHE B 1 154 ? 64.674 -7.469 -3.178 1.00 52.12 154 PHE B C 1
ATOM 3229 O O . PHE B 1 154 ? 63.972 -8.090 -2.390 1.00 53.31 154 PHE B O 1
ATOM 3237 N N . HIS B 1 155 ? 65.731 -8.009 -3.779 1.00 55.89 155 HIS B N 1
ATOM 3238 C CA . HIS B 1 155 ? 66.175 -9.378 -3.465 1.00 59.27 155 HIS B CA 1
ATOM 3239 C C . HIS B 1 155 ? 66.899 -9.461 -2.105 1.00 59.97 155 HIS B C 1
ATOM 3240 O O . HIS B 1 155 ? 66.624 -10.357 -1.303 1.00 60.06 155 HIS B O 1
ATOM 3247 N N . ALA B 1 156 ? 67.791 -8.499 -1.849 1.00 61.29 156 ALA B N 1
ATOM 3248 C CA . ALA B 1 156 ? 68.551 -8.418 -0.584 1.00 62.24 156 ALA B CA 1
ATOM 3249 C C . ALA B 1 156 ? 67.693 -8.054 0.634 1.00 63.42 156 ALA B C 1
ATOM 3250 O O . ALA B 1 156 ? 68.023 -8.428 1.774 1.00 63.80 156 ALA B O 1
ATOM 3252 N N . ILE B 1 157 ? 66.630 -7.277 0.397 1.00 64.15 157 ILE B N 1
ATOM 3253 C CA . ILE B 1 157 ? 65.586 -7.051 1.394 1.00 63.97 157 ILE B CA 1
ATOM 3254 C C . ILE B 1 157 ? 64.870 -8.376 1.714 1.00 64.44 157 ILE B C 1
ATOM 3255 O O . ILE B 1 157 ? 64.672 -8.721 2.886 1.00 64.36 157 ILE B O 1
ATOM 3258 N N . GLU B 1 158 ? 64.515 -9.128 0.669 1.00 64.59 158 GLU B N 1
ATOM 3259 C CA . GLU B 1 158 ? 63.635 -10.297 0.823 1.00 64.76 158 GLU B CA 1
ATOM 3260 C C . GLU B 1 158 ? 64.309 -11.477 1.534 1.00 64.85 158 GLU B C 1
ATOM 3261 O O . GLU B 1 158 ? 64.013 -12.639 1.237 1.00 65.82 158 GLU B O 1
ATOM 3263 N N . ASN B 1 159 ? 65.196 -11.172 2.482 1.00 64.15 159 ASN B N 1
ATOM 3264 C CA . ASN B 1 159 ? 65.977 -12.189 3.194 1.00 63.51 159 ASN B CA 1
ATOM 3265 C C . ASN B 1 159 ? 66.355 -11.706 4.578 1.00 62.97 159 ASN B C 1
ATOM 3266 O O . ASN B 1 159 ? 66.918 -12.461 5.366 1.00 63.61 159 ASN B O 1
ATOM 3268 N N . ILE B 1 160 ? 66.065 -10.435 4.859 1.00 62.21 160 ILE B N 1
ATOM 3269 C CA . ILE B 1 160 ? 66.431 -9.797 6.130 1.00 61.25 160 ILE B CA 1
ATOM 3270 C C . ILE B 1 160 ? 65.864 -10.566 7.329 1.00 60.37 160 ILE B C 1
ATOM 3271 O O . ILE B 1 160 ? 64.789 -11.158 7.233 1.00 60.48 160 ILE B O 1
ATOM 3273 N N . PRO B 1 161 ? 66.600 -10.568 8.460 1.00 59.84 161 PRO B N 1
ATOM 3274 C CA . PRO B 1 161 ? 66.177 -11.197 9.724 1.00 58.64 161 PRO B CA 1
ATOM 3275 C C . PRO B 1 161 ? 64.894 -10.576 10.317 1.00 57.08 161 PRO B C 1
ATOM 3276 O O . PRO B 1 161 ? 64.283 -11.153 11.224 1.00 57.17 161 PRO B O 1
ATOM 3280 N N . ALA B 1 162 ? 64.514 -9.408 9.818 1.00 54.29 162 ALA B N 1
ATOM 3281 C CA . ALA B 1 162 ? 63.300 -8.747 10.246 1.00 51.92 162 ALA B CA 1
ATOM 3282 C C . ALA B 1 162 ? 62.107 -9.154 9.377 1.00 50.41 162 ALA B C 1
ATOM 3283 O O . ALA B 1 162 ? 60.962 -9.166 9.847 1.00 49.56 162 ALA B O 1
ATOM 3285 N N . VAL B 1 163 ? 62.380 -9.477 8.109 1.00 48.58 163 VAL B N 1
ATOM 3286 C CA . VAL B 1 163 ? 61.348 -9.974 7.188 1.00 47.63 163 VAL B CA 1
ATOM 3287 C C . VAL B 1 163 ? 60.929 -11.418 7.548 1.00 47.81 163 VAL B C 1
ATOM 3288 O O . VAL B 1 163 ? 59.742 -11.769 7.495 1.00 49.41 163 VAL B O 1
ATOM 3292 N N . LYS B 1 164 ? 61.902 -12.232 7.947 1.00 46.90 164 LYS B N 1
ATOM 3293 C CA . LYS B 1 164 ? 61.636 -13.585 8.412 1.00 45.36 164 LYS B CA 1
ATOM 3294 C C . LYS B 1 164 ? 60.829 -13.600 9.734 1.00 43.21 164 LYS B C 1
ATOM 3295 O O . LYS B 1 164 ? 59.885 -14.371 9.867 1.00 42.45 164 LYS B O 1
ATOM 3297 N N . ASN B 1 165 ? 61.216 -12.737 10.689 1.00 41.43 165 ASN B N 1
ATOM 3298 C CA . ASN B 1 165 ? 60.542 -12.607 11.997 1.00 39.37 165 ASN B CA 1
ATOM 3299 C C . ASN B 1 165 ? 59.062 -12.205 11.888 1.00 39.53 165 ASN B C 1
ATOM 3300 O O . ASN B 1 165 ? 58.219 -12.723 12.602 1.00 39.15 165 ASN B O 1
ATOM 3305 N N . LYS B 1 166 ? 58.782 -11.240 11.021 1.00 39.96 166 LYS B N 1
ATOM 3306 C CA . LYS B 1 166 ? 57.425 -10.811 10.712 1.00 41.16 166 LYS B CA 1
ATOM 3307 C C . LYS B 1 166 ? 56.570 -11.970 10.218 1.00 40.72 166 LYS B C 1
ATOM 3308 O O . LYS B 1 166 ? 55.413 -12.109 10.617 1.00 42.04 166 LYS B O 1
ATOM 3314 N N . ALA B 1 167 ? 57.144 -12.795 9.343 1.00 40.31 167 ALA B N 1
ATOM 3315 C CA . ALA B 1 167 ? 56.428 -13.915 8.715 1.00 39.39 167 ALA B CA 1
ATOM 3316 C C . ALA B 1 167 ? 56.147 -15.024 9.705 1.00 38.85 167 ALA B C 1
ATOM 3317 O O . ALA B 1 167 ? 55.157 -15.724 9.585 1.00 39.95 167 ALA B O 1
ATOM 3319 N N . LEU B 1 168 ? 57.026 -15.184 10.684 1.00 37.89 168 LEU B N 1
ATOM 3320 C CA . LEU B 1 168 ? 56.796 -16.124 11.774 1.00 37.48 168 LEU B CA 1
ATOM 3321 C C . LEU B 1 168 ? 55.613 -15.668 12.632 1.00 36.26 168 LEU B C 1
ATOM 3322 O O . LEU B 1 168 ? 54.802 -16.485 13.109 1.00 34.95 168 LEU B O 1
ATOM 3327 N N . TRP B 1 169 ? 55.504 -14.356 12.813 1.00 35.40 169 TRP B N 1
ATOM 3328 C CA . TRP B 1 169 ? 54.515 -13.819 13.724 1.00 33.72 169 TRP B CA 1
ATOM 3329 C C . TRP B 1 169 ? 53.133 -13.851 13.100 1.00 33.23 169 TRP B C 1
ATOM 3330 O O . TRP B 1 169 ? 52.152 -14.173 13.770 1.00 32.64 169 TRP B O 1
ATOM 3341 N N . ALA B 1 170 ? 53.075 -13.544 11.805 1.00 33.97 170 ALA B N 1
ATOM 3342 C CA . ALA B 1 170 ? 51.864 -13.682 11.013 1.00 33.98 170 ALA B CA 1
ATOM 3343 C C . ALA B 1 170 ? 51.470 -15.150 10.895 1.00 35.28 170 ALA B C 1
ATOM 3344 O O . ALA B 1 170 ? 50.306 -15.497 11.089 1.00 36.69 170 ALA B O 1
ATOM 3346 N N . ALA B 1 171 ? 52.436 -16.018 10.580 1.00 35.50 171 ALA B N 1
ATOM 3347 C CA . ALA B 1 171 ? 52.158 -17.459 10.503 1.00 37.07 171 ALA B CA 1
ATOM 3348 C C . ALA B 1 171 ? 51.431 -17.909 11.773 1.00 37.34 171 ALA B C 1
ATOM 3349 O O . ALA B 1 171 ? 50.377 -18.565 11.708 1.00 36.95 171 ALA B O 1
ATOM 3351 N N . LYS B 1 172 ? 51.978 -17.496 12.916 1.00 36.26 172 LYS B N 1
ATOM 3352 C CA . LYS B 1 172 ? 51.455 -17.873 14.215 1.00 35.40 172 LYS B CA 1
ATOM 3353 C C . LYS B 1 172 ? 50.088 -17.252 14.516 1.00 36.21 172 LYS B C 1
ATOM 3354 O O . LYS B 1 172 ? 49.193 -17.929 15.009 1.00 37.38 172 LYS B O 1
ATOM 3360 N N . TRP B 1 173 ? 49.931 -15.957 14.227 1.00 36.46 173 TRP B N 1
ATOM 3361 C CA . TRP B 1 173 ? 48.796 -15.205 14.774 1.00 34.82 173 TRP B CA 1
ATOM 3362 C C . TRP B 1 173 ? 47.664 -14.943 13.817 1.00 35.97 173 TRP B C 1
ATOM 3363 O O . TRP B 1 173 ? 46.549 -14.694 14.259 1.00 37.67 173 TRP B O 1
ATOM 3374 N N . ILE B 1 174 ? 47.932 -14.982 12.514 1.00 38.74 174 ILE B N 1
ATOM 3375 C CA . ILE B 1 174 ? 46.848 -14.855 11.507 1.00 41.11 174 ILE B CA 1
ATOM 3376 C C . ILE B 1 174 ? 46.543 -16.209 10.821 1.00 43.18 174 ILE B C 1
ATOM 3377 O O . ILE B 1 174 ? 46.837 -16.401 9.652 1.00 44.27 174 ILE B O 1
ATOM 3382 N N . ASN B 1 175 ? 46.002 -17.148 11.593 1.00 44.91 175 ASN B N 1
ATOM 3383 C CA . ASN B 1 175 ? 45.553 -18.439 11.079 1.00 46.85 175 ASN B CA 1
ATOM 3384 C C . ASN B 1 175 ? 44.059 -18.391 10.872 1.00 46.24 175 ASN B C 1
ATOM 3385 O O . ASN B 1 175 ? 43.370 -17.633 11.543 1.00 46.84 175 ASN B O 1
ATOM 3390 N N . ASP B 1 176 ? 43.554 -19.240 9.987 1.00 45.54 176 ASP B N 1
ATOM 3391 C CA . ASP B 1 176 ? 42.155 -19.628 10.019 1.00 46.70 176 ASP B CA 1
ATOM 3392 C C . ASP B 1 176 ? 41.854 -20.518 11.266 1.00 47.32 176 ASP B C 1
ATOM 3393 O O . ASP B 1 176 ? 40.682 -20.704 11.656 1.00 47.19 176 ASP B O 1
ATOM 3395 N N . THR B 1 177 ? 42.919 -21.040 11.888 1.00 46.68 177 THR B N 1
ATOM 3396 C CA . THR B 1 177 ? 42.811 -21.781 13.145 1.00 45.81 177 THR B CA 1
ATOM 3397 C C . THR B 1 177 ? 42.495 -20.856 14.330 1.00 44.66 177 THR B C 1
ATOM 3398 O O . THR B 1 177 ? 41.794 -21.250 15.262 1.00 45.69 177 THR B O 1
ATOM 3400 N N . ASN B 1 178 ? 43.004 -19.627 14.277 1.00 42.87 178 ASN B N 1
ATOM 3401 C CA . ASN B 1 178 ? 42.803 -18.652 15.357 1.00 41.08 178 ASN B CA 1
ATOM 3402 C C . ASN B 1 178 ? 41.351 -18.195 15.483 1.00 38.32 178 ASN B C 1
ATOM 3403 O O . ASN B 1 178 ? 40.570 -18.276 14.523 1.00 36.48 178 ASN B O 1
ATOM 3408 N N . SER B 1 179 ? 41.001 -17.694 16.667 1.00 35.86 179 SER B N 1
ATOM 3409 C CA . SER B 1 179 ? 39.702 -17.034 16.866 1.00 33.66 179 SER B CA 1
ATOM 3410 C C . SER B 1 179 ? 39.663 -15.681 16.185 1.00 32.93 179 SER B C 1
ATOM 3411 O O . 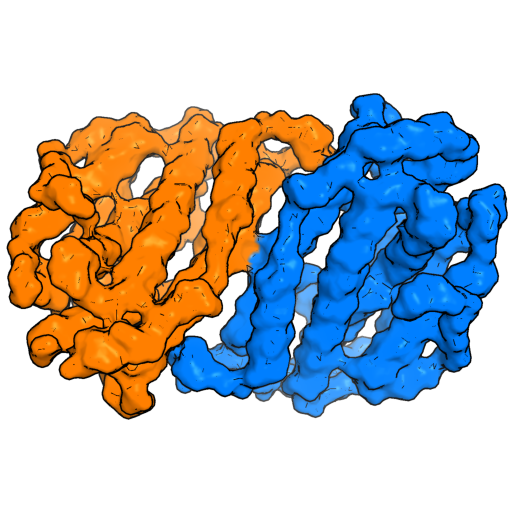SER B 1 179 ? 40.702 -15.094 15.849 1.00 33.99 179 SER B O 1
ATOM 3414 N N . PHE B 1 180 ? 38.458 -15.204 15.946 1.00 33.00 180 PHE B N 1
ATOM 3415 C CA . PHE B 1 180 ? 38.258 -13.884 15.362 1.00 31.69 180 PHE B CA 1
ATOM 3416 C C . PHE B 1 180 ? 38.885 -12.798 16.250 1.00 29.84 180 PHE B C 1
ATOM 3417 O O . PHE B 1 180 ? 39.501 -11.875 15.749 1.00 29.22 180 PHE B O 1
ATOM 3425 N N . ALA B 1 181 ? 38.761 -12.966 17.568 1.00 29.23 181 ALA B N 1
ATOM 3426 C CA . ALA B 1 181 ? 39.319 -12.038 18.558 1.00 28.82 181 ALA B CA 1
ATOM 3427 C C . ALA B 1 181 ? 40.846 -11.961 18.569 1.00 28.33 181 ALA B C 1
ATOM 3428 O O . ALA B 1 181 ? 41.404 -10.884 18.725 1.00 29.74 181 ALA B O 1
ATOM 3430 N N . GLU B 1 182 ? 41.523 -13.100 18.435 1.00 28.65 182 GLU B N 1
ATOM 3431 C CA . GLU B 1 182 ? 42.999 -13.109 18.238 1.00 28.33 182 GLU B CA 1
ATOM 3432 C C . GLU B 1 182 ? 43.385 -12.461 16.907 1.00 27.55 182 GLU B C 1
ATOM 3433 O O . GLU B 1 182 ? 44.431 -11.779 16.805 1.00 26.58 182 GLU B O 1
ATOM 3439 N N . ARG B 1 183 ? 42.568 -12.704 15.880 1.00 26.69 183 ARG B N 1
ATOM 3440 C CA . ARG B 1 183 ? 42.815 -12.139 14.560 1.00 27.42 183 ARG B CA 1
ATOM 3441 C C . ARG B 1 183 ? 42.601 -10.635 14.534 1.00 25.80 183 ARG B C 1
ATOM 3442 O O . ARG B 1 183 ? 43.379 -9.911 13.952 1.00 25.62 183 ARG B O 1
ATOM 3450 N N . ILE B 1 184 ? 41.549 -10.168 15.190 1.00 25.92 184 ILE B N 1
ATOM 3451 C CA . ILE B 1 184 ? 41.310 -8.741 15.300 1.00 26.41 184 ILE B CA 1
ATOM 3452 C C . ILE B 1 184 ? 42.400 -8.017 16.057 1.00 25.29 184 ILE B C 1
ATOM 3453 O O . ILE B 1 184 ? 42.723 -6.868 15.715 1.00 24.58 184 ILE B O 1
ATOM 3458 N N . VAL B 1 185 ? 42.960 -8.682 17.096 1.00 24.30 185 VAL B N 1
ATOM 3459 C CA . VAL B 1 185 ? 44.032 -8.097 17.924 1.00 20.84 185 VAL B CA 1
ATOM 3460 C C . VAL B 1 185 ? 45.315 -8.075 17.178 1.00 20.21 185 VAL B C 1
ATOM 3461 O O . VAL B 1 185 ? 46.039 -7.088 17.235 1.00 22.42 185 VAL B O 1
ATOM 3465 N N . ALA B 1 186 ? 45.612 -9.170 16.474 1.00 19.86 186 ALA B N 1
ATOM 3466 C CA . ALA B 1 186 ? 46.759 -9.237 15.529 1.00 19.40 186 ALA B CA 1
ATOM 3467 C C . ALA B 1 186 ? 46.663 -8.163 14.388 1.00 20.66 186 ALA B C 1
ATOM 3468 O O . ALA B 1 186 ? 47.627 -7.465 14.088 1.00 21.56 186 ALA B O 1
ATOM 3470 N N . ASN B 1 187 ? 45.497 -8.045 13.774 1.00 20.25 187 ASN B N 1
ATOM 3471 C CA . ASN B 1 187 ? 45.217 -6.914 12.891 1.00 21.65 187 ASN B CA 1
ATOM 3472 C C . ASN B 1 187 ? 45.538 -5.525 13.482 1.00 21.49 187 ASN B C 1
ATOM 3473 O O . ASN B 1 187 ? 46.194 -4.725 12.836 1.00 21.03 187 ASN B O 1
ATOM 3478 N N . ALA B 1 188 ? 45.084 -5.272 14.709 1.00 19.88 188 ALA B N 1
ATOM 3479 C CA . ALA B 1 188 ? 45.440 -4.061 15.470 1.00 20.94 188 ALA B CA 1
ATOM 3480 C C . ALA B 1 188 ? 46.944 -3.812 15.578 1.00 20.99 188 ALA B C 1
ATOM 3481 O O . ALA B 1 188 ? 47.387 -2.662 15.536 1.00 22.43 188 ALA B O 1
ATOM 3483 N N . CYS B 1 189 ? 47.723 -4.883 15.717 1.00 20.21 189 CYS B N 1
ATOM 3484 C CA . CYS B 1 189 ? 49.207 -4.789 15.760 1.00 21.15 189 CYS B CA 1
ATOM 3485 C C . CYS B 1 189 ? 49.856 -4.552 14.407 1.00 21.49 189 CYS B C 1
ATOM 3486 O O . CYS B 1 189 ? 50.875 -3.861 14.338 1.00 20.83 189 CYS B O 1
ATOM 3489 N N . VAL B 1 190 ? 49.334 -5.182 13.347 1.00 21.84 190 VAL B N 1
ATOM 3490 C CA . VAL B 1 190 ? 49.865 -4.906 12.017 1.00 23.37 190 VAL B CA 1
ATOM 3491 C C . VAL B 1 190 ? 49.655 -3.443 11.643 1.00 23.25 190 VAL B C 1
ATOM 3492 O O . VAL B 1 190 ? 50.513 -2.821 11.032 1.00 24.08 190 VAL B O 1
ATOM 3496 N N . GLU B 1 191 ? 48.549 -2.884 12.088 1.00 25.49 191 GLU B N 1
ATOM 3497 C CA . GLU B 1 191 ? 48.225 -1.499 11.807 1.00 27.22 191 GLU B CA 1
ATOM 3498 C C . GLU B 1 191 ? 48.996 -0.569 12.732 1.00 25.49 191 GLU B C 1
ATOM 3499 O O . GLU B 1 191 ? 49.618 0.337 12.273 1.00 25.60 191 GLU B O 1
ATOM 3505 N N . GLY B 1 192 ? 48.964 -0.844 14.044 1.00 24.95 192 GLY B N 1
ATOM 3506 C CA . GLY B 1 192 ? 49.481 0.072 15.058 1.00 23.38 192 GLY B CA 1
ATOM 3507 C C . GLY B 1 192 ? 50.915 -0.158 15.513 1.00 25.53 192 GLY B C 1
ATOM 3508 O O . GLY B 1 192 ? 51.557 0.773 15.987 1.00 26.61 192 GLY B O 1
ATOM 3509 N N . ILE B 1 193 ? 51.432 -1.389 15.377 1.00 25.15 193 ILE B N 1
ATOM 3510 C CA . ILE B 1 193 ? 52.806 -1.685 15.851 1.00 25.59 193 ILE B CA 1
ATOM 3511 C C . ILE B 1 193 ? 53.802 -1.874 14.742 1.00 24.64 193 ILE B C 1
ATOM 3512 O O . ILE B 1 193 ? 54.837 -1.215 14.722 1.00 26.17 193 ILE B O 1
ATOM 3517 N N . LEU B 1 194 ? 53.475 -2.728 13.787 1.00 24.06 194 LEU B N 1
ATOM 3518 C CA . LEU B 1 194 ? 54.386 -2.993 12.664 1.00 23.70 194 LEU B CA 1
ATOM 3519 C C . LEU B 1 194 ? 54.485 -1.727 11.838 1.00 22.73 194 LEU B C 1
ATOM 3520 O O . LEU B 1 194 ? 53.497 -1.002 11.692 1.00 22.06 194 LEU B O 1
ATOM 3525 N N . PHE B 1 195 ? 55.695 -1.435 11.364 1.00 22.75 195 PHE B N 1
ATOM 3526 C CA . PHE B 1 195 ? 56.010 -0.189 10.623 1.00 22.84 195 PHE B CA 1
ATOM 3527 C C . PHE B 1 195 ? 56.069 1.092 11.415 1.00 23.06 195 PHE B C 1
ATOM 3528 O O . PHE B 1 195 ? 56.475 2.110 10.866 1.00 23.73 195 PHE B O 1
ATOM 3536 N N . SER B 1 196 ? 55.652 1.089 12.681 1.00 23.71 196 SER B N 1
ATOM 3537 C CA . SER B 1 196 ? 55.667 2.345 13.439 1.00 24.46 196 SER B CA 1
ATOM 3538 C C . SER B 1 196 ? 57.092 2.934 13.602 1.00 25.54 196 SER B C 1
ATOM 3539 O O . SER B 1 196 ? 57.247 4.160 13.716 1.00 28.35 196 SER B O 1
ATOM 3542 N N . GLY B 1 197 ? 58.121 2.081 13.578 1.00 24.20 197 GLY B N 1
ATOM 3543 C CA . GLY B 1 197 ? 59.517 2.559 13.653 1.00 22.81 197 GLY B CA 1
ATOM 3544 C C . GLY B 1 197 ? 60.004 3.197 12.361 1.00 23.34 197 GLY B C 1
ATOM 3545 O O . GLY B 1 197 ? 60.788 4.132 12.378 1.00 22.50 197 GLY B O 1
ATOM 3546 N N . SER B 1 198 ? 59.541 2.679 11.229 1.00 24.73 198 SER B N 1
ATOM 3547 C CA . SER B 1 198 ? 59.859 3.275 9.925 1.00 24.83 198 SER B CA 1
ATOM 3548 C C . SER B 1 198 ? 59.107 4.575 9.707 1.00 25.03 198 SER B C 1
ATOM 3549 O O . SER B 1 198 ? 59.596 5.463 9.029 1.00 26.04 198 SER B O 1
ATOM 3552 N N . PHE B 1 199 ? 57.886 4.662 10.237 1.00 24.62 199 PHE B N 1
ATOM 3553 C CA . PHE B 1 199 ? 57.101 5.904 10.180 1.00 26.07 199 PHE B CA 1
ATOM 3554 C C . PHE B 1 199 ? 57.809 6.985 10.987 1.00 27.93 199 PHE B C 1
ATOM 3555 O O . PHE B 1 199 ? 57.875 8.151 10.584 1.00 29.02 199 PHE B O 1
ATOM 3563 N N . CYS B 1 200 ? 58.316 6.575 12.153 1.00 29.73 200 CYS B N 1
ATOM 3564 C CA . CYS B 1 200 ? 59.094 7.417 13.026 1.00 29.02 200 CYS B CA 1
ATOM 3565 C C . CYS B 1 200 ? 60.393 7.854 12.381 1.00 29.88 200 CYS B C 1
ATOM 3566 O O . CYS B 1 200 ? 60.728 9.043 12.396 1.00 31.38 200 CYS B O 1
ATOM 3569 N N . ALA B 1 201 ? 61.128 6.913 11.810 1.00 27.80 201 ALA B N 1
ATOM 3570 C CA . ALA B 1 201 ? 62.325 7.267 11.051 1.00 27.43 201 ALA B CA 1
ATOM 3571 C C . ALA B 1 201 ? 62.082 8.396 10.035 1.00 28.25 201 ALA B C 1
ATOM 3572 O O . ALA B 1 201 ? 62.889 9.349 9.940 1.00 27.64 201 ALA B O 1
ATOM 3574 N N . ILE B 1 202 ? 60.984 8.296 9.270 1.00 28.32 202 ILE B N 1
ATOM 3575 C CA . ILE B 1 202 ? 60.690 9.290 8.254 1.00 28.99 202 ILE B CA 1
ATOM 3576 C C . ILE B 1 202 ? 60.257 10.610 8.900 1.00 29.41 202 ILE B C 1
ATOM 3577 O O . ILE B 1 202 ? 60.537 11.673 8.374 1.00 29.03 202 ILE B O 1
ATOM 3582 N N . PHE B 1 203 ? 59.558 10.539 10.033 1.00 29.90 203 PHE B N 1
ATOM 3583 C CA . PHE B 1 203 ? 59.281 11.766 10.826 1.00 31.25 203 PHE B CA 1
ATOM 3584 C C . PHE B 1 203 ? 60.551 12.486 11.366 1.00 32.19 203 PHE B C 1
ATOM 3585 O O . PHE B 1 203 ? 60.567 13.714 11.506 1.00 32.06 203 PHE B O 1
ATOM 3593 N N . TRP B 1 204 ? 61.595 11.718 11.654 1.00 33.74 204 TRP B N 1
ATOM 3594 C CA . TRP B 1 204 ? 62.891 12.280 12.020 1.00 36.10 204 TRP B CA 1
ATOM 3595 C C . TRP B 1 204 ? 63.489 13.115 10.878 1.00 35.60 204 TRP B C 1
ATOM 3596 O O . TRP B 1 204 ? 64.100 14.145 11.134 1.00 36.84 204 TRP B O 1
ATOM 3607 N N . PHE B 1 205 ? 63.310 12.663 9.632 1.00 34.30 205 PHE B N 1
ATOM 3608 C CA . PHE B 1 205 ? 63.752 13.404 8.453 1.00 33.55 205 PHE B CA 1
ATOM 3609 C C . PHE B 1 205 ? 62.935 14.666 8.268 1.00 33.02 205 PHE B C 1
ATOM 3610 O O . PHE B 1 205 ? 63.442 15.660 7.761 1.00 32.14 205 PHE B O 1
ATOM 3618 N N . LYS B 1 206 ? 61.666 14.620 8.673 1.00 32.79 206 LYS B N 1
ATOM 3619 C CA . LYS B 1 206 ? 60.792 15.793 8.591 1.00 33.82 206 LYS B CA 1
ATOM 3620 C C . LYS B 1 206 ? 61.150 16.834 9.621 1.00 33.47 206 LYS B C 1
ATOM 3621 O O . LYS B 1 206 ? 61.071 18.031 9.344 1.00 34.77 206 LYS B O 1
ATOM 3627 N N . LYS B 1 207 ? 61.507 16.372 10.821 1.00 32.99 207 LYS B N 1
ATOM 3628 C CA . LYS B 1 207 ? 61.997 17.232 11.890 1.00 32.56 207 LYS B CA 1
ATOM 3629 C C . LYS B 1 207 ? 63.241 18.007 11.399 1.00 34.04 207 LYS B C 1
ATOM 3630 O O . LYS B 1 207 ? 63.397 19.197 11.679 1.00 34.18 207 LYS B O 1
ATOM 3633 N N . GLN B 1 208 ? 64.068 17.327 10.604 1.00 34.59 208 GLN B N 1
ATOM 3634 C CA . GLN B 1 208 ? 65.236 17.902 9.968 1.00 35.01 208 GLN B CA 1
ATOM 3635 C C . GLN B 1 208 ? 64.895 18.737 8.710 1.00 33.96 208 GLN B C 1
ATOM 3636 O O . GLN B 1 208 ? 65.795 19.310 8.088 1.00 31.93 208 GLN B O 1
ATOM 3642 N N . ASN B 1 209 ? 63.619 18.765 8.313 1.00 32.66 209 ASN B N 1
ATOM 3643 C CA . ASN B 1 209 ? 63.212 19.422 7.062 1.00 33.99 209 ASN B CA 1
ATOM 3644 C C . ASN B 1 209 ? 63.940 18.872 5.823 1.00 35.19 209 ASN B C 1
ATOM 3645 O O . ASN B 1 209 ? 64.584 19.630 5.079 1.00 36.05 209 ASN B O 1
ATOM 3650 N N . LYS B 1 210 ? 63.870 17.555 5.620 1.00 35.78 210 LYS B N 1
ATOM 3651 C CA . LYS B 1 210 ? 64.501 16.919 4.436 1.00 36.24 210 LYS B CA 1
ATOM 3652 C C . LYS B 1 210 ? 63.500 15.980 3.774 1.00 34.45 210 LYS B C 1
ATOM 3653 O O . LYS B 1 210 ? 62.690 15.388 4.475 1.00 33.91 210 LYS B O 1
ATOM 3659 N N . LEU B 1 211 ? 63.542 15.887 2.430 1.00 33.59 211 LEU B N 1
ATOM 3660 C CA . LEU B 1 211 ? 62.797 14.869 1.631 1.00 33.59 211 LEU B CA 1
ATOM 3661 C C . LEU B 1 211 ? 61.255 15.000 1.693 1.00 34.30 211 LEU B C 1
ATOM 3662 O O . LEU B 1 211 ? 60.572 14.197 2.329 1.00 33.52 211 LEU B O 1
ATOM 3664 N N . HIS B 1 212 ? 60.720 15.983 0.989 1.00 34.93 212 HIS B N 1
ATOM 3665 C CA . HIS B 1 212 ? 59.425 16.539 1.350 1.00 36.87 212 HIS B CA 1
ATOM 3666 C C . HIS B 1 212 ? 58.202 15.719 0.885 1.00 35.93 212 HIS B C 1
ATOM 3667 O O . HIS B 1 212 ? 57.191 15.683 1.581 1.00 36.05 212 HIS B O 1
ATOM 3674 N N . GLY B 1 213 ? 58.314 15.064 -0.272 1.00 32.94 213 GLY B N 1
ATOM 3675 C CA . GLY B 1 213 ? 57.300 14.137 -0.748 1.00 30.16 213 GLY B CA 1
ATOM 3676 C C . GLY B 1 213 ? 57.262 12.819 0.017 1.00 29.75 213 GLY B C 1
ATOM 3677 O O . GLY B 1 213 ? 56.187 12.235 0.200 1.00 30.63 213 GLY B O 1
ATOM 3678 N N . LEU B 1 214 ? 58.425 12.339 0.450 1.00 26.95 214 LEU B N 1
ATOM 3679 C CA . LEU B 1 214 ? 58.495 11.187 1.331 1.00 26.45 214 LEU B CA 1
ATOM 3680 C C . LEU B 1 214 ? 57.789 11.472 2.679 1.00 26.74 214 LEU B C 1
ATOM 3681 O O . LEU B 1 214 ? 56.927 10.672 3.150 1.00 27.38 214 LEU B O 1
ATOM 3686 N N . THR B 1 215 ? 58.132 12.608 3.297 1.00 24.45 215 THR B N 1
ATOM 3687 C CA . THR B 1 215 ? 57.634 12.909 4.626 1.00 22.26 215 THR B CA 1
ATOM 3688 C C . THR B 1 215 ? 56.172 13.308 4.578 1.00 19.69 215 THR B C 1
ATOM 3689 O O . THR B 1 215 ? 55.429 13.023 5.504 1.00 20.00 215 THR B O 1
ATOM 3693 N N . PHE B 1 216 ? 55.756 13.905 3.466 1.00 17.43 216 PHE B N 1
ATOM 3694 C CA . PHE B 1 216 ? 54.380 14.286 3.265 1.00 18.97 216 PHE B CA 1
ATOM 3695 C C . PHE B 1 216 ? 53.501 13.071 3.047 1.00 20.32 216 PHE B C 1
ATOM 3696 O O . PHE B 1 216 ? 52.492 12.935 3.689 1.00 24.21 216 PHE B O 1
ATOM 3704 N N . SER B 1 217 ? 53.883 12.177 2.155 1.00 20.72 217 SER B N 1
ATOM 3705 C CA . SER B 1 217 ? 53.081 10.977 1.944 1.00 21.96 217 SER B CA 1
ATOM 3706 C C . SER B 1 217 ? 53.139 10.087 3.174 1.00 21.27 217 SER B C 1
ATOM 3707 O O . SER B 1 217 ? 52.185 9.393 3.475 1.00 20.62 217 SER B O 1
ATOM 3710 N N . ASN B 1 218 ? 54.269 10.117 3.871 1.00 21.30 218 ASN B N 1
ATOM 3711 C CA . ASN B 1 218 ? 54.445 9.363 5.106 1.00 21.80 218 ASN B CA 1
ATOM 3712 C C . ASN B 1 218 ? 53.481 9.798 6.179 1.00 22.88 218 ASN B C 1
ATOM 3713 O O . ASN B 1 218 ? 53.029 8.976 6.961 1.00 24.40 218 ASN B O 1
ATOM 3718 N N . GLU B 1 219 ? 53.203 11.098 6.258 1.00 24.37 219 GLU B N 1
ATOM 3719 C CA . GLU B 1 219 ? 52.279 11.595 7.286 1.00 26.08 219 GLU B CA 1
ATOM 3720 C C . GLU B 1 219 ? 50.792 11.308 6.958 1.00 23.98 219 GLU B C 1
ATOM 3721 O O . GLU B 1 219 ? 49.994 11.089 7.877 1.00 23.87 219 GLU B O 1
ATOM 3724 N N . LEU B 1 220 ? 50.448 11.314 5.659 1.00 21.56 220 LEU B N 1
ATOM 3725 C CA . LEU B 1 220 ? 49.157 10.801 5.158 1.00 20.02 220 LEU B CA 1
ATOM 3726 C C . LEU B 1 220 ? 48.997 9.310 5.386 1.00 18.40 220 LEU B C 1
ATOM 3727 O O . LEU B 1 220 ? 47.968 8.876 5.786 1.00 19.53 220 LEU B O 1
ATOM 3732 N N . ILE B 1 221 ? 50.020 8.534 5.084 1.00 16.43 221 ILE B N 1
ATOM 3733 C CA . ILE B 1 221 ? 49.915 7.094 5.163 1.00 17.39 221 ILE B CA 1
ATOM 3734 C C . ILE B 1 221 ? 49.785 6.685 6.620 1.00 19.05 221 ILE B C 1
ATOM 3735 O O . ILE B 1 221 ? 48.962 5.883 6.984 1.00 17.30 221 ILE B O 1
ATOM 3740 N N . SER B 1 222 ? 50.598 7.315 7.444 1.00 21.45 222 SER B N 1
ATOM 3741 C CA . SER B 1 222 ? 50.620 7.117 8.856 1.00 22.03 222 SER B CA 1
ATOM 3742 C C . SER B 1 222 ? 49.296 7.558 9.497 1.00 21.52 222 SER B C 1
ATOM 3743 O O . SER B 1 222 ? 48.794 6.910 10.387 1.00 21.02 222 SER B O 1
ATOM 3746 N N . ARG B 1 223 ? 48.745 8.672 9.043 1.00 23.30 223 ARG B N 1
ATOM 3747 C CA . ARG B 1 223 ? 47.408 9.088 9.452 1.00 25.11 223 ARG B CA 1
ATOM 3748 C C . ARG B 1 223 ? 46.372 7.997 9.139 1.00 22.48 223 ARG B C 1
ATOM 3749 O O . ARG B 1 223 ? 45.615 7.619 10.017 1.00 22.68 223 ARG B O 1
ATOM 3757 N N . ASP B 1 224 ? 46.380 7.442 7.914 1.00 20.30 224 ASP B N 1
ATOM 3758 C CA . ASP B 1 224 ? 45.400 6.388 7.566 1.00 20.68 224 ASP B CA 1
ATOM 3759 C C . ASP B 1 224 ? 45.551 5.175 8.505 1.00 21.17 224 ASP B C 1
ATOM 3760 O O . ASP B 1 224 ? 44.542 4.604 8.989 1.00 22.50 224 ASP B O 1
ATOM 3765 N N . GLU B 1 225 ? 46.802 4.770 8.701 1.00 19.08 225 GLU B N 1
ATOM 3766 C CA . GLU B 1 225 ? 47.179 3.624 9.541 1.00 20.51 225 GLU B CA 1
ATOM 3767 C C . GLU B 1 225 ? 46.727 3.727 10.975 1.00 18.95 225 GLU B C 1
ATOM 3768 O O . GLU B 1 225 ? 46.277 2.737 11.541 1.00 20.01 225 GLU B O 1
ATOM 3774 N N . GLY B 1 226 ? 46.787 4.932 11.551 1.00 17.61 226 GLY B N 1
ATOM 3775 C CA . GLY B 1 226 ? 46.146 5.225 12.874 1.00 16.96 226 GLY B CA 1
ATOM 3776 C C . GLY B 1 226 ? 44.623 5.073 12.933 1.00 18.26 226 GLY B C 1
ATOM 3777 O O . GLY B 1 226 ? 44.076 4.577 13.925 1.00 20.32 226 GLY B O 1
ATOM 3778 N N . LEU B 1 227 ? 43.923 5.520 11.888 1.00 17.54 227 LEU B N 1
ATOM 3779 C CA . LEU B 1 227 ? 42.482 5.272 11.769 1.00 16.77 227 LEU B CA 1
ATOM 3780 C C . LEU B 1 227 ? 42.191 3.782 11.659 1.00 15.80 227 LEU B C 1
ATOM 3781 O O . LEU B 1 227 ? 41.279 3.280 12.297 1.00 15.00 227 LEU B O 1
ATOM 3786 N N . HIS B 1 228 ? 42.967 3.083 10.840 1.00 16.27 228 HIS B N 1
ATOM 3787 C CA . HIS B 1 228 ? 42.788 1.645 10.683 1.00 16.59 228 HIS B CA 1
ATOM 3788 C C . HIS B 1 228 ? 42.960 0.927 12.028 1.00 16.87 228 HIS B C 1
ATOM 3789 O O . HIS B 1 228 ? 42.259 -0.038 12.291 1.00 16.27 228 HIS B O 1
ATOM 3796 N N . THR B 1 229 ? 43.905 1.417 12.854 1.00 16.94 229 THR B N 1
ATOM 3797 C CA . THR B 1 229 ? 44.197 0.857 14.204 1.00 17.21 229 THR B CA 1
ATOM 3798 C C . THR B 1 229 ? 43.039 1.026 15.188 1.00 17.65 229 THR B C 1
ATOM 3799 O O . THR B 1 229 ? 42.594 0.049 15.782 1.00 18.48 229 THR B O 1
ATOM 3803 N N . ASP B 1 230 ? 42.553 2.259 15.348 1.00 19.09 230 ASP B N 1
ATOM 3804 C CA . ASP B 1 230 ? 41.475 2.562 16.272 1.00 19.62 230 ASP B CA 1
ATOM 3805 C C . ASP B 1 230 ? 40.219 1.857 15.867 1.00 20.95 230 ASP B C 1
ATOM 3806 O O . ASP B 1 230 ? 39.310 1.616 16.691 1.00 22.69 230 ASP B O 1
ATOM 3811 N N . PHE B 1 231 ? 40.115 1.570 14.586 1.00 19.74 231 PHE B N 1
ATOM 3812 C CA . PHE B 1 231 ? 38.916 0.933 14.080 1.00 18.63 231 PHE B CA 1
ATOM 3813 C C . PHE B 1 231 ? 38.851 -0.542 14.509 1.00 17.84 231 PHE B C 1
ATOM 3814 O O . PHE B 1 231 ? 37.788 -1.035 14.812 1.00 18.26 231 PHE B O 1
ATOM 3822 N N . ASN B 1 232 ? 39.972 -1.249 14.432 1.00 15.87 232 ASN B N 1
ATOM 3823 C CA . ASN B 1 232 ? 40.022 -2.597 14.950 1.00 20.63 232 ASN B CA 1
ATOM 3824 C C . ASN B 1 232 ? 39.870 -2.682 16.464 1.00 20.92 232 ASN B C 1
ATOM 3825 O O . ASN B 1 232 ? 39.278 -3.624 16.960 1.00 21.71 232 ASN B O 1
ATOM 3830 N N . CYS B 1 233 ? 40.343 -1.653 17.173 1.00 21.41 233 CYS B N 1
ATOM 3831 C CA . CYS B 1 233 ? 40.114 -1.540 18.615 1.00 23.15 233 CYS B CA 1
ATOM 3832 C C . CYS B 1 233 ? 38.658 -1.356 18.914 1.00 21.84 233 CYS B C 1
ATOM 3833 O O . CYS B 1 233 ? 38.162 -1.895 19.884 1.00 24.90 233 CYS B O 1
ATOM 3836 N N . LEU B 1 234 ? 37.965 -0.631 18.052 1.00 21.10 234 LEU B N 1
ATOM 3837 C CA . LEU B 1 234 ? 36.519 -0.476 18.149 1.00 20.54 234 LEU B CA 1
ATOM 3838 C C . LEU B 1 234 ? 35.748 -1.776 17.894 1.00 20.04 234 LEU B C 1
ATOM 3839 O O . LEU B 1 234 ? 34.854 -2.107 18.664 1.00 20.94 234 LEU B O 1
ATOM 3844 N N . ILE B 1 235 ? 36.080 -2.488 16.805 1.00 19.10 235 ILE B N 1
ATOM 3845 C CA . ILE B 1 235 ? 35.502 -3.813 16.499 1.00 17.43 235 ILE B CA 1
ATOM 3846 C C . ILE B 1 235 ? 35.728 -4.804 17.669 1.00 19.68 235 ILE B C 1
ATOM 3847 O O . ILE B 1 235 ? 34.815 -5.499 18.097 1.00 18.78 235 ILE B O 1
ATOM 3852 N N . TYR B 1 236 ? 36.948 -4.836 18.205 1.00 21.90 236 TYR B N 1
ATOM 3853 C CA . TYR B 1 236 ? 37.251 -5.687 19.342 1.00 22.29 236 TYR B CA 1
ATOM 3854 C C . TYR B 1 236 ? 36.358 -5.381 20.592 1.00 23.46 236 TYR B C 1
ATOM 3855 O O . TYR B 1 236 ? 35.948 -6.308 21.314 1.00 23.41 236 TYR B O 1
ATOM 3864 N N . SER B 1 237 ? 36.038 -4.095 20.806 1.00 22.94 237 SER B N 1
ATOM 3865 C CA . SER B 1 237 ? 35.130 -3.652 21.898 1.00 22.86 237 SER B CA 1
ATOM 3866 C C . SER B 1 237 ? 33.612 -3.951 21.681 1.00 23.96 237 SER B C 1
ATOM 3867 O O . SER B 1 237 ? 32.789 -3.755 22.590 1.00 24.52 237 SER B O 1
ATOM 3870 N N . LEU B 1 238 ? 33.235 -4.361 20.473 1.00 23.11 238 LEU B N 1
ATOM 3871 C CA . LEU B 1 238 ? 31.885 -4.794 20.225 1.00 22.90 238 LEU B CA 1
ATOM 3872 C C . LEU B 1 238 ? 31.668 -6.307 20.564 1.00 24.28 238 LEU B C 1
ATOM 3873 O O . LEU B 1 238 ? 30.560 -6.837 20.445 1.00 25.17 238 LEU B O 1
ATOM 3878 N N . LEU B 1 239 ? 32.729 -6.967 20.998 1.00 25.73 239 LEU B N 1
ATOM 3879 C CA . LEU B 1 239 ? 32.743 -8.422 21.202 1.00 26.97 239 LEU B CA 1
ATOM 3880 C C . LEU B 1 239 ? 32.404 -8.741 22.652 1.00 26.52 239 LEU B C 1
ATOM 3881 O O . LEU B 1 239 ? 33.027 -8.208 23.567 1.00 24.67 239 LEU B O 1
ATOM 3886 N N . GLU B 1 240 ? 31.425 -9.619 22.862 1.00 28.42 240 GLU B N 1
ATOM 3887 C CA . GLU B 1 240 ? 31.018 -9.972 24.207 1.00 30.35 240 GLU B CA 1
ATOM 3888 C C . GLU B 1 240 ? 32.038 -10.879 24.893 1.00 31.45 240 GLU B C 1
ATOM 3889 O O . GLU B 1 240 ? 32.125 -10.913 26.118 1.00 32.47 240 GLU B O 1
ATOM 3895 N N . ASN B 1 241 ? 32.801 -11.598 24.080 1.00 31.54 241 ASN B N 1
ATOM 3896 C CA . ASN B 1 241 ? 33.758 -12.598 24.535 1.00 32.24 241 ASN B CA 1
ATOM 3897 C C . ASN B 1 241 ? 35.127 -12.187 24.150 1.00 31.70 241 ASN B C 1
ATOM 3898 O O . ASN B 1 241 ? 35.593 -12.522 23.080 1.00 32.14 241 ASN B O 1
ATOM 3903 N N . LYS B 1 242 ? 35.783 -11.473 25.038 1.00 33.50 242 LYS B N 1
ATOM 3904 C CA . LYS B 1 242 ? 37.088 -10.961 24.770 1.00 34.54 242 LYS B CA 1
ATOM 3905 C C . LYS B 1 242 ? 38.148 -11.932 25.245 1.00 36.04 242 LYS B C 1
ATOM 3906 O O . LYS B 1 242 ? 37.843 -12.909 25.953 1.00 37.38 242 LYS B O 1
ATOM 3912 N N . LEU B 1 243 ? 39.387 -11.699 24.813 1.00 35.71 243 LEU B N 1
ATOM 3913 C CA . LEU B 1 243 ? 40.491 -12.566 25.142 1.00 35.99 243 LEU B CA 1
ATOM 3914 C C . LEU B 1 243 ? 40.873 -12.354 26.622 1.00 37.59 243 LEU B C 1
ATOM 3915 O O . LEU B 1 243 ? 40.511 -11.332 27.202 1.00 36.85 243 LEU B O 1
ATOM 3920 N N . PRO B 1 244 ? 41.559 -13.350 27.253 1.00 38.26 244 PRO B N 1
ATOM 3921 C CA . PRO B 1 244 ? 42.231 -13.088 28.533 1.00 38.10 244 PRO B CA 1
ATOM 3922 C C . PRO B 1 244 ? 43.313 -12.027 28.362 1.00 38.82 244 PRO B C 1
ATOM 3923 O O . PRO B 1 244 ? 44.042 -12.033 27.360 1.00 38.46 244 PRO B O 1
ATOM 3927 N N . GLU B 1 245 ? 43.396 -11.113 29.320 1.00 39.38 245 GLU B N 1
ATOM 3928 C CA . GLU B 1 245 ? 44.464 -10.127 29.365 1.00 40.92 245 GLU B CA 1
ATOM 3929 C C . GLU B 1 245 ? 45.792 -10.710 28.835 1.00 39.31 245 GLU B C 1
ATOM 3930 O O . GLU B 1 245 ? 46.447 -10.116 27.969 1.00 40.08 245 GLU B O 1
ATOM 3936 N N . GLU B 1 246 ? 46.175 -11.872 29.356 1.00 37.60 246 GLU B N 1
ATOM 3937 C CA . GLU B 1 246 ? 47.488 -12.479 29.069 1.00 36.21 246 GLU B CA 1
ATOM 3938 C C . GLU B 1 246 ? 47.710 -12.763 27.596 1.00 33.65 246 GLU B C 1
ATOM 3939 O O . GLU B 1 246 ? 48.823 -12.611 27.096 1.00 35.81 246 GLU B O 1
ATOM 3941 N N . VAL B 1 247 ? 46.660 -13.187 26.909 1.00 31.42 247 VAL B N 1
ATOM 3942 C CA . VAL B 1 247 ? 46.740 -13.489 25.490 1.00 30.39 247 VAL B CA 1
ATOM 3943 C C . VAL B 1 247 ? 46.930 -12.229 24.591 1.00 29.77 247 VAL B C 1
ATOM 3944 O O . VAL B 1 247 ? 47.726 -12.249 23.629 1.00 29.35 247 VAL B O 1
ATOM 3948 N N . VAL B 1 248 ? 46.242 -11.144 24.941 1.00 27.90 248 VAL B N 1
ATOM 3949 C CA . VAL B 1 248 ? 46.410 -9.858 24.273 1.00 29.28 248 VAL B CA 1
ATOM 3950 C C . VAL B 1 248 ? 47.852 -9.361 24.384 1.00 29.90 248 VAL B C 1
ATOM 3951 O O . VAL B 1 248 ? 48.438 -8.844 23.408 1.00 27.08 248 VAL B O 1
ATOM 3955 N N . GLN B 1 249 ? 48.418 -9.538 25.576 1.00 32.38 249 GLN B N 1
ATOM 3956 C CA . GLN B 1 249 ? 49.759 -9.071 25.896 1.00 33.90 249 GLN B CA 1
ATOM 3957 C C . GLN B 1 249 ? 50.796 -9.879 25.142 1.00 34.25 249 GLN B C 1
ATOM 3958 O O . GLN B 1 249 ? 51.816 -9.338 24.686 1.00 34.20 249 GLN B O 1
ATOM 3964 N N . ASN B 1 250 ? 50.519 -11.170 24.968 1.00 34.13 250 ASN B N 1
ATOM 3965 C CA . ASN B 1 250 ? 51.406 -12.020 24.188 1.00 33.57 250 ASN B CA 1
ATOM 3966 C C . ASN B 1 250 ? 51.521 -11.544 22.751 1.00 31.30 250 ASN B C 1
ATOM 3967 O O . ASN B 1 250 ? 52.630 -11.275 22.268 1.00 32.61 250 ASN B O 1
ATOM 3972 N N . ILE B 1 251 ? 50.376 -11.413 22.086 1.00 29.94 251 ILE B N 1
ATOM 3973 C CA . ILE B 1 251 ? 50.301 -10.905 20.693 1.00 27.77 251 ILE B CA 1
ATOM 3974 C C . ILE B 1 251 ? 51.070 -9.599 20.493 1.00 26.56 251 ILE B C 1
ATOM 3975 O O . ILE B 1 251 ? 51.848 -9.471 19.556 1.00 26.28 251 ILE B O 1
ATOM 3980 N N . VAL B 1 252 ? 50.860 -8.653 21.404 1.00 25.92 252 VAL B N 1
ATOM 3981 C CA . VAL B 1 252 ? 51.442 -7.326 21.315 1.00 26.08 252 VAL B CA 1
ATOM 3982 C C . VAL B 1 252 ? 52.939 -7.342 21.595 1.00 28.09 252 VAL B C 1
ATOM 3983 O O . VAL B 1 252 ? 53.739 -6.832 20.782 1.00 29.17 252 VAL B O 1
ATOM 3987 N N . LYS B 1 253 ? 53.329 -7.909 22.746 1.00 29.25 253 LYS B N 1
ATOM 3988 C CA . LYS B 1 253 ? 54.772 -8.148 23.055 1.00 29.85 253 LYS B CA 1
ATOM 3989 C C . LYS B 1 253 ? 55.536 -8.772 21.863 1.00 30.10 253 LYS B C 1
ATOM 3990 O O . LYS B 1 253 ? 56.620 -8.321 21.533 1.00 29.88 253 LYS B O 1
ATOM 3992 N N . GLU B 1 254 ? 54.943 -9.773 21.200 1.00 29.96 254 GLU B N 1
ATOM 3993 C CA . GLU B 1 254 ? 55.598 -10.406 20.049 1.00 31.31 254 GLU B CA 1
ATOM 3994 C C . GLU B 1 254 ? 55.697 -9.478 18.823 1.00 30.46 254 GLU B C 1
ATOM 3995 O O . GLU B 1 254 ? 56.689 -9.511 18.086 1.00 31.03 254 GLU B O 1
ATOM 4001 N N . ALA B 1 255 ? 54.692 -8.637 18.616 1.00 29.75 255 ALA B N 1
ATOM 4002 C CA . ALA B 1 255 ? 54.726 -7.698 17.491 1.00 30.26 255 ALA B CA 1
ATOM 4003 C C . ALA B 1 255 ? 55.775 -6.639 17.745 1.00 30.18 255 ALA B C 1
ATOM 4004 O O . ALA B 1 255 ? 56.446 -6.205 16.822 1.00 31.66 255 ALA B O 1
ATOM 4006 N N . VAL B 1 256 ? 55.936 -6.249 19.005 1.00 30.28 256 VAL B N 1
ATOM 4007 C CA . VAL B 1 256 ? 57.062 -5.419 19.405 1.00 30.89 256 VAL B CA 1
ATOM 4008 C C . VAL B 1 256 ? 58.437 -5.990 18.982 1.00 33.06 256 VAL B C 1
ATOM 4009 O O . VAL B 1 256 ? 59.266 -5.265 18.425 1.00 33.72 256 VAL B O 1
ATOM 4013 N N . GLU B 1 257 ? 58.677 -7.278 19.226 1.00 34.95 257 GLU B N 1
ATOM 4014 C CA . GLU B 1 257 ? 59.982 -7.869 18.880 1.00 35.65 257 GLU B CA 1
ATOM 4015 C C . GLU B 1 257 ? 60.209 -7.885 17.394 1.00 34.70 257 GLU B C 1
ATOM 4016 O O . GLU B 1 257 ? 61.317 -7.608 16.929 1.00 37.17 257 GLU B O 1
ATOM 4022 N N . VAL B 1 258 ? 59.164 -8.209 16.643 1.00 33.33 258 VAL B N 1
ATOM 4023 C CA . VAL B 1 258 ? 59.205 -8.127 15.188 1.00 31.68 258 VAL B CA 1
ATOM 4024 C C . VAL B 1 258 ? 59.597 -6.696 14.771 1.00 33.06 258 VAL B C 1
ATOM 4025 O O . VAL B 1 258 ? 60.540 -6.499 13.985 1.00 33.81 258 VAL B O 1
ATOM 4029 N N . GLU B 1 259 ? 58.878 -5.701 15.296 1.00 31.84 259 GLU B N 1
ATOM 4030 C CA . GLU B 1 259 ? 59.207 -4.310 15.003 1.00 32.54 259 GLU B CA 1
ATOM 4031 C C . GLU B 1 259 ? 60.602 -3.864 15.506 1.00 32.75 259 GLU B C 1
ATOM 4032 O O . GLU B 1 259 ? 61.328 -3.206 14.777 1.00 32.57 259 GLU B O 1
ATOM 4038 N N . ARG B 1 260 ? 60.967 -4.212 16.739 1.00 34.97 260 ARG B N 1
ATOM 4039 C CA . ARG B 1 260 ? 62.337 -3.921 17.226 1.00 38.61 260 ARG B CA 1
ATOM 4040 C C . ARG B 1 260 ? 63.363 -4.378 16.186 1.00 40.92 260 ARG B C 1
ATOM 4041 O O . ARG B 1 260 ? 64.317 -3.665 15.895 1.00 43.07 260 ARG B O 1
ATOM 4046 N N . SER B 1 261 ? 63.118 -5.537 15.584 1.00 41.23 261 SER B N 1
ATOM 4047 C CA . SER B 1 261 ? 64.105 -6.180 14.753 1.00 42.40 261 SER B CA 1
ATOM 4048 C C . SER B 1 261 ? 64.496 -5.458 13.446 1.00 44.00 261 SER B C 1
ATOM 4049 O O . SER B 1 261 ? 65.494 -5.832 12.832 1.00 44.30 261 SER B O 1
ATOM 4052 N N . PHE B 1 262 ? 63.755 -4.412 13.042 1.00 46.82 262 PHE B N 1
ATOM 4053 C CA . PHE B 1 262 ? 64.079 -3.675 11.774 1.00 48.33 262 PHE B CA 1
ATOM 4054 C C . PHE B 1 262 ? 64.829 -2.329 11.866 1.00 50.94 262 PHE B C 1
ATOM 4055 O O . PHE B 1 262 ? 65.985 -2.243 11.458 1.00 51.82 262 PHE B O 1
ATOM 4063 N N . ILE B 1 263 ? 64.157 -1.278 12.342 1.00 53.97 263 ILE B N 1
ATOM 4064 C CA . ILE B 1 263 ? 64.583 0.111 12.047 1.00 56.99 263 ILE B CA 1
ATOM 4065 C C . ILE B 1 263 ? 65.828 0.594 12.778 1.00 60.21 263 ILE B C 1
ATOM 4066 O O . ILE B 1 263 ? 66.443 1.579 12.354 1.00 61.97 263 ILE B O 1
ATOM 4068 N N . CYS B 1 264 ? 66.212 -0.074 13.865 1.00 61.77 264 CYS B N 1
ATOM 4069 C CA . CYS B 1 264 ? 67.513 0.214 14.466 1.00 63.18 264 CYS B CA 1
ATOM 4070 C C . CYS B 1 264 ? 68.420 -1.015 14.594 1.00 63.16 264 CYS B C 1
ATOM 4071 O O . CYS B 1 264 ? 69.491 -0.925 15.184 1.00 63.64 264 CYS B O 1
ATOM 4074 N N . GLU B 1 265 ? 67.997 -2.154 14.041 1.00 62.92 265 GLU B N 1
ATOM 4075 C CA . GLU B 1 265 ? 68.791 -3.388 14.124 1.00 62.19 265 GLU B CA 1
ATOM 4076 C C . GLU B 1 265 ? 69.172 -3.977 12.775 1.00 61.15 265 GLU B C 1
ATOM 4077 O O . GLU B 1 265 ? 70.330 -3.923 12.391 1.00 61.21 265 GLU B O 1
ATOM 4083 N N . SER B 1 266 ? 68.209 -4.533 12.049 1.00 60.78 266 SER B N 1
ATOM 4084 C CA . SER B 1 266 ? 68.488 -5.038 10.694 1.00 60.43 266 SER B CA 1
ATOM 4085 C C . SER B 1 266 ? 69.015 -3.899 9.823 1.00 60.86 266 SER B C 1
ATOM 4086 O O . SER B 1 266 ? 69.820 -4.114 8.922 1.00 61.01 266 SER B O 1
ATOM 4089 N N . LEU B 1 267 ? 68.549 -2.686 10.114 1.00 61.35 267 LEU B N 1
ATOM 4090 C CA . LEU B 1 267 ? 69.024 -1.476 9.463 1.00 61.70 267 LEU B CA 1
ATOM 4091 C C . LEU B 1 267 ? 69.461 -0.506 10.542 1.00 62.27 267 LEU B C 1
ATOM 4092 O O . LEU B 1 267 ? 68.621 0.048 11.237 1.00 62.02 267 LEU B O 1
ATOM 4097 N N . PRO B 1 268 ? 70.790 -0.321 10.703 1.00 63.79 268 PRO B N 1
ATOM 4098 C CA . PRO B 1 268 ? 71.378 0.433 11.830 1.00 64.28 268 PRO B CA 1
ATOM 4099 C C . PRO B 1 268 ? 70.978 1.904 11.856 1.00 64.48 268 PRO B C 1
ATOM 4100 O O . PRO B 1 268 ? 70.889 2.541 10.801 1.00 64.48 268 PRO B O 1
ATOM 4104 N N . CYS B 1 269 ? 70.759 2.433 13.060 1.00 64.85 269 CYS B N 1
ATOM 4105 C CA . CYS B 1 269 ? 70.335 3.825 13.234 1.00 66.37 269 CYS B CA 1
ATOM 4106 C C . CYS B 1 269 ? 71.509 4.800 13.320 1.00 66.46 269 CYS B C 1
ATOM 4107 O O . CYS B 1 269 ? 72.237 4.999 12.346 1.00 66.28 269 CYS B O 1
ATOM 4110 N N . ILE B 1 272 ? 73.455 7.394 11.800 1.00 61.27 272 ILE B N 1
ATOM 4111 C CA . ILE B 1 272 ? 72.674 8.329 10.970 1.00 62.10 272 ILE B CA 1
ATOM 4112 C C . ILE B 1 272 ? 71.737 9.244 11.798 1.00 62.14 272 ILE B C 1
ATOM 4113 O O . ILE B 1 272 ? 70.654 9.641 11.335 1.00 61.30 272 ILE B O 1
ATOM 4117 N N . GLY B 1 273 ? 72.167 9.576 13.013 1.00 62.73 273 GLY B N 1
ATOM 4118 C CA . GLY B 1 273 ? 71.588 10.694 13.766 1.00 62.96 273 GLY B CA 1
ATOM 4119 C C . GLY B 1 273 ? 70.377 10.370 14.616 1.00 63.22 273 GLY B C 1
ATOM 4120 O O . GLY B 1 273 ? 69.779 11.272 15.203 1.00 63.46 273 GLY B O 1
ATOM 4121 N N . MET B 1 274 ? 70.000 9.089 14.664 1.00 63.53 274 MET B N 1
ATOM 4122 C CA . MET B 1 274 ? 68.933 8.609 15.558 1.00 63.49 274 MET B CA 1
ATOM 4123 C C . MET B 1 274 ? 69.510 7.668 16.598 1.00 63.56 274 MET B C 1
ATOM 4124 O O . MET B 1 274 ? 70.425 6.897 16.301 1.00 64.04 274 MET B O 1
ATOM 4129 N N . ASN B 1 275 ? 68.964 7.708 17.812 1.00 63.19 275 ASN B N 1
ATOM 4130 C CA . ASN B 1 275 ? 69.413 6.787 18.857 1.00 62.33 275 ASN B CA 1
ATOM 4131 C C . ASN B 1 275 ? 68.557 5.538 18.918 1.00 61.41 275 ASN B C 1
ATOM 4132 O O . ASN B 1 275 ? 67.346 5.598 19.174 1.00 60.78 275 ASN B O 1
ATOM 4134 N N . SER B 1 276 ? 69.210 4.408 18.660 1.00 60.66 276 SER B N 1
ATOM 4135 C CA . SER B 1 276 ? 68.587 3.092 18.612 1.00 59.10 276 SER B CA 1
ATOM 4136 C C . SER B 1 276 ? 67.728 2.777 19.837 1.00 58.51 276 SER B C 1
ATOM 4137 O O . SER B 1 276 ? 66.631 2.240 19.708 1.00 59.32 276 SER B O 1
ATOM 4140 N N . ARG B 1 277 ? 68.231 3.125 21.019 1.00 57.54 277 ARG B N 1
ATOM 4141 C CA . ARG B 1 277 ? 67.569 2.801 22.288 1.00 55.62 277 ARG B CA 1
ATOM 4142 C C . ARG B 1 277 ? 66.287 3.604 22.499 1.00 52.48 277 ARG B C 1
ATOM 4143 O O . ARG B 1 277 ? 65.294 3.084 23.010 1.00 51.60 277 ARG B O 1
ATOM 4151 N N . LEU B 1 278 ? 66.319 4.874 22.114 1.00 50.36 278 LEU B N 1
ATOM 4152 C CA . LEU B 1 278 ? 65.152 5.747 22.232 1.00 48.68 278 LEU B CA 1
ATOM 4153 C C . LEU B 1 278 ? 64.014 5.320 21.276 1.00 47.20 278 LEU B C 1
ATOM 4154 O O . LEU B 1 278 ? 62.837 5.546 21.557 1.00 45.93 278 LEU B O 1
ATOM 4159 N N . MET B 1 279 ? 64.393 4.695 20.161 1.00 45.75 279 MET B N 1
ATOM 4160 C CA . MET B 1 279 ? 63.452 4.167 19.204 1.00 45.21 279 MET B CA 1
ATOM 4161 C C . MET B 1 279 ? 62.775 2.913 19.737 1.00 44.48 279 MET B C 1
ATOM 4162 O O . MET B 1 279 ? 61.578 2.736 19.551 1.00 45.01 279 MET B O 1
ATOM 4167 N N . SER B 1 280 ? 63.528 2.050 20.414 1.00 43.35 280 SER B N 1
ATOM 4168 C CA . SER B 1 280 ? 62.907 0.935 21.149 1.00 42.39 280 SER B CA 1
ATOM 4169 C C . SER B 1 280 ? 61.828 1.414 22.112 1.00 40.73 280 SER B C 1
ATOM 4170 O O . SER B 1 280 ? 60.779 0.806 22.209 1.00 39.63 280 SER B O 1
ATOM 4173 N N . GLN B 1 281 ? 62.089 2.530 22.799 1.00 40.27 281 GLN B N 1
ATOM 4174 C CA . GLN B 1 281 ? 61.159 3.053 23.808 1.00 39.96 281 GLN B CA 1
ATOM 4175 C C . GLN B 1 281 ? 59.883 3.578 23.153 1.00 36.55 281 GLN B C 1
ATOM 4176 O O . GLN B 1 281 ? 58.785 3.389 23.682 1.00 35.54 281 GLN B O 1
ATOM 4182 N N . TYR B 1 282 ? 60.045 4.227 21.994 1.00 34.54 282 TYR B N 1
ATOM 4183 C CA . TYR B 1 282 ? 58.916 4.740 21.198 1.00 31.88 282 TYR B CA 1
ATOM 4184 C C . TYR B 1 282 ? 58.021 3.606 20.661 1.00 30.12 282 TYR B C 1
ATOM 4185 O O . TYR B 1 282 ? 56.793 3.726 20.651 1.00 28.33 282 TYR B O 1
ATOM 4194 N N . ILE B 1 283 ? 58.648 2.526 20.208 1.00 28.85 283 ILE B N 1
ATOM 4195 C CA . ILE B 1 283 ? 57.916 1.362 19.778 1.00 28.99 283 ILE B CA 1
ATOM 4196 C C . ILE B 1 283 ? 57.130 0.812 20.947 1.00 30.16 283 ILE B C 1
ATOM 4197 O O . ILE B 1 283 ? 55.914 0.565 20.840 1.00 31.56 283 ILE B O 1
ATOM 4202 N N . GLU B 1 284 ? 57.798 0.655 22.081 1.00 30.92 284 GLU B N 1
ATOM 4203 C CA . GLU B 1 284 ? 57.125 0.191 23.305 1.00 32.74 284 GLU B CA 1
ATOM 4204 C C . GLU B 1 284 ? 56.022 1.128 23.779 1.00 29.89 284 GLU B C 1
ATOM 4205 O O . GLU B 1 284 ? 54.961 0.673 24.227 1.00 29.67 284 GLU B O 1
ATOM 4211 N N . PHE B 1 285 ? 56.243 2.436 23.629 1.00 28.20 285 PHE B N 1
ATOM 4212 C CA . PHE B 1 285 ? 55.203 3.419 23.908 1.00 27.20 285 PHE B CA 1
ATOM 4213 C C . PHE B 1 285 ? 53.965 3.256 23.011 1.00 27.35 285 PHE B C 1
ATOM 4214 O O . PHE B 1 285 ? 52.840 3.283 23.509 1.00 28.03 285 PHE B O 1
ATOM 4222 N N . VAL B 1 286 ? 54.142 3.090 21.693 1.00 27.24 286 VAL B N 1
ATOM 4223 C CA . VAL B 1 286 ? 52.937 2.821 20.846 1.00 27.14 286 VAL B CA 1
ATOM 4224 C C . VAL B 1 286 ? 52.265 1.466 21.169 1.00 25.61 286 VAL B C 1
ATOM 4225 O O . VAL B 1 286 ? 51.062 1.349 21.087 1.00 23.92 286 VAL B O 1
ATOM 4229 N N . ALA B 1 287 ? 53.043 0.499 21.656 1.00 25.35 287 ALA B N 1
ATOM 4230 C CA . ALA B 1 287 ? 52.483 -0.809 22.003 1.00 25.53 287 ALA B CA 1
ATOM 4231 C C . ALA B 1 287 ? 51.598 -0.735 23.226 1.00 26.39 287 ALA B C 1
ATOM 4232 O O . ALA B 1 287 ? 50.485 -1.273 23.206 1.00 26.64 287 ALA B O 1
ATOM 4234 N N . ASP B 1 288 ? 52.064 -0.033 24.278 1.00 27.58 288 ASP B N 1
ATOM 4235 C CA . ASP B 1 288 ? 51.231 0.258 25.485 1.00 27.60 288 ASP B CA 1
ATOM 4236 C C . ASP B 1 288 ? 49.959 1.013 25.148 1.00 26.70 288 ASP B C 1
ATOM 4237 O O . ASP B 1 288 ? 48.892 0.708 25.663 1.00 27.39 288 ASP B O 1
ATOM 4242 N N . ARG B 1 289 ? 50.094 2.049 24.331 1.00 25.51 289 ARG B N 1
ATOM 4243 C CA . ARG B 1 289 ? 48.952 2.843 23.884 1.00 24.78 289 ARG B CA 1
ATOM 4244 C C . ARG B 1 289 ? 47.879 1.990 23.211 1.00 24.37 289 ARG B C 1
ATOM 4245 O O . ARG B 1 289 ? 46.676 2.139 23.514 1.00 22.70 289 ARG B O 1
ATOM 4253 N N . LEU B 1 290 ? 48.314 1.058 22.346 1.00 22.88 290 LEU B N 1
ATOM 4254 C CA . LEU B 1 290 ? 47.410 0.025 21.775 1.00 23.55 290 LEU B CA 1
ATOM 4255 C C . LEU B 1 290 ? 46.749 -0.840 22.864 1.00 24.94 290 LEU B C 1
ATOM 4256 O O . LEU B 1 290 ? 45.535 -1.063 22.835 1.00 26.28 290 LEU B O 1
ATOM 4261 N N . LEU B 1 291 ? 47.549 -1.339 23.812 1.00 25.78 291 LEU B N 1
ATOM 4262 C CA . LEU B 1 291 ? 47.009 -2.090 24.959 1.00 26.83 291 LEU B CA 1
ATOM 4263 C C . LEU B 1 291 ? 45.895 -1.331 25.650 1.00 26.81 291 LEU B C 1
ATOM 4264 O O . LEU B 1 291 ? 44.832 -1.874 25.855 1.00 26.83 291 LEU B O 1
ATOM 4269 N N . GLU B 1 292 ? 46.155 -0.081 26.025 1.00 29.12 292 GLU B N 1
ATOM 4270 C CA . GLU B 1 292 ? 45.145 0.748 26.662 1.00 35.04 292 GLU B CA 1
ATOM 4271 C C . GLU B 1 292 ? 43.904 0.723 25.784 1.00 36.46 292 GLU B C 1
ATOM 4272 O O . GLU B 1 292 ? 42.823 0.375 26.228 1.00 35.53 292 GLU B O 1
ATOM 4278 N N . CYS B 1 293 ? 44.110 0.997 24.496 1.00 40.21 293 CYS B N 1
ATOM 4279 C CA . CYS B 1 293 ? 43.052 0.976 23.498 1.00 38.98 293 CYS B CA 1
ATOM 4280 C C . CYS B 1 293 ? 42.269 -0.355 23.433 1.00 36.74 293 CYS B C 1
ATOM 4281 O O . CYS B 1 293 ? 41.048 -0.361 23.258 1.00 34.97 293 CYS B O 1
ATOM 4284 N N . LEU B 1 294 ? 42.984 -1.471 23.561 1.00 34.04 294 LEU B N 1
ATOM 4285 C CA . LEU B 1 294 ? 42.352 -2.788 23.608 1.00 32.09 294 LEU B CA 1
ATOM 4286 C C . LEU B 1 294 ? 41.784 -3.116 24.984 1.00 32.33 294 LEU B C 1
ATOM 4287 O O . LEU B 1 294 ? 41.108 -4.141 25.165 1.00 31.07 294 LEU B O 1
ATOM 4292 N N . GLY B 1 295 ? 42.067 -2.249 25.955 1.00 34.22 295 GLY B N 1
ATOM 4293 C CA . GLY B 1 295 ? 41.490 -2.370 27.296 1.00 35.67 295 GLY B CA 1
ATOM 4294 C C . GLY B 1 295 ? 42.346 -3.221 28.206 1.00 36.78 295 GLY B C 1
ATOM 4295 O O . GLY B 1 295 ? 41.829 -3.884 29.100 1.00 37.39 295 GLY B O 1
ATOM 4296 N N . SER B 1 296 ? 43.647 -3.246 27.938 1.00 37.12 296 SER B N 1
ATOM 4297 C CA . SER B 1 296 ? 44.615 -3.921 28.803 1.00 38.96 296 SER B CA 1
ATOM 4298 C C . SER B 1 296 ? 45.597 -2.933 29.441 1.00 39.08 296 SER B C 1
ATOM 4299 O O . SER B 1 296 ? 45.845 -1.855 28.887 1.00 38.27 296 SER B O 1
ATOM 4302 N N . PRO B 1 297 ? 46.102 -3.278 30.649 1.00 39.07 297 PRO B N 1
ATOM 4303 C CA . PRO B 1 297 ? 47.277 -2.686 31.263 1.00 39.01 297 PRO B CA 1
ATOM 4304 C C . PRO B 1 297 ? 48.451 -2.555 30.300 1.00 38.28 297 PRO B C 1
ATOM 4305 O O . PRO B 1 297 ? 48.772 -3.518 29.596 1.00 38.56 297 PRO B O 1
ATOM 4309 N N . LYS B 1 298 ? 49.080 -1.374 30.291 1.00 37.81 298 LYS B N 1
ATOM 4310 C CA . LYS B 1 298 ? 50.452 -1.181 29.819 1.00 38.39 298 LYS B CA 1
ATOM 4311 C C . LYS B 1 298 ? 51.345 -2.311 30.351 1.00 38.80 298 LYS B C 1
ATOM 4312 O O . LYS B 1 298 ? 51.106 -2.812 31.427 1.00 39.46 298 LYS B O 1
ATOM 4318 N N . ILE B 1 299 ? 52.370 -2.703 29.587 1.00 39.92 299 ILE B N 1
ATOM 4319 C CA . ILE B 1 299 ? 53.348 -3.703 30.035 1.00 40.77 299 ILE B CA 1
ATOM 4320 C C . ILE B 1 299 ? 54.808 -3.223 29.913 1.00 41.01 299 ILE B C 1
ATOM 4321 O O . ILE B 1 299 ? 55.744 -3.913 30.353 1.00 41.87 299 ILE B O 1
ATOM 4326 N N . PHE B 1 300 ? 55.007 -2.068 29.291 1.00 40.13 300 PHE B N 1
ATOM 4327 C CA . PHE B 1 300 ? 56.346 -1.585 29.032 1.00 40.01 300 PHE B CA 1
ATOM 4328 C C . PHE B 1 300 ? 56.608 -0.357 29.874 1.00 40.48 300 PHE B C 1
ATOM 4329 O O . PHE B 1 300 ? 57.681 -0.203 30.432 1.00 43.21 300 PHE B O 1
ATOM 4337 N N . HIS B 1 301 ? 55.619 0.519 29.944 1.00 39.80 301 HIS B N 1
ATOM 4338 C CA . HIS B 1 301 ? 55.677 1.723 30.748 1.00 39.99 301 HIS B CA 1
ATOM 4339 C C . HIS B 1 301 ? 56.640 2.766 30.190 1.00 41.56 301 HIS B C 1
ATOM 4340 O O . HIS B 1 301 ? 56.941 3.768 30.850 1.00 43.85 301 HIS B O 1
ATOM 4347 N N . ALA B 1 302 ? 57.104 2.532 28.962 1.00 41.20 302 ALA B N 1
ATOM 4348 C CA . ALA B 1 302 ? 57.845 3.527 28.191 1.00 40.30 302 ALA B CA 1
ATOM 4349 C C . ALA B 1 302 ? 57.012 4.787 27.901 1.00 40.33 302 ALA B C 1
ATOM 4350 O O . ALA B 1 302 ? 55.858 4.715 27.485 1.00 42.05 302 ALA B O 1
ATOM 4352 N N . LYS B 1 303 ? 57.599 5.940 28.146 1.00 39.74 303 LYS B N 1
ATOM 4353 C CA . LYS B 1 303 ? 57.028 7.183 27.691 1.00 39.56 303 LYS B CA 1
ATOM 4354 C C . LYS B 1 303 ? 57.520 7.456 26.263 1.00 39.03 303 LYS B C 1
ATOM 4355 O O . LYS B 1 303 ? 58.448 6.796 25.765 1.00 37.84 303 LYS B O 1
ATOM 4359 N N . ASN B 1 304 ? 56.896 8.422 25.605 1.00 38.35 304 ASN B N 1
ATOM 4360 C CA . ASN B 1 304 ? 57.318 8.800 24.274 1.00 37.29 304 ASN B CA 1
ATOM 4361 C C . ASN B 1 304 ? 58.574 9.629 24.377 1.00 38.02 304 ASN B C 1
ATOM 4362 O O . ASN B 1 304 ? 58.548 10.725 24.921 1.00 37.73 304 ASN B O 1
ATOM 4367 N N . PRO B 1 305 ? 59.693 9.094 23.871 1.00 39.90 305 PRO B N 1
ATOM 4368 C CA . PRO B 1 305 ? 60.954 9.808 23.894 1.00 40.65 305 PRO B CA 1
ATOM 4369 C C . PRO B 1 305 ? 60.955 11.051 23.011 1.00 43.27 305 PRO B C 1
ATOM 4370 O O . PRO B 1 305 ? 61.658 12.012 23.319 1.00 44.60 305 PRO B O 1
ATOM 4374 N N . PHE B 1 306 ? 60.199 11.024 21.911 1.00 44.84 306 PHE B N 1
ATOM 4375 C CA . PHE B 1 306 ? 60.256 12.097 20.913 1.00 45.15 306 PHE B CA 1
ATOM 4376 C C . PHE B 1 306 ? 59.030 13.003 20.977 1.00 46.34 306 PHE B C 1
ATOM 4377 O O . PHE B 1 306 ? 57.929 12.618 20.544 1.00 44.92 306 PHE B O 1
ATOM 4385 N N . ASN B 1 307 ? 59.229 14.218 21.478 1.00 48.49 307 ASN B N 1
ATOM 4386 C CA . ASN B 1 307 ? 58.155 15.232 21.502 1.00 50.75 307 ASN B CA 1
ATOM 4387 C C . ASN B 1 307 ? 57.741 15.718 20.104 1.00 51.87 307 ASN B C 1
ATOM 4388 O O . ASN B 1 307 ? 56.638 16.272 19.930 1.00 52.57 307 ASN B O 1
ATOM 4390 N N . TRP B 1 308 ? 58.609 15.497 19.109 1.00 51.40 308 TRP B N 1
ATOM 4391 C CA . TRP B 1 308 ? 58.183 15.568 17.697 1.00 51.65 308 TRP B CA 1
ATOM 4392 C C . TRP B 1 308 ? 57.404 14.308 17.198 1.00 51.55 308 TRP B C 1
ATOM 4393 O O . TRP B 1 308 ? 56.794 14.354 16.141 1.00 51.45 308 TRP B O 1
ATOM 4404 N N . MET B 1 309 ? 57.434 13.211 17.982 1.00 52.29 309 MET B N 1
ATOM 4405 C CA . MET B 1 309 ? 56.792 11.873 17.643 1.00 51.77 309 MET B CA 1
ATOM 4406 C C . MET B 1 309 ? 57.546 10.996 16.568 1.00 49.88 309 MET B C 1
ATOM 4407 O O . MET B 1 309 ? 56.982 10.513 15.555 1.00 45.30 309 MET B O 1
#

B-factor: mean 32.96, std 12.88, range [2.0, 69.26]

Sequence (567 aa):
KKFSDLQKSKEANEKILSKETDRFTLYPILYPDVWDFYKKAEASFWTAEEIDLSSDLKDFEKLNDNEKHFIKHVLAFFAASLASKFLRQVKITEAKKFYAFQIAVENIHSETYSLLIDNYIKDEKERMNLFHAIENIPAVKNKALWAAKWINDTNSFAERIVANACVEGILFSGSFCAIFWFKKQNKLHGLTFSNELISRDEGLHTDFNCLIYSLLENKLPEEVVQNIVKEAVEVERSFICESLPCDLIGMNSRLMSQYIEFVADRLLECLGSPKIFHAKNPFNWMDLKSKEANEKILSKETDRFTLYPILYPDVWDFYKKAEASFWTAEEIDLSSDLKDFENDNEKHFIKHVLAFFAASDGINLASKFLRQVKITEAKKFYAFQIAVENIHSETYSLLIDNYIKDEKERMNLFHAIENIPAVKNKALWAAKWINDTNSFAERIVANACVEGILFSGSFCAIFWFKKQNKLHGLTFSNELISRDEGLHTDFNCLIYSLLENKLPEEVVQNIVKEAVEVERSFICESLPCIGMNSRLMSQYIEFVADRLLECLGSPKIFHAKNPFNWM

InterPro domains:
  IPR000358 Ribonucleotide reductase small subunit family [PF00268] (40-306)
  IPR000358 Ribonucleotide reductase small subunit family [PTHR23409] (31-338)
  IPR009078 Ferritin-like superfamily [SSF47240] (22-331)
  IPR012348 Ribonucleotide reductase-like [G3DSA:1.10.620.20] (10-331)
  IPR030475 Ribonucleotide reductase small subunit, acitve site [PS00368] (129-145)
  IPR033909 Ribonucleotide reductase small subunit [cd01049] (41-315)

CATH classification: 1.10.620.20

Foldseek 3Di:
DVLFVVLQVVCPDQPQQDAPPVDDDPPPPPCVVLLVLLVVLVVLDDALVPFDQPQQLVQLVVDDPLVLVLVLLLLLCQQALPLVVVLPRGRDDSSVSSSVSLVVVVVRLNV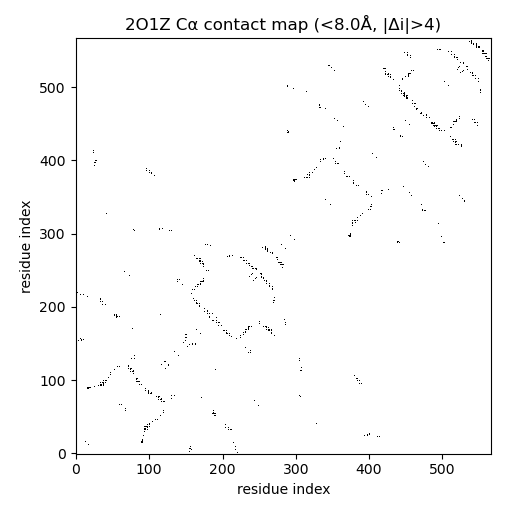NSVVVNCRSPVDPVVSVVSNVVSCPAVLSVLVVVLCVVQDDPSGRPLSNLLLQLLVLQQACPLVLVVLLVVVVVVHRCSSNVSSVSVNVVSVSSNLSSLVVSVSGPDHRDLVSSVVSLVSSLVSRLCVRCNVRNCVVVVDDSVLSSLQSLQSSQVSSVSNVHHRDRPRDNPDPSVVD/DAVPCVQPQQDADPVDDDCPPPPCVPLLVLLVVLVVLDDALVVQDQVVQLVQLVPPLVLVLVLLLLLCQQALDDDAVLNVQLVRGHRPSSVSNSVSVVVVVVRVNVNSVVNNCSSPVDPVVNVVSNVVSCVFPLSVLVVVLCVPQVDPPDHPQSNLLLQLLVLQQACPLSLVVLLVCVVVPGRCSSVVVSVSSNVSSVSSNLSSLVVSVSGPDHDPLVSSCVSLVSSLVSRLCPNCHSRNDPPDDSVLSSLQSLQSSQVSCVSNVHHRDRPRDNPDPSD

Organism: Plasmodium vivax (strain Salvador I) (NCBI:txid126793)